Protein AF-A0A535AW27-F1 (afdb_monomer)

Secondary structure (DSSP, 8-state):
--SSSSSSSHHHHHHHHHHHHHHHHHHHHHTTS------PEEEEEEES--STT----EEEEEEE-TTSPPEEEEEEEE-STTSEEPPP-TTTTTSEEEEEEEEEEEETTS-TTSS-----EEEEEEEEEEE---TTS-SEEEEEEEE-TTTS-TT-EEEEEEEEEEETTEEEEEEEEEEEEPSTT-EEEEEEEEEEEEEEEEESSTT-SS---TTSPB-EE--SS-EEE-PEEEEEETTSS-EEEEE--EEETT-PPPPPPPP---PPPPP-PPPP------PPPPPPPPPPPPTT-SSSSSS-TTT-SSTTS--TT-PPPSS---TT-SS-SS--HHHHHHHT--TT-SSSTTT-TT-TTSSSB-SHHHHHHHHTTTT-BTTTS-GGG---TTTT-SB--HHHHHHHHTTTT-B----TT-SS-SSS-TTT-SSTTS--TTT---SSPPPTT-SS-SSS-HHHHHHHT--TT-SSSTTT-TT-TTSSSB-SHHHHHHHHHTTTEETTTS-GGG---TTTT-SEE-HHHHHHHHHSTTPBP-

Mean predicted aligned error: 18.51 Å

Radius of gyration: 30.81 Å; Cα contacts (8 Å, |Δi|>4): 1167; chains: 1; bounding box: 80×90×84 Å

Structure (mmCIF, N/CA/C/O backbone):
data_AF-A0A535AW27-F1
#
_entry.id   AF-A0A535AW27-F1
#
loop_
_atom_site.group_PDB
_atom_site.id
_atom_site.type_symbol
_atom_site.label_atom_id
_atom_site.label_alt_id
_atom_site.label_comp_id
_atom_site.label_asym_id
_atom_site.label_entity_id
_atom_site.label_seq_id
_atom_site.pdbx_PDB_ins_code
_atom_site.Cartn_x
_atom_site.Cartn_y
_atom_site.Cartn_z
_atom_site.occupancy
_atom_site.B_iso_or_equiv
_atom_site.auth_seq_id
_atom_site.auth_comp_id
_atom_site.auth_asym_id
_atom_site.auth_atom_id
_atom_site.pdbx_PDB_model_num
ATOM 1 N N . MET A 1 1 ? 4.887 60.129 -33.831 1.00 47.19 1 MET A N 1
ATOM 2 C CA . MET A 1 1 ? 4.177 58.982 -33.219 1.00 47.19 1 MET A CA 1
ATOM 3 C C . MET A 1 1 ? 4.940 57.706 -33.557 1.00 47.19 1 MET A C 1
ATOM 5 O O . MET A 1 1 ? 4.793 57.254 -34.677 1.00 47.19 1 MET A O 1
ATOM 9 N N . SER A 1 2 ? 5.816 57.207 -32.669 1.00 45.78 2 SER A N 1
ATOM 10 C CA . SER A 1 2 ? 6.411 55.840 -32.712 1.00 45.78 2 SER A CA 1
ATOM 11 C C . SER A 1 2 ? 7.399 55.545 -31.563 1.00 45.78 2 SER A C 1
ATOM 13 O O . SER A 1 2 ? 7.816 54.408 -31.416 1.00 45.78 2 SER A O 1
ATOM 15 N N . TYR A 1 3 ? 7.738 56.504 -30.688 1.00 33.03 3 TYR A N 1
ATOM 16 C CA . TYR A 1 3 ? 8.760 56.289 -29.641 1.00 33.03 3 TYR A CA 1
ATOM 17 C C . TYR A 1 3 ? 8.240 56.110 -28.199 1.00 33.03 3 TYR A C 1
ATOM 19 O O . TYR A 1 3 ? 9.029 55.966 -27.272 1.00 33.03 3 TYR A O 1
ATOM 27 N N . LEU A 1 4 ? 6.918 56.079 -27.988 1.00 37.56 4 LEU A N 1
ATOM 28 C CA . LEU A 1 4 ? 6.300 55.987 -26.649 1.00 37.56 4 LEU A CA 1
ATOM 29 C C . LEU A 1 4 ? 5.578 54.656 -26.362 1.00 37.56 4 LEU A C 1
ATOM 31 O O . LEU A 1 4 ? 4.999 54.500 -25.293 1.00 37.56 4 LEU A O 1
ATOM 35 N N . ARG A 1 5 ? 5.649 53.667 -27.269 1.00 37.12 5 ARG A N 1
ATOM 36 C CA . ARG A 1 5 ? 5.104 52.310 -27.042 1.00 37.12 5 ARG A CA 1
ATOM 37 C C . ARG A 1 5 ? 6.141 51.250 -26.646 1.00 37.12 5 ARG A C 1
ATOM 39 O O . ARG A 1 5 ? 5.741 50.178 -26.219 1.00 37.12 5 ARG A O 1
ATOM 46 N N . ALA A 1 6 ? 7.442 51.547 -26.700 1.00 39.06 6 ALA A N 1
ATOM 47 C CA . ALA A 1 6 ? 8.497 50.551 -26.459 1.00 39.06 6 ALA A CA 1
ATOM 48 C C . ALA A 1 6 ? 8.967 50.423 -24.992 1.00 39.06 6 ALA A C 1
ATOM 50 O O . ALA A 1 6 ? 9.686 49.487 -24.665 1.00 39.06 6 ALA A O 1
ATOM 51 N N . ARG A 1 7 ? 8.570 51.331 -24.084 1.00 36.03 7 ARG A N 1
ATOM 52 C CA . ARG A 1 7 ? 9.009 51.304 -22.668 1.00 36.03 7 ARG A CA 1
ATOM 53 C C . ARG A 1 7 ? 8.018 50.680 -21.681 1.00 36.03 7 ARG A C 1
ATOM 55 O O . ARG A 1 7 ? 8.360 50.538 -20.516 1.00 36.03 7 ARG A O 1
ATOM 62 N N . ARG A 1 8 ? 6.812 50.298 -22.119 1.00 35.97 8 ARG A N 1
ATOM 63 C CA . ARG A 1 8 ? 5.803 49.659 -21.248 1.00 35.97 8 ARG A CA 1
ATOM 64 C C . ARG A 1 8 ? 5.787 48.131 -21.318 1.00 35.97 8 ARG A C 1
ATOM 66 O O . ARG A 1 8 ? 5.172 47.508 -20.468 1.00 35.97 8 ARG A O 1
ATOM 73 N N . THR A 1 9 ? 6.465 47.533 -22.293 1.00 36.31 9 THR A N 1
ATOM 74 C CA . THR A 1 9 ? 6.533 46.075 -22.474 1.00 36.31 9 THR A CA 1
ATOM 75 C C . THR A 1 9 ? 7.740 45.438 -21.783 1.00 36.31 9 THR A C 1
ATOM 77 O O . THR A 1 9 ? 7.660 44.282 -21.396 1.00 36.31 9 THR A O 1
ATOM 80 N N . TRP A 1 10 ? 8.819 46.183 -21.528 1.00 35.31 10 TRP A N 1
ATOM 81 C CA . TRP A 1 10 ? 10.028 45.637 -20.891 1.00 35.31 10 TRP A CA 1
ATOM 82 C C . TRP A 1 10 ? 9.941 45.489 -19.362 1.00 35.31 10 TRP A C 1
ATOM 84 O O . TRP A 1 10 ? 10.607 44.633 -18.794 1.00 35.31 10 TRP A O 1
ATOM 94 N N . THR A 1 11 ? 9.092 46.262 -18.681 1.00 39.34 11 THR A N 1
ATOM 95 C CA . THR A 1 11 ? 8.902 46.160 -17.221 1.00 39.34 11 THR A CA 1
ATOM 96 C C . THR A 1 11 ? 7.873 45.108 -16.802 1.00 39.34 11 THR A C 1
ATOM 98 O O . THR A 1 11 ? 7.922 44.639 -15.671 1.00 39.34 11 THR A O 1
ATOM 101 N N . LEU A 1 12 ? 6.981 44.690 -17.707 1.00 35.72 12 LEU A N 1
ATOM 102 C CA . LEU A 1 12 ? 6.021 43.607 -17.453 1.00 35.72 12 LEU A CA 1
ATOM 103 C C . LEU A 1 12 ? 6.639 42.213 -17.647 1.00 35.72 12 LEU A C 1
ATOM 105 O O . LEU A 1 12 ? 6.242 41.283 -16.956 1.00 35.72 12 LEU A O 1
ATOM 109 N N . TRP A 1 13 ? 7.655 42.077 -18.505 1.00 33.56 13 TRP A N 1
ATOM 110 C CA . TRP A 1 13 ? 8.354 40.802 -18.694 1.00 33.56 13 TRP A CA 1
ATOM 111 C C . TRP A 1 13 ? 9.372 40.500 -17.590 1.00 33.56 13 TRP A C 1
ATOM 113 O O . TRP A 1 13 ? 9.474 39.350 -17.195 1.00 33.56 13 TRP A O 1
ATOM 123 N N . ALA A 1 14 ? 10.050 41.508 -17.027 1.00 36.56 14 ALA A N 1
ATOM 124 C CA . ALA A 1 14 ? 11.012 41.305 -15.935 1.00 36.56 14 ALA A CA 1
ATOM 125 C C . ALA A 1 14 ? 10.354 41.004 -14.570 1.00 36.56 14 ALA A C 1
ATOM 127 O O . ALA A 1 14 ? 10.935 40.306 -13.744 1.00 36.56 14 ALA A O 1
ATOM 128 N N . ALA A 1 15 ? 9.136 41.505 -14.329 1.00 37.69 15 ALA A N 1
ATOM 129 C CA . ALA A 1 15 ? 8.366 41.170 -13.129 1.00 37.69 15 ALA A CA 1
ATOM 130 C C . ALA A 1 15 ? 7.703 39.784 -13.236 1.00 37.69 15 ALA A C 1
ATOM 132 O O . ALA A 1 15 ? 7.608 39.077 -12.238 1.00 37.69 15 ALA A O 1
ATOM 133 N N . ALA A 1 16 ? 7.298 39.367 -14.442 1.00 35.09 16 ALA A N 1
ATOM 134 C CA . ALA A 1 16 ? 6.735 38.040 -14.678 1.00 35.09 16 ALA A CA 1
ATOM 135 C C . ALA A 1 16 ? 7.790 36.929 -14.546 1.00 35.09 16 ALA A C 1
ATOM 137 O O . ALA A 1 16 ? 7.513 35.918 -13.910 1.00 35.09 16 ALA A O 1
ATOM 138 N N . THR A 1 17 ? 9.018 37.120 -15.044 1.00 41.75 17 THR A N 1
ATOM 139 C CA . THR A 1 17 ? 10.091 36.129 -14.850 1.00 41.75 17 THR A CA 1
ATOM 140 C C . THR A 1 17 ? 10.550 36.025 -13.403 1.00 41.75 17 THR A C 1
ATOM 142 O O . THR A 1 17 ? 10.777 34.910 -12.964 1.00 41.75 17 THR A O 1
ATOM 145 N N . ALA A 1 18 ? 10.617 37.124 -12.641 1.00 37.88 18 ALA A N 1
ATOM 146 C CA . ALA A 1 18 ? 10.996 37.085 -11.222 1.00 37.88 18 ALA A CA 1
ATOM 147 C C . ALA A 1 18 ? 9.926 36.442 -10.317 1.00 37.88 18 ALA A C 1
ATOM 149 O O . ALA A 1 18 ? 10.263 35.782 -9.339 1.00 37.88 18 ALA A O 1
ATOM 150 N N . VAL A 1 19 ? 8.637 36.597 -10.643 1.00 45.00 19 VAL A N 1
ATOM 151 C CA . VAL A 1 19 ? 7.545 35.924 -9.916 1.00 45.00 19 VAL A CA 1
ATOM 152 C C . VAL A 1 19 ? 7.466 34.442 -10.291 1.00 45.00 19 VAL A C 1
ATOM 154 O O . VAL A 1 19 ? 7.213 33.626 -9.415 1.00 45.00 19 VAL A O 1
ATOM 157 N N . ILE A 1 20 ? 7.756 34.071 -11.543 1.00 40.22 20 ILE A N 1
ATOM 158 C CA . ILE A 1 20 ? 7.779 32.667 -11.986 1.00 40.22 20 ILE A CA 1
ATOM 159 C C . ILE A 1 20 ? 9.011 31.924 -11.448 1.00 40.22 20 ILE A C 1
ATOM 161 O O . ILE A 1 20 ? 8.866 30.780 -11.034 1.00 40.22 20 ILE A O 1
ATOM 165 N N . THR A 1 21 ? 10.191 32.549 -11.347 1.00 40.84 21 THR A N 1
ATOM 166 C CA . THR A 1 21 ? 11.340 31.921 -10.665 1.00 40.84 21 THR A CA 1
ATOM 167 C C . THR A 1 21 ? 11.185 31.897 -9.150 1.00 40.84 21 THR A C 1
ATOM 169 O O . THR A 1 21 ? 11.565 30.901 -8.550 1.00 40.84 21 THR A O 1
ATOM 172 N N . CYS A 1 22 ? 10.570 32.900 -8.511 1.00 34.75 22 CYS A N 1
ATOM 173 C CA . CYS A 1 22 ? 10.24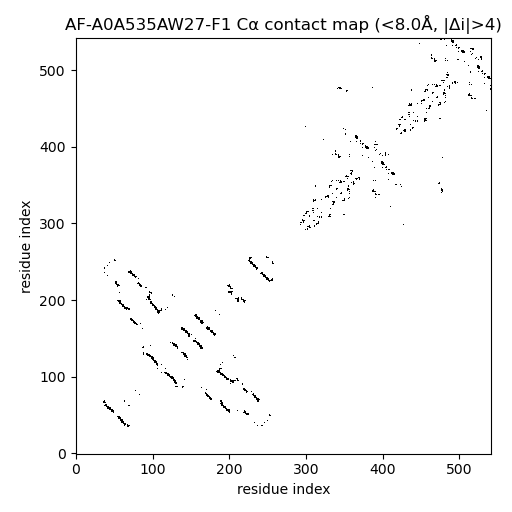0 32.797 -7.085 1.00 34.75 22 CYS A CA 1
ATOM 174 C C . CYS A 1 22 ? 9.162 31.741 -6.808 1.00 34.75 22 CYS A C 1
ATOM 176 O O . CYS A 1 22 ? 9.295 31.032 -5.820 1.00 34.75 22 CYS A O 1
ATOM 178 N N . LEU A 1 23 ? 8.141 31.576 -7.663 1.00 37.09 23 LEU A N 1
ATOM 179 C CA . LEU A 1 23 ? 7.181 30.472 -7.532 1.00 37.09 23 LEU A CA 1
ATOM 180 C C . LEU A 1 23 ? 7.821 29.116 -7.836 1.00 37.09 23 LEU A C 1
ATOM 182 O O . LEU A 1 23 ? 7.524 28.172 -7.125 1.00 37.09 23 LEU A O 1
ATOM 186 N N . ALA A 1 24 ? 8.724 29.007 -8.814 1.00 41.53 24 ALA A N 1
ATOM 187 C CA . ALA A 1 24 ? 9.447 27.765 -9.090 1.00 41.53 24 ALA A CA 1
ATOM 188 C C . ALA A 1 24 ? 10.444 27.409 -7.976 1.00 41.53 24 ALA A C 1
ATOM 190 O O . ALA A 1 24 ? 10.609 26.238 -7.678 1.00 41.53 24 ALA A O 1
ATOM 191 N N . VAL A 1 25 ? 11.056 28.395 -7.308 1.00 40.47 25 VAL A N 1
ATOM 192 C CA . VAL A 1 25 ? 11.925 28.178 -6.136 1.00 40.47 25 VAL A CA 1
ATOM 193 C C . VAL A 1 25 ? 11.106 27.912 -4.868 1.00 40.47 25 VAL A C 1
ATOM 195 O O . VAL A 1 25 ? 11.529 27.105 -4.056 1.00 40.47 25 VAL A O 1
ATOM 198 N N . LEU A 1 26 ? 9.913 28.497 -4.704 1.00 35.97 26 LEU A N 1
ATOM 199 C CA . LEU A 1 26 ? 8.979 28.157 -3.615 1.00 35.97 26 LEU A CA 1
ATOM 200 C C . LEU A 1 26 ? 8.295 26.795 -3.825 1.00 35.97 26 LEU A C 1
ATOM 202 O O . LEU A 1 26 ? 7.984 26.123 -2.847 1.00 35.97 26 LEU A O 1
ATOM 206 N N . LEU A 1 27 ? 8.088 26.372 -5.076 1.00 31.94 27 LEU A N 1
ATOM 207 C CA . LEU A 1 27 ? 7.560 25.051 -5.424 1.00 31.94 27 LEU A CA 1
ATOM 208 C C . LEU A 1 27 ? 8.665 23.981 -5.363 1.00 31.94 27 LEU A C 1
ATOM 210 O O . LEU A 1 27 ? 8.431 22.913 -4.816 1.00 31.94 27 LEU A O 1
ATOM 214 N N . ALA A 1 28 ? 9.894 24.295 -5.789 1.00 36.72 28 ALA A N 1
ATOM 215 C CA . ALA A 1 28 ? 11.064 23.432 -5.605 1.00 36.72 28 ALA A CA 1
ATOM 216 C C . ALA A 1 28 ? 11.512 23.343 -4.135 1.00 36.72 28 ALA A C 1
ATOM 218 O O . ALA A 1 28 ? 11.977 22.295 -3.713 1.00 36.72 28 ALA A O 1
ATOM 219 N N . ALA A 1 29 ? 11.320 24.392 -3.325 1.00 33.12 29 ALA A N 1
ATOM 220 C CA . ALA A 1 29 ? 11.556 24.334 -1.879 1.00 33.12 29 ALA A CA 1
ATOM 221 C C . ALA A 1 29 ? 10.475 23.536 -1.129 1.00 33.12 29 ALA A C 1
ATOM 223 O O . ALA A 1 29 ? 10.754 23.024 -0.052 1.00 33.12 29 ALA A O 1
ATOM 224 N N . ARG A 1 30 ? 9.265 23.386 -1.694 1.00 34.78 30 ARG A N 1
ATOM 225 C CA . ARG A 1 30 ? 8.262 22.430 -1.191 1.00 34.78 30 ARG A CA 1
ATOM 226 C C . ARG A 1 30 ? 8.530 20.989 -1.634 1.00 34.78 30 ARG A C 1
ATOM 228 O O . ARG A 1 30 ? 8.139 20.080 -0.922 1.00 34.78 30 ARG A O 1
ATOM 235 N N . LEU A 1 31 ? 9.214 20.791 -2.761 1.00 33.72 31 LEU A N 1
ATOM 236 C CA . LEU A 1 31 ? 9.613 19.472 -3.275 1.00 33.72 31 LEU A CA 1
ATOM 237 C C . LEU A 1 31 ? 10.984 18.996 -2.754 1.00 33.72 31 LEU A C 1
ATOM 239 O O . LEU A 1 31 ? 11.415 17.902 -3.092 1.00 33.72 31 LEU A O 1
ATOM 243 N N . ALA A 1 32 ? 11.674 19.807 -1.945 1.00 32.38 32 ALA A N 1
ATOM 244 C CA . ALA A 1 32 ? 12.969 19.483 -1.342 1.00 32.38 32 ALA A CA 1
ATOM 245 C C . ALA A 1 32 ? 12.893 19.284 0.183 1.00 32.38 32 ALA A C 1
ATOM 247 O O . ALA A 1 32 ? 13.916 19.341 0.866 1.00 32.38 32 ALA A O 1
ATOM 248 N N . GLY A 1 33 ? 11.694 19.067 0.732 1.00 38.62 33 GLY A N 1
ATOM 249 C CA . GLY A 1 33 ? 11.575 18.423 2.033 1.00 38.62 33 GLY A CA 1
ATOM 250 C C . GLY A 1 33 ? 11.819 16.941 1.811 1.00 38.62 33 GLY A C 1
ATOM 251 O O . GLY A 1 33 ? 11.056 16.318 1.082 1.00 38.62 33 GLY A O 1
ATOM 252 N N . ALA A 1 34 ? 12.887 16.385 2.379 1.00 40.16 34 ALA A N 1
ATOM 253 C CA . ALA A 1 34 ? 12.975 14.940 2.514 1.00 40.16 34 ALA A CA 1
ATOM 254 C C . ALA A 1 34 ? 11.672 14.477 3.183 1.00 40.16 34 ALA A C 1
ATOM 256 O O . ALA A 1 34 ? 11.381 14.906 4.301 1.00 40.16 34 ALA A O 1
ATOM 257 N N . THR A 1 35 ? 10.855 13.698 2.476 1.00 59.25 35 THR A N 1
ATOM 258 C CA . THR A 1 35 ? 9.672 13.062 3.055 1.00 59.25 35 THR A CA 1
ATOM 259 C C . THR A 1 35 ? 10.173 12.198 4.202 1.00 59.25 35 THR A C 1
ATOM 261 O O . THR A 1 35 ? 10.932 11.252 3.981 1.00 59.25 35 THR A O 1
ATOM 264 N N . MET A 1 36 ? 9.858 12.590 5.440 1.00 65.69 36 MET A N 1
ATOM 265 C CA . MET A 1 36 ? 10.218 11.778 6.597 1.00 65.69 36 MET A CA 1
ATOM 266 C C . MET A 1 36 ? 9.534 10.419 6.436 1.00 65.69 36 MET A C 1
ATOM 268 O O . MET A 1 36 ? 8.373 10.399 6.042 1.00 65.69 36 MET A O 1
ATOM 272 N N . PRO A 1 37 ? 10.208 9.294 6.721 1.00 82.00 37 PRO A N 1
ATOM 273 C CA . PRO A 1 37 ? 9.560 7.990 6.671 1.00 82.00 37 PRO A CA 1
ATOM 274 C C . PRO A 1 37 ? 8.316 7.965 7.573 1.00 82.00 37 PRO A C 1
ATOM 276 O O . PRO A 1 37 ? 8.238 8.692 8.564 1.00 82.00 37 PRO A O 1
ATOM 279 N N . TYR A 1 38 ? 7.353 7.105 7.255 1.00 89.00 38 TYR A N 1
ATOM 280 C CA . TYR A 1 38 ? 6.157 6.914 8.071 1.00 89.00 38 TYR A CA 1
ATOM 281 C C . TYR A 1 38 ? 5.929 5.424 8.303 1.00 89.00 38 TYR A C 1
ATOM 283 O O . TYR A 1 38 ? 5.278 4.741 7.518 1.00 89.00 38 TYR A O 1
ATOM 291 N N . ASN A 1 39 ? 6.527 4.913 9.378 1.00 89.31 39 ASN A N 1
ATOM 292 C CA . ASN A 1 39 ? 6.494 3.502 9.748 1.00 89.31 39 ASN A CA 1
ATOM 293 C C . ASN A 1 39 ? 5.965 3.322 11.185 1.00 89.31 39 ASN A C 1
ATOM 295 O O . ASN A 1 39 ? 6.748 3.098 12.118 1.00 89.31 39 ASN A O 1
ATOM 299 N N . PRO A 1 40 ? 4.649 3.499 11.404 1.00 94.38 40 PRO A N 1
ATOM 300 C CA . PRO A 1 40 ? 4.030 3.285 12.702 1.00 94.38 40 PRO A CA 1
ATOM 301 C C . PRO A 1 40 ? 3.953 1.795 13.053 1.00 94.38 40 PRO A C 1
ATOM 303 O O . PRO A 1 40 ? 3.607 0.951 12.232 1.00 94.38 40 PRO A O 1
ATOM 306 N N . LEU A 1 41 ? 4.190 1.484 14.325 1.00 94.38 41 LEU A N 1
ATOM 307 C CA . LEU A 1 41 ? 3.899 0.187 14.924 1.00 94.38 41 LEU A CA 1
ATOM 308 C C . LEU A 1 41 ? 2.528 0.228 15.607 1.00 94.38 41 LEU A C 1
ATOM 310 O O . LEU A 1 41 ? 2.311 1.051 16.503 1.00 94.38 41 LEU A O 1
ATOM 314 N N . PHE A 1 42 ? 1.640 -0.692 15.235 1.00 94.38 42 PHE A N 1
ATOM 315 C CA . PHE A 1 42 ? 0.321 -0.859 15.844 1.00 94.38 42 PHE A CA 1
ATOM 316 C C . PHE A 1 42 ? 0.328 -2.018 16.845 1.00 94.38 42 PHE A C 1
ATOM 318 O O . PHE A 1 42 ? 0.813 -3.107 16.556 1.00 94.38 42 PHE A O 1
ATOM 325 N N . GLU A 1 43 ? -0.231 -1.810 18.037 1.00 94.44 43 GLU A N 1
ATOM 326 C CA . GLU A 1 43 ? -0.288 -2.844 19.074 1.00 94.44 43 GLU A CA 1
ATOM 327 C C . GLU A 1 43 ? -1.620 -2.823 19.837 1.00 94.44 43 GLU A C 1
ATOM 329 O O . GLU A 1 43 ? -2.125 -1.768 20.228 1.00 94.44 43 GLU A O 1
ATOM 334 N N . LEU A 1 44 ? -2.156 -4.004 20.166 1.00 94.06 44 LEU A N 1
ATOM 335 C CA . LEU A 1 44 ? -3.161 -4.157 21.220 1.00 94.06 44 LEU A CA 1
ATOM 336 C C . LEU A 1 44 ? -2.431 -4.425 22.538 1.00 94.06 44 LEU A C 1
ATOM 338 O O . LEU A 1 44 ? -1.974 -5.534 22.804 1.00 94.06 44 LEU A O 1
ATOM 342 N N . THR A 1 45 ? -2.342 -3.410 23.391 1.00 95.00 45 THR A N 1
ATOM 343 C CA . THR A 1 45 ? -1.564 -3.495 24.638 1.00 95.00 45 THR A CA 1
ATOM 344 C C . THR A 1 45 ? -2.352 -4.089 25.801 1.00 95.00 45 THR A C 1
ATOM 346 O O . THR A 1 45 ? -1.758 -4.660 26.717 1.00 95.00 45 THR A O 1
ATOM 349 N N . SER A 1 46 ? -3.685 -3.965 25.805 1.00 95.75 46 SER A N 1
ATOM 350 C CA . SER A 1 46 ? -4.508 -4.574 26.851 1.00 95.75 46 SER A CA 1
ATOM 351 C C . SER A 1 46 ? -5.959 -4.820 26.435 1.00 95.75 46 SER A C 1
ATOM 353 O O . SER A 1 46 ? -6.547 -4.053 25.674 1.00 95.75 46 SER A O 1
ATOM 355 N N . ILE A 1 47 ? -6.550 -5.878 26.997 1.00 95.81 47 ILE A N 1
ATOM 356 C CA . ILE A 1 47 ? -7.990 -6.147 26.987 1.00 95.81 47 ILE A CA 1
ATOM 357 C C . ILE A 1 47 ? -8.415 -6.574 28.394 1.00 95.81 47 ILE A C 1
ATOM 359 O O . ILE A 1 47 ? -7.880 -7.526 28.963 1.00 95.81 47 ILE A O 1
ATOM 363 N N . SER A 1 48 ? -9.371 -5.863 28.995 1.00 96.88 48 SER A N 1
ATOM 364 C CA . SER A 1 48 ? -9.697 -6.067 30.415 1.00 96.88 48 SER A CA 1
ATOM 365 C C . SER A 1 48 ? -10.456 -7.367 30.698 1.00 96.88 48 SER A C 1
ATOM 367 O O . SER A 1 48 ? -10.484 -7.835 31.834 1.00 96.88 48 SER A O 1
ATOM 369 N N . ASN A 1 49 ? -11.141 -7.917 29.694 1.00 96.19 49 ASN A N 1
ATOM 370 C CA . ASN A 1 49 ? -11.872 -9.176 29.783 1.00 96.19 49 ASN A CA 1
ATOM 371 C C . ASN A 1 49 ? -12.010 -9.776 28.382 1.00 96.19 49 ASN A C 1
ATOM 373 O O . ASN A 1 49 ? -12.601 -9.152 27.510 1.00 96.19 49 ASN A O 1
ATOM 377 N N . THR A 1 50 ? -11.492 -10.981 28.165 1.00 96.06 50 THR A N 1
ATOM 378 C CA . THR A 1 50 ? -11.542 -11.661 26.863 1.00 96.06 50 THR A CA 1
ATOM 379 C C . THR A 1 50 ? -12.765 -12.557 26.699 1.00 96.06 50 THR A C 1
ATOM 381 O O . THR A 1 50 ? -12.887 -13.216 25.675 1.00 96.06 50 THR A O 1
ATOM 384 N N . ALA A 1 51 ? -13.680 -12.635 27.669 1.00 96.88 51 ALA A N 1
ATOM 385 C CA . ALA A 1 51 ? -14.863 -13.479 27.527 1.00 96.88 51 ALA A CA 1
ATOM 386 C C . ALA A 1 51 ? -15.777 -12.980 26.385 1.00 96.88 51 ALA A C 1
ATOM 388 O O . ALA A 1 51 ? -15.906 -11.762 26.191 1.00 96.88 51 ALA A O 1
ATOM 389 N N . PRO A 1 52 ? -16.438 -13.894 25.648 1.00 96.69 52 PRO A N 1
ATOM 390 C CA . PRO A 1 52 ? -17.435 -13.510 24.658 1.00 96.69 52 PRO A CA 1
ATOM 391 C C . PRO A 1 52 ? -18.555 -12.670 25.284 1.00 96.69 52 PRO A C 1
ATOM 393 O O . PRO A 1 52 ? -18.954 -12.913 26.427 1.00 96.69 52 PRO A O 1
ATOM 396 N N . SER A 1 53 ? -19.038 -11.661 24.558 1.00 96.00 53 SER A N 1
ATOM 397 C CA . SER A 1 53 ? -20.042 -10.683 25.016 1.00 96.00 53 SER A CA 1
ATOM 398 C C . SER A 1 53 ? -19.668 -9.889 26.274 1.00 96.00 53 SER A C 1
ATOM 400 O O . SER A 1 53 ? -20.523 -9.222 26.863 1.00 96.00 53 SER A O 1
ATOM 402 N N . ALA A 1 54 ? -18.410 -9.937 26.723 1.00 96.75 54 ALA A N 1
ATOM 403 C CA . ALA A 1 54 ? -17.961 -9.088 27.814 1.00 96.75 54 ALA A CA 1
ATOM 404 C C . ALA A 1 54 ? -17.858 -7.627 27.365 1.00 96.75 54 ALA A C 1
ATOM 406 O O . ALA A 1 54 ? -17.428 -7.324 26.256 1.00 96.75 54 ALA A O 1
ATOM 407 N N . ASN A 1 55 ? -18.192 -6.713 28.274 1.00 97.50 55 ASN A N 1
ATOM 408 C CA . ASN A 1 55 ? -17.950 -5.287 28.081 1.00 97.50 55 ASN A CA 1
ATOM 409 C C . ASN A 1 55 ? -16.533 -4.991 28.564 1.00 97.50 55 ASN A C 1
ATOM 411 O O . ASN A 1 55 ? -16.310 -4.828 29.768 1.00 97.50 55 ASN A O 1
ATOM 415 N N . ALA A 1 56 ? -15.579 -5.031 27.641 1.00 96.00 56 ALA A N 1
ATOM 416 C CA . ALA A 1 56 ? -14.160 -4.935 27.938 1.00 96.00 56 ALA A CA 1
ATOM 417 C C . ALA A 1 56 ? -13.610 -3.567 27.542 1.00 96.00 56 ALA A C 1
ATOM 419 O O . ALA A 1 56 ? -13.998 -3.009 26.522 1.00 96.00 56 ALA A O 1
ATOM 420 N N . ASN A 1 57 ? -12.689 -3.047 28.349 1.00 97.69 57 ASN A N 1
ATOM 421 C CA . ASN A 1 57 ? -11.834 -1.952 27.918 1.00 97.69 57 ASN A CA 1
ATOM 422 C C . ASN A 1 57 ? -10.747 -2.538 27.015 1.00 97.69 57 ASN A C 1
ATOM 424 O O . ASN A 1 57 ? -10.172 -3.575 27.365 1.00 97.69 57 ASN A O 1
ATOM 428 N N . MET A 1 58 ? -10.463 -1.878 25.897 1.00 96.00 58 MET A N 1
ATOM 429 C CA . MET A 1 58 ? -9.414 -2.276 24.956 1.00 96.00 58 MET A CA 1
ATOM 430 C C . MET A 1 58 ? -8.476 -1.103 24.726 1.00 96.00 58 MET A C 1
ATOM 432 O O . MET A 1 58 ? -8.945 -0.019 24.391 1.00 96.00 58 MET A O 1
ATOM 436 N N . THR A 1 59 ? -7.175 -1.316 24.931 1.00 96.56 59 THR A N 1
ATOM 437 C CA . THR A 1 59 ? -6.145 -0.286 24.756 1.00 96.56 59 THR A CA 1
ATOM 438 C C . THR A 1 59 ? -5.283 -0.598 23.549 1.00 96.56 59 THR A C 1
ATOM 440 O O . THR A 1 59 ? -4.507 -1.557 23.559 1.00 96.56 59 THR A O 1
ATOM 443 N N . PHE A 1 60 ? -5.371 0.265 22.553 1.00 94.50 60 PHE A N 1
ATOM 444 C CA . PHE A 1 60 ? -4.545 0.253 21.359 1.00 94.50 60 PHE A CA 1
ATOM 445 C C . PHE A 1 60 ? -3.396 1.242 21.514 1.00 94.50 60 PHE A C 1
ATOM 447 O O . PHE A 1 60 ? -3.535 2.260 22.197 1.00 94.50 60 PHE A O 1
ATOM 454 N N . ARG A 1 61 ? -2.261 0.933 20.899 1.00 95.31 61 ARG A N 1
ATOM 455 C CA . ARG A 1 61 ? -1.083 1.790 20.851 1.00 95.31 61 ARG A CA 1
ATOM 456 C C . ARG A 1 61 ? -0.626 1.935 19.410 1.00 95.31 61 ARG A C 1
ATOM 458 O O . ARG A 1 61 ? -0.521 0.939 18.704 1.00 95.31 61 ARG A O 1
ATOM 465 N N . VAL A 1 62 ? -0.308 3.164 19.029 1.00 95.06 62 VAL A N 1
ATOM 466 C CA . VAL A 1 62 ? 0.435 3.489 17.812 1.00 95.06 62 VAL A CA 1
ATOM 467 C C . VAL A 1 62 ? 1.762 4.101 18.233 1.00 95.06 62 VAL A C 1
ATOM 469 O O . VAL A 1 62 ? 1.770 5.006 19.069 1.00 95.06 62 VAL A O 1
ATOM 472 N N . THR A 1 63 ? 2.873 3.588 17.710 1.00 95.50 63 THR A N 1
ATOM 473 C CA . THR A 1 63 ? 4.225 4.084 18.005 1.00 95.50 63 THR A CA 1
ATOM 474 C C . THR A 1 63 ? 4.938 4.468 16.720 1.00 95.50 63 THR A C 1
ATOM 476 O O . THR A 1 63 ? 5.180 3.612 15.878 1.00 95.50 63 THR A O 1
ATOM 479 N N . LEU A 1 64 ? 5.338 5.728 16.603 1.00 93.31 64 LEU A N 1
ATOM 480 C CA . LEU A 1 64 ? 6.214 6.229 15.551 1.00 93.31 64 LEU A CA 1
ATOM 481 C C . LEU A 1 64 ? 7.614 6.471 16.128 1.00 93.31 64 LEU A C 1
ATOM 483 O O . LEU A 1 64 ? 7.757 7.242 17.086 1.00 93.31 64 LEU A O 1
ATOM 487 N N . PRO A 1 65 ? 8.658 5.831 15.577 1.00 90.94 65 PRO A N 1
ATOM 488 C CA . PRO A 1 65 ? 10.039 6.093 15.968 1.00 90.94 65 PRO A CA 1
ATOM 489 C C . PRO A 1 65 ? 10.474 7.529 15.648 1.00 90.94 65 PRO A C 1
ATOM 491 O O . PRO A 1 65 ? 9.931 8.168 14.751 1.00 90.94 65 PRO A O 1
ATOM 494 N N . ALA A 1 66 ? 11.504 8.019 16.345 1.00 87.38 66 ALA A N 1
ATOM 495 C CA . ALA A 1 66 ? 12.118 9.314 16.049 1.00 87.38 66 ALA A CA 1
ATOM 496 C C . ALA A 1 66 ? 12.531 9.427 14.568 1.00 87.38 66 ALA A C 1
ATOM 498 O O . ALA A 1 66 ? 13.037 8.462 13.990 1.00 87.38 66 ALA A O 1
ATOM 499 N N . GLY A 1 67 ? 12.324 10.603 13.974 1.00 84.12 67 GLY A N 1
ATOM 500 C CA . GLY A 1 67 ? 12.604 10.874 12.562 1.00 84.12 67 GLY A CA 1
ATOM 501 C C . GLY A 1 67 ? 11.490 10.463 11.595 1.00 84.12 67 GLY A C 1
ATOM 502 O O . GLY A 1 67 ? 11.692 10.563 10.390 1.00 84.12 67 GLY A O 1
ATOM 503 N N . ASN A 1 68 ? 10.338 10.003 12.097 1.00 87.62 68 ASN A N 1
ATOM 504 C CA . ASN A 1 68 ? 9.149 9.765 11.275 1.00 87.62 68 ASN A CA 1
ATOM 505 C C . ASN A 1 68 ? 8.231 10.997 11.234 1.00 87.62 68 ASN A C 1
ATOM 507 O O . ASN A 1 68 ? 8.286 11.836 12.143 1.00 87.62 68 ASN A O 1
ATOM 511 N N . GLY A 1 69 ? 7.359 11.055 10.221 1.00 87.50 69 GLY A N 1
ATOM 512 C CA . GLY A 1 69 ? 6.171 11.919 10.228 1.00 87.50 69 GLY A CA 1
ATOM 513 C C . GLY A 1 69 ? 5.259 11.623 11.423 1.00 87.50 69 GLY A C 1
ATOM 514 O O . GLY A 1 69 ? 5.286 10.513 11.955 1.00 87.50 69 GLY A O 1
ATOM 515 N N . ILE A 1 70 ? 4.488 12.616 11.870 1.00 90.62 70 ILE A N 1
ATOM 516 C CA . ILE A 1 70 ? 3.553 12.479 13.002 1.00 90.62 70 ILE A CA 1
ATOM 517 C C . ILE A 1 70 ? 2.189 11.967 12.518 1.00 90.62 70 ILE A C 1
ATOM 519 O O . ILE A 1 70 ? 1.892 12.000 11.325 1.00 90.62 70 ILE A O 1
ATOM 523 N N . ILE A 1 71 ? 1.339 11.485 13.423 1.00 90.88 71 ILE A N 1
ATOM 524 C CA . ILE A 1 71 ? -0.015 11.032 13.074 1.00 90.88 71 ILE A CA 1
ATOM 525 C C . ILE A 1 71 ? -0.892 12.239 12.719 1.00 90.88 71 ILE A C 1
ATOM 527 O O . ILE A 1 71 ? -1.157 13.097 13.560 1.00 90.88 71 ILE A O 1
ATOM 531 N N . GLY A 1 72 ? -1.413 12.269 11.492 1.00 86.88 72 GLY A N 1
ATOM 532 C CA . GLY A 1 72 ? -2.459 13.206 11.082 1.00 86.88 72 GLY A CA 1
ATOM 533 C C . GLY A 1 72 ? -3.851 12.631 11.312 1.00 86.88 72 GLY A C 1
ATOM 534 O O . GLY A 1 72 ? -4.695 13.229 11.988 1.00 86.88 72 GLY A O 1
ATOM 535 N N . THR A 1 73 ? -4.079 11.434 10.770 1.00 89.31 73 THR A N 1
ATOM 536 C CA . THR A 1 73 ? -5.338 10.702 10.936 1.00 89.31 73 THR A CA 1
ATOM 537 C C . THR A 1 73 ? -5.102 9.298 11.467 1.00 89.31 73 THR A C 1
ATOM 539 O O . THR A 1 73 ? -4.077 8.663 11.215 1.00 89.31 73 THR A O 1
ATOM 542 N N . TYR A 1 74 ? -6.072 8.827 12.237 1.00 90.06 74 TYR A N 1
ATOM 543 C CA . TYR A 1 74 ? -6.093 7.519 12.869 1.00 90.06 74 TYR A CA 1
ATOM 544 C C . TYR A 1 74 ? -7.377 6.800 12.461 1.00 90.06 74 TYR A C 1
ATOM 546 O O . TYR A 1 74 ? -8.425 7.424 12.409 1.00 90.06 74 TYR A O 1
ATOM 554 N N . GLY A 1 75 ? -7.320 5.502 12.214 1.00 92.44 75 GLY A N 1
ATOM 555 C CA . GLY A 1 75 ? -8.460 4.692 11.806 1.00 92.44 75 GLY A CA 1
ATOM 556 C C . GLY A 1 75 ? -8.402 3.316 12.453 1.00 92.44 75 GLY A C 1
ATOM 557 O O . GLY A 1 75 ? -7.351 2.672 12.500 1.00 92.44 75 GLY A O 1
ATOM 558 N N . LEU A 1 76 ? -9.543 2.863 12.960 1.00 93.56 76 LEU A N 1
ATOM 559 C CA . LEU A 1 76 ? -9.759 1.493 13.411 1.00 93.56 76 LEU A CA 1
ATOM 560 C C . LEU A 1 76 ? -10.976 0.924 12.688 1.00 93.56 76 LEU A C 1
ATOM 562 O O . LEU A 1 76 ? -12.113 1.281 12.995 1.00 93.56 76 LEU A O 1
ATOM 566 N N . GLU A 1 77 ? -10.728 0.016 11.755 1.00 93.19 77 GLU A N 1
ATOM 567 C CA . GLU A 1 77 ? -11.740 -0.693 10.985 1.00 93.19 77 GLU A CA 1
ATOM 568 C C . GLU A 1 77 ? -12.081 -2.027 11.659 1.00 93.19 77 GLU A C 1
ATOM 570 O O . GLU A 1 77 ? -11.216 -2.855 11.964 1.00 93.19 77 GLU A O 1
ATOM 575 N N . ILE A 1 78 ? -13.374 -2.253 11.870 1.00 90.94 78 ILE A N 1
ATOM 576 C CA . ILE A 1 78 ? -13.936 -3.471 12.447 1.00 90.94 78 ILE A CA 1
ATOM 577 C C . ILE A 1 78 ? -14.829 -4.092 11.364 1.00 90.94 78 ILE A C 1
ATOM 579 O O . ILE A 1 78 ? -15.995 -3.705 11.252 1.00 90.94 78 ILE A O 1
ATOM 583 N N . PRO A 1 79 ? -14.295 -4.997 10.521 1.00 72.12 79 PRO A N 1
ATOM 584 C CA . PRO A 1 79 ? -14.923 -5.383 9.250 1.00 72.12 79 PRO A CA 1
ATOM 585 C C . PRO A 1 79 ? -16.189 -6.261 9.366 1.00 72.12 79 PRO A C 1
ATOM 587 O O . PRO A 1 79 ? -16.766 -6.663 8.357 1.00 72.12 79 PRO A O 1
ATOM 590 N N . ASP A 1 80 ? -16.675 -6.553 10.570 1.00 75.75 80 ASP A N 1
ATOM 591 C CA . ASP A 1 80 ? -17.802 -7.448 10.835 1.00 75.75 80 ASP A CA 1
ATOM 592 C C . ASP A 1 80 ? -18.563 -7.073 12.125 1.00 75.75 80 ASP A C 1
ATOM 594 O O . ASP A 1 80 ? -18.131 -6.231 12.909 1.00 75.75 80 ASP A O 1
ATOM 598 N N . ASN A 1 81 ? -19.697 -7.743 12.391 1.00 70.19 81 ASN A N 1
ATOM 599 C CA . ASN A 1 81 ? -20.473 -7.608 13.644 1.00 70.19 81 ASN A CA 1
ATOM 600 C C . ASN A 1 81 ? -19.728 -8.211 14.866 1.00 70.19 81 ASN A C 1
ATOM 602 O O . ASN A 1 81 ? -20.359 -8.686 15.817 1.00 70.19 81 ASN A O 1
ATOM 606 N N . SER A 1 82 ? -18.397 -8.292 14.822 1.00 83.69 82 SER A N 1
ATOM 607 C CA . SER A 1 82 ? -17.571 -8.883 15.869 1.00 83.69 82 SER A CA 1
ATOM 608 C C . SER A 1 82 ? -17.637 -8.037 17.131 1.00 83.69 82 SER A C 1
ATOM 610 O O . SER A 1 82 ? -18.014 -8.553 18.174 1.00 83.69 82 SER A O 1
ATOM 612 N N . TRP A 1 83 ? -17.387 -6.733 17.064 1.00 92.00 83 TRP A N 1
ATOM 613 C CA . TRP A 1 83 ? -17.621 -5.840 18.197 1.00 92.00 83 TRP A CA 1
ATOM 614 C C . TRP A 1 83 ? -18.878 -5.016 18.003 1.00 92.00 83 TRP A C 1
ATOM 616 O O . TRP A 1 83 ? -19.203 -4.565 16.910 1.00 92.00 83 TRP A O 1
ATOM 626 N N . THR A 1 84 ? -19.597 -4.803 19.100 1.00 92.81 84 THR A N 1
ATOM 627 C CA . THR A 1 84 ? -20.705 -3.850 19.122 1.00 92.81 84 THR A CA 1
ATOM 628 C C . THR A 1 84 ? -20.234 -2.563 19.772 1.00 92.81 84 THR A C 1
ATOM 630 O O . THR A 1 84 ? -19.783 -2.579 20.922 1.00 92.81 84 THR A O 1
ATOM 633 N N . VAL A 1 85 ? -20.398 -1.458 19.050 1.00 93.25 85 VAL A N 1
ATOM 634 C CA . VAL A 1 85 ? -20.176 -0.105 19.560 1.00 93.25 85 VAL A CA 1
ATOM 635 C C . VAL A 1 85 ? -21.530 0.544 19.829 1.00 93.25 85 VAL A C 1
ATOM 637 O O . VAL A 1 85 ? -22.461 0.465 19.021 1.00 93.25 85 VAL A O 1
ATOM 640 N N . ALA A 1 86 ? -21.677 1.163 20.995 1.00 92.81 86 ALA A N 1
ATOM 641 C CA . ALA A 1 86 ? -22.870 1.927 21.314 1.00 92.81 86 ALA A CA 1
ATOM 642 C C . ALA A 1 86 ? -22.901 3.205 20.472 1.00 92.81 86 ALA A C 1
ATOM 644 O O . ALA A 1 86 ? -21.937 3.968 20.464 1.00 92.81 86 ALA A O 1
ATOM 645 N N . GLY A 1 87 ? -24.018 3.434 19.787 1.00 90.25 87 GLY A N 1
ATOM 646 C CA . GLY A 1 87 ? -24.254 4.687 19.081 1.00 90.25 87 GLY A CA 1
ATOM 647 C C . GLY A 1 87 ? -24.505 5.831 20.046 1.00 90.25 87 GLY A C 1
ATOM 648 O O . GLY A 1 87 ? -24.776 5.620 21.239 1.00 90.25 87 GLY A O 1
ATOM 649 N N . HIS A 1 88 ? -24.472 7.045 19.508 1.00 88.38 88 HIS A N 1
ATOM 650 C CA . HIS A 1 88 ? -24.819 8.232 20.258 1.00 88.38 88 HIS A CA 1
ATOM 651 C C . HIS A 1 88 ? -26.196 8.067 20.911 1.00 88.38 88 HIS A C 1
ATOM 653 O O . HIS A 1 88 ? -27.169 7.582 20.321 1.00 88.38 88 HIS A O 1
ATOM 659 N N . SER A 1 89 ? -26.292 8.496 22.165 1.00 85.88 89 SER A N 1
ATOM 660 C CA . SER A 1 89 ? -27.571 8.596 22.847 1.00 85.88 89 SER A CA 1
ATOM 661 C C . SER A 1 89 ? -27.530 9.669 23.922 1.00 85.88 89 SER A C 1
ATOM 663 O O . SER A 1 89 ? -26.495 9.933 24.535 1.00 85.88 89 SER A O 1
ATOM 665 N N . ASN A 1 90 ? -28.709 10.172 24.292 1.00 77.00 90 ASN A N 1
ATOM 666 C CA . ASN A 1 90 ? -28.871 11.021 25.477 1.00 77.00 90 ASN A CA 1
ATOM 667 C C . ASN A 1 90 ? -28.328 10.376 26.770 1.00 77.00 90 ASN A C 1
ATOM 669 O O . ASN A 1 90 ? -28.123 11.067 27.763 1.00 77.00 90 ASN A O 1
ATOM 673 N N . GLN A 1 91 ? -28.139 9.051 26.796 1.00 80.81 91 GLN A N 1
ATOM 674 C CA . GLN A 1 91 ? -27.564 8.351 27.942 1.00 80.81 91 GLN A CA 1
ATOM 675 C C . GLN A 1 91 ? -26.035 8.358 27.957 1.00 80.81 91 GLN A C 1
ATOM 677 O O . GLN A 1 91 ? -25.474 8.094 29.022 1.00 80.81 91 GLN A O 1
ATOM 682 N N . LEU A 1 92 ? -25.372 8.609 26.830 1.00 91.06 92 LEU A N 1
ATOM 683 C CA . LEU A 1 92 ? -23.915 8.684 26.722 1.00 91.06 92 LEU A CA 1
ATOM 684 C C . LEU A 1 92 ? -23.408 10.124 26.659 1.00 91.06 92 LEU A C 1
ATOM 686 O O . LEU A 1 92 ? -22.320 10.366 27.165 1.00 91.06 92 LEU A O 1
ATOM 690 N N . ASN A 1 93 ? -24.222 11.068 26.182 1.00 92.75 93 ASN A N 1
ATOM 691 C CA . ASN A 1 93 ? -23.822 12.465 26.032 1.00 92.75 93 ASN A CA 1
ATOM 692 C C . ASN A 1 93 ? -23.144 13.040 27.296 1.00 92.75 93 ASN A C 1
ATOM 694 O O . ASN A 1 93 ? -23.707 13.014 28.398 1.00 92.75 93 ASN A O 1
ATOM 698 N N . GLY A 1 94 ? -21.928 13.556 27.126 1.00 93.88 94 GLY A N 1
ATOM 699 C CA . GLY A 1 94 ? -21.077 14.120 28.173 1.00 93.88 94 GLY A CA 1
ATOM 700 C C . GLY A 1 94 ? -20.377 13.099 29.077 1.00 93.88 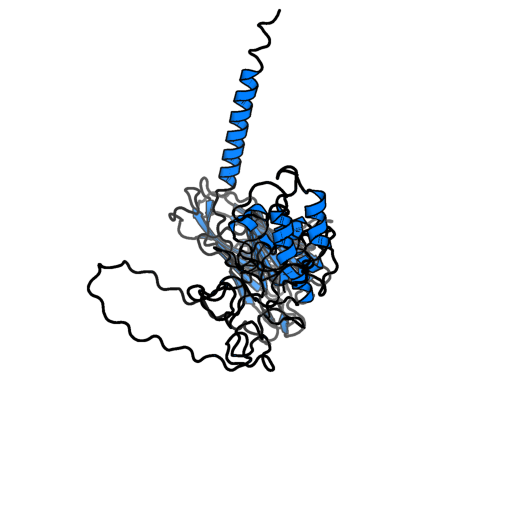94 GLY A C 1
ATOM 701 O O . GLY A 1 94 ? -19.713 13.501 30.032 1.00 93.88 94 GLY A O 1
ATOM 702 N N . LYS A 1 95 ? -20.513 11.793 28.826 1.00 97.31 95 LYS A N 1
ATOM 703 C CA . LYS A 1 95 ? -19.814 10.736 29.573 1.00 97.31 95 LYS A CA 1
ATOM 704 C C . LYS A 1 95 ? -18.515 10.349 28.884 1.00 97.31 95 LYS A C 1
ATOM 706 O O . LYS A 1 95 ? -18.420 10.388 27.663 1.00 97.31 95 LYS A O 1
ATOM 711 N N . VAL A 1 96 ? -17.541 9.902 29.672 1.00 98.00 96 VAL A N 1
ATOM 712 C CA . VAL A 1 96 ? -16.262 9.401 29.153 1.00 98.00 96 VAL A CA 1
ATOM 713 C C . VAL A 1 96 ? -16.481 8.031 28.533 1.00 98.00 96 VAL A C 1
ATOM 715 O O . VAL A 1 96 ? -16.865 7.092 29.233 1.00 98.00 96 VAL A O 1
ATOM 718 N N . VAL A 1 97 ? -16.232 7.920 27.238 1.00 97.81 97 VAL A N 1
ATOM 719 C CA . VAL A 1 97 ? -16.412 6.698 26.435 1.00 97.81 97 VAL A CA 1
ATOM 720 C C . VAL A 1 97 ? -15.087 6.127 25.943 1.00 97.81 97 VAL A C 1
ATOM 722 O O . VAL A 1 97 ? -15.003 4.934 25.654 1.00 97.81 97 VAL A O 1
ATOM 725 N N . ALA A 1 98 ? -14.035 6.941 25.954 1.00 97.38 98 ALA A N 1
ATOM 726 C CA . ALA A 1 98 ? -12.670 6.497 25.753 1.00 97.38 98 ALA A CA 1
ATOM 727 C C . ALA A 1 98 ? -11.681 7.353 26.558 1.00 97.38 98 ALA A C 1
ATOM 729 O O . ALA A 1 98 ? -12.024 8.425 27.062 1.00 97.38 98 ALA A O 1
ATOM 730 N N . VAL A 1 99 ? -10.452 6.864 26.707 1.00 97.44 99 VAL A N 1
ATOM 731 C CA . VAL A 1 99 ? -9.356 7.561 27.396 1.00 97.44 99 VAL A CA 1
ATOM 732 C C . VAL A 1 99 ? -8.108 7.498 26.526 1.00 97.44 99 VAL A C 1
ATOM 734 O O . VAL A 1 99 ? -7.717 6.412 26.098 1.00 97.44 99 VAL A O 1
ATOM 737 N N . GLY A 1 100 ? -7.480 8.646 26.283 1.00 95.06 100 GLY A N 1
ATOM 738 C CA . GLY A 1 100 ? -6.252 8.758 25.498 1.00 95.06 100 GLY A CA 1
ATOM 739 C C . GLY A 1 100 ? -5.037 9.127 26.348 1.00 95.06 100 GLY A C 1
ATOM 740 O O . GLY A 1 100 ? -5.170 9.691 27.433 1.00 95.06 100 GLY A O 1
ATOM 741 N N . SER A 1 101 ? -3.843 8.832 25.847 1.00 95.00 101 SER A N 1
ATOM 742 C CA . SER A 1 101 ? -2.580 9.435 26.292 1.00 95.00 101 SER A CA 1
ATOM 743 C C . SER A 1 101 ? -1.666 9.600 25.087 1.00 95.00 101 SER A C 1
ATOM 745 O O . SER A 1 101 ? -1.638 8.709 24.237 1.00 95.00 101 SER A O 1
ATOM 747 N N . LEU A 1 102 ? -0.895 10.677 25.047 1.00 94.00 102 LEU A N 1
ATOM 748 C CA . LEU A 1 102 ? -0.002 10.996 23.942 1.00 94.00 102 LEU A CA 1
ATOM 749 C C . LEU A 1 102 ? 1.404 11.229 24.482 1.00 94.00 102 LEU A C 1
ATOM 751 O O . LEU A 1 102 ? 1.592 12.043 25.376 1.00 94.00 102 LEU A O 1
ATOM 755 N N . THR A 1 103 ? 2.385 10.519 23.948 1.00 94.31 103 THR A N 1
ATOM 756 C CA . THR A 1 103 ? 3.802 10.822 24.159 1.00 94.31 103 THR A CA 1
ATOM 757 C C . THR A 1 103 ? 4.317 11.459 22.892 1.00 94.31 103 THR A C 1
ATOM 759 O O . THR A 1 103 ? 4.191 10.839 21.847 1.00 94.31 103 THR A O 1
ATOM 762 N N . ILE A 1 104 ? 4.876 12.656 22.968 1.00 91.56 104 ILE A N 1
ATOM 763 C CA . ILE A 1 104 ? 5.480 13.335 21.815 1.00 91.56 104 ILE A CA 1
ATOM 764 C C . ILE A 1 104 ? 6.714 14.089 22.269 1.00 91.56 104 ILE A C 1
ATOM 766 O O . ILE A 1 104 ? 6.904 14.349 23.462 1.00 91.56 104 ILE A O 1
ATOM 770 N N . ASN A 1 105 ? 7.526 14.490 21.307 1.00 89.12 105 ASN A N 1
ATOM 771 C CA . ASN A 1 105 ? 8.547 15.485 21.525 1.00 89.12 105 ASN A CA 1
ATOM 772 C C . ASN A 1 105 ? 8.043 16.865 21.096 1.00 89.12 105 ASN A C 1
ATOM 774 O O . ASN A 1 105 ? 7.450 16.991 20.030 1.00 89.12 105 ASN A O 1
ATOM 778 N N . LEU A 1 106 ? 8.268 17.887 21.917 1.00 88.38 106 LEU A N 1
ATOM 779 C CA . LEU A 1 106 ? 8.035 19.275 21.524 1.00 88.38 106 LEU A CA 1
ATOM 780 C C . LEU A 1 106 ? 9.389 19.928 21.293 1.00 88.38 106 LEU A C 1
ATOM 782 O O . LEU A 1 106 ? 10.176 20.048 22.235 1.00 88.38 106 LEU A O 1
ATOM 786 N N . ASP A 1 107 ? 9.645 20.326 20.051 1.00 85.25 107 ASP A N 1
ATOM 787 C CA . ASP A 1 107 ? 10.895 20.962 19.659 1.00 85.25 107 ASP A CA 1
ATOM 788 C C . ASP A 1 107 ? 10.754 22.491 19.596 1.00 85.25 107 ASP A C 1
ATOM 790 O O . ASP A 1 107 ? 10.004 22.982 18.746 1.00 85.25 107 ASP A O 1
ATOM 794 N N . PRO A 1 108 ? 11.431 23.261 20.470 1.00 81.31 108 PRO A N 1
ATOM 795 C CA . PRO A 1 108 ? 11.310 24.717 20.532 1.00 81.31 108 PRO A CA 1
ATOM 796 C C . PRO A 1 108 ? 11.913 25.497 19.356 1.00 81.31 108 PRO A C 1
ATOM 798 O O . PRO A 1 108 ? 11.677 26.708 19.283 1.00 81.31 108 PRO A O 1
ATOM 801 N N . ASP A 1 109 ? 12.745 24.884 18.510 1.00 73.69 109 ASP A N 1
ATOM 802 C CA . ASP A 1 109 ? 13.406 25.581 17.395 1.00 73.69 109 ASP A CA 1
ATOM 803 C C . ASP A 1 109 ? 12.673 25.448 16.048 1.00 73.69 109 ASP A C 1
ATOM 805 O O . ASP A 1 109 ? 12.964 26.186 15.099 1.00 73.69 109 ASP A O 1
ATOM 809 N N . GLY A 1 110 ? 11.657 24.583 16.006 1.00 71.75 110 GLY A N 1
ATOM 810 C CA . GLY A 1 110 ? 10.784 24.367 14.864 1.00 71.75 110 GLY A CA 1
ATOM 811 C C . GLY A 1 110 ? 11.302 23.374 13.824 1.00 71.75 110 GLY A C 1
ATOM 812 O O . GLY A 1 110 ? 10.779 23.373 12.705 1.00 71.75 110 GLY A O 1
ATOM 813 N N . SER A 1 111 ? 12.296 22.545 14.152 1.00 76.38 111 SER A N 1
ATOM 814 C CA . SER A 1 111 ? 12.888 21.573 13.231 1.00 76.38 111 SER A CA 1
ATOM 815 C C . SER A 1 111 ? 12.984 20.177 13.850 1.00 76.38 111 SER A C 1
ATOM 817 O O . SER A 1 111 ? 13.804 19.901 14.706 1.00 76.38 111 SER A O 1
ATOM 819 N N . CYS A 1 112 ? 12.224 19.217 13.316 1.00 76.44 112 CYS A N 1
ATOM 820 C CA . CYS A 1 112 ? 12.331 17.812 13.737 1.00 76.44 112 CYS A CA 1
ATOM 821 C C . CYS A 1 112 ? 13.569 17.079 13.173 1.00 76.44 112 CYS A C 1
ATOM 823 O O . CYS A 1 112 ? 13.621 15.849 13.220 1.00 76.44 112 CYS A O 1
ATOM 825 N N . THR A 1 113 ? 14.534 17.794 12.576 1.00 69.69 113 THR A N 1
ATOM 826 C CA . THR A 1 113 ? 15.554 17.202 11.683 1.00 69.69 113 THR A CA 1
ATOM 827 C C . THR A 1 113 ? 17.010 17.469 12.061 1.00 69.69 113 THR A C 1
ATOM 829 O O . THR A 1 113 ? 17.898 16.814 11.517 1.00 69.69 113 THR A O 1
ATOM 832 N N . ASP A 1 114 ? 17.294 18.389 12.979 1.00 64.31 114 ASP A N 1
ATOM 833 C CA . ASP A 1 114 ? 18.674 18.751 13.361 1.00 64.31 114 ASP A CA 1
ATOM 834 C C . ASP A 1 114 ? 19.238 17.919 14.522 1.00 64.31 114 ASP A C 1
ATOM 836 O O . ASP A 1 114 ? 20.437 17.986 14.797 1.00 64.31 114 ASP A O 1
ATOM 840 N N . GLY A 1 115 ? 18.413 17.072 15.142 1.00 60.38 115 GLY A N 1
ATOM 841 C CA . GLY A 1 115 ? 18.836 16.169 16.209 1.00 60.38 115 GLY A CA 1
ATOM 842 C C . GLY A 1 115 ? 18.927 16.818 17.591 1.00 60.38 115 GLY A C 1
ATOM 843 O O . GLY A 1 115 ? 19.342 16.130 18.527 1.00 60.38 115 GLY A O 1
ATOM 844 N N . ASP A 1 116 ? 18.496 18.074 17.745 1.00 62.19 116 ASP A N 1
ATOM 845 C CA . ASP A 1 116 ? 18.403 18.764 19.042 1.00 62.19 116 ASP A CA 1
ATOM 846 C C . ASP A 1 116 ? 17.061 18.509 19.758 1.00 62.19 116 ASP A C 1
ATOM 848 O O . ASP A 1 116 ? 16.794 19.058 20.833 1.00 62.19 116 ASP A O 1
ATOM 852 N N . THR A 1 117 ? 16.262 17.586 19.210 1.00 60.56 117 THR A N 1
ATOM 853 C CA . THR A 1 117 ? 14.919 17.253 19.676 1.00 60.56 117 THR A CA 1
ATOM 854 C C . THR A 1 117 ? 14.898 16.994 21.185 1.00 60.56 117 THR A C 1
ATOM 856 O O . THR A 1 117 ? 15.701 16.216 21.712 1.00 60.56 117 THR A O 1
ATOM 859 N N . GLY A 1 118 ? 13.967 17.641 21.889 1.00 64.06 118 GLY A N 1
ATOM 860 C CA . GLY A 1 118 ? 13.815 17.549 23.341 1.00 64.06 118 GLY A CA 1
ATOM 861 C C . GLY A 1 118 ? 13.592 16.124 23.878 1.00 64.06 118 GLY A C 1
ATOM 862 O O . GLY A 1 118 ? 13.564 15.124 23.165 1.00 64.06 118 GLY A O 1
ATOM 863 N N . THR A 1 119 ? 13.435 15.978 25.192 1.00 81.12 119 THR A N 1
ATOM 864 C CA . THR A 1 119 ? 13.020 14.684 25.755 1.00 81.12 119 THR A CA 1
ATOM 865 C C . THR A 1 119 ? 11.525 14.488 25.537 1.00 81.12 119 THR A C 1
ATOM 867 O O . THR A 1 119 ? 10.755 15.340 25.981 1.00 81.12 119 THR A O 1
ATOM 870 N N . ALA A 1 120 ? 11.118 13.356 24.952 1.00 87.56 120 ALA A N 1
ATOM 871 C CA . ALA A 1 120 ? 9.706 13.012 24.792 1.00 87.56 120 ALA A CA 1
ATOM 872 C C . ALA A 1 120 ? 8.936 13.123 26.123 1.00 87.56 120 ALA A C 1
ATOM 874 O O . ALA A 1 120 ? 9.386 12.640 27.168 1.00 87.56 120 ALA A O 1
ATOM 875 N N . GLN A 1 121 ? 7.781 13.780 26.078 1.00 90.25 121 GLN A N 1
ATOM 876 C CA . GLN A 1 121 ? 6.928 14.065 27.226 1.00 90.25 121 GLN A CA 1
ATOM 877 C C . GLN A 1 121 ? 5.597 13.336 27.090 1.00 90.25 121 GLN A C 1
ATOM 879 O O . GLN A 1 121 ? 5.058 13.204 25.994 1.00 90.25 121 GLN A O 1
ATOM 884 N N . ASN A 1 122 ? 5.053 12.896 28.224 1.00 92.25 122 ASN A N 1
ATOM 885 C CA . ASN A 1 122 ? 3.769 12.210 28.278 1.00 92.25 122 ASN A CA 1
ATOM 886 C C . ASN A 1 122 ? 2.662 13.196 28.648 1.00 92.25 122 ASN A C 1
ATOM 888 O O . ASN A 1 122 ? 2.704 13.814 29.714 1.00 92.25 122 ASN A O 1
ATOM 892 N N . TYR A 1 123 ? 1.633 13.254 27.817 1.00 91.81 123 TYR A N 1
ATOM 893 C CA . TYR A 1 123 ? 0.420 14.027 28.018 1.00 91.81 123 TYR A CA 1
ATOM 894 C C . TYR A 1 123 ? -0.777 13.103 28.231 1.00 91.81 123 TYR A C 1
ATOM 896 O O . TYR A 1 123 ? -0.980 12.107 27.530 1.00 91.81 123 TYR A O 1
ATOM 904 N N . GLY A 1 124 ? -1.591 13.448 29.224 1.00 89.69 124 GLY A N 1
ATOM 905 C CA . GLY A 1 124 ? -2.715 12.640 29.677 1.00 89.69 124 GLY A CA 1
ATOM 906 C C . GLY A 1 124 ? -2.399 11.784 30.913 1.00 89.69 124 GLY A C 1
ATOM 907 O O . GLY A 1 124 ? -1.413 12.028 31.610 1.00 89.69 124 GLY A O 1
ATOM 908 N N . PRO A 1 125 ? -3.245 10.788 31.226 1.00 94.69 125 PRO A N 1
ATOM 909 C CA . PRO A 1 125 ? -4.441 10.401 30.477 1.00 94.69 125 PRO A CA 1
ATOM 910 C C . PRO A 1 125 ? -5.478 11.530 30.378 1.00 94.69 125 PRO A C 1
ATOM 912 O O . PRO A 1 125 ? -5.668 12.276 31.337 1.00 94.69 125 PRO A O 1
ATOM 915 N N . PHE A 1 126 ? -6.157 11.648 29.238 1.00 95.00 126 PHE A N 1
ATOM 916 C CA . PHE A 1 126 ? -7.227 12.621 29.001 1.00 95.00 126 PHE A CA 1
ATOM 917 C C . PHE A 1 126 ? -8.532 11.917 28.587 1.00 95.00 126 PHE A C 1
ATOM 919 O O . PHE A 1 126 ? -8.492 10.890 27.901 1.00 95.00 126 PHE A O 1
ATOM 926 N N . PRO A 1 127 ? -9.700 12.419 29.029 1.00 97.25 127 PRO A N 1
ATOM 927 C CA . PRO A 1 127 ? -10.989 11.832 28.682 1.00 97.25 127 PRO A CA 1
ATOM 928 C C . PRO A 1 127 ? -11.411 12.186 27.253 1.00 97.25 127 PRO A C 1
ATOM 930 O O . PRO A 1 127 ? -11.211 13.313 26.802 1.00 97.25 127 PRO A O 1
ATOM 933 N N . LEU A 1 128 ? -12.080 11.245 26.587 1.00 96.81 128 LEU A N 1
ATOM 934 C CA . LEU A 1 128 ? -12.893 11.506 25.405 1.00 96.81 128 LEU A CA 1
ATOM 935 C C . LEU A 1 128 ? -14.367 11.330 25.767 1.00 96.81 128 LEU A C 1
ATOM 937 O O . LEU A 1 128 ? -14.780 10.276 26.265 1.00 96.81 128 LEU A O 1
ATOM 941 N N . LEU A 1 129 ? -15.146 12.380 25.533 1.00 97.75 129 LEU A N 1
ATOM 942 C CA . LEU A 1 129 ? -16.566 12.461 25.848 1.00 97.75 129 LEU A CA 1
ATOM 943 C C . LEU A 1 129 ? -17.412 12.126 24.631 1.00 97.75 129 LEU A C 1
ATOM 945 O O . LEU A 1 129 ? -17.137 12.641 23.553 1.00 97.75 129 LEU A O 1
ATOM 949 N N . ASP A 1 130 ? -18.470 11.339 24.821 1.00 97.38 130 ASP A N 1
ATOM 950 C CA . ASP A 1 130 ? -19.522 11.229 23.809 1.00 97.38 130 ASP A CA 1
ATOM 951 C C . ASP A 1 130 ? -20.246 12.568 23.687 1.00 97.38 130 ASP A C 1
ATOM 953 O O . ASP A 1 130 ? -20.649 13.163 24.692 1.00 97.38 130 ASP A O 1
ATOM 957 N N . VAL A 1 131 ? -20.401 13.040 22.461 1.00 95.56 131 VAL A N 1
ATOM 958 C CA . VAL A 1 131 ? -21.081 14.290 22.131 1.00 95.56 131 VAL A CA 1
ATOM 959 C C . VAL A 1 131 ? -22.146 14.021 21.080 1.00 95.56 131 VAL A C 1
ATOM 961 O O . VAL A 1 131 ? -22.004 13.116 20.263 1.00 95.56 131 VAL A O 1
ATOM 964 N N . ASP A 1 132 ? -23.228 14.799 21.113 1.00 94.06 132 ASP A N 1
ATOM 965 C CA . ASP A 1 132 ? -24.296 14.710 20.114 1.00 94.06 132 ASP A CA 1
ATOM 966 C C . ASP A 1 132 ? -23.768 15.128 18.729 1.00 94.06 132 ASP A C 1
ATOM 968 O O . ASP A 1 132 ? -23.425 16.302 18.542 1.00 94.06 132 ASP A O 1
ATOM 972 N N . PRO A 1 133 ? -23.693 14.197 17.757 1.00 92.44 133 PRO A N 1
ATOM 973 C CA . PRO A 1 133 ? -23.218 14.490 16.411 1.00 92.44 133 PRO A CA 1
ATOM 974 C C . PRO A 1 133 ? -24.277 15.220 15.564 1.00 92.44 133 PRO A C 1
ATOM 976 O O . PRO A 1 133 ? -24.002 15.663 14.448 1.00 92.44 133 PRO A O 1
ATOM 979 N N . GLY A 1 134 ? -25.498 15.377 16.082 1.00 91.81 134 GLY A N 1
ATOM 980 C CA . GLY A 1 134 ? -26.636 15.945 15.381 1.00 91.81 134 GLY A CA 1
ATOM 981 C C . GLY A 1 134 ? -27.337 14.948 14.447 1.00 91.81 134 GLY A C 1
ATOM 982 O O . GLY A 1 134 ? -26.887 13.822 14.250 1.00 91.81 134 GLY A O 1
ATOM 983 N N . PRO A 1 135 ? -28.463 15.347 13.822 1.00 87.75 135 PRO A N 1
ATOM 984 C CA . PRO A 1 135 ? -29.337 14.430 13.076 1.00 87.75 135 PRO A CA 1
ATOM 985 C C . PRO A 1 135 ? -28.734 13.799 11.813 1.00 87.75 135 PRO A C 1
ATOM 987 O O . PRO A 1 135 ? -29.321 12.868 11.268 1.00 87.75 135 PRO A O 1
ATOM 990 N N . GLN A 1 136 ? -27.635 14.355 11.302 1.00 89.75 136 GLN A N 1
ATOM 991 C CA . GLN A 1 136 ? -26.937 13.899 10.093 1.00 89.75 136 GLN A CA 1
ATOM 992 C C . GLN A 1 136 ? -25.464 13.572 10.363 1.00 89.75 136 GLN A C 1
ATOM 994 O O . GLN A 1 136 ? -24.699 13.424 9.415 1.00 89.75 136 GLN A O 1
ATOM 999 N N . GLY A 1 137 ? -25.056 13.546 11.632 1.00 87.94 137 GLY A N 1
ATOM 1000 C CA . GLY A 1 137 ? -23.682 13.239 11.993 1.00 87.94 137 GLY A CA 1
ATOM 1001 C C . GLY A 1 137 ? -23.414 11.731 12.080 1.00 87.94 137 GLY A C 1
ATOM 1002 O O . GLY A 1 137 ? -24.319 10.934 11.807 1.00 87.94 137 GLY A O 1
ATOM 1003 N N . PRO A 1 138 ? -22.180 11.351 12.454 1.00 92.25 138 PRO A N 1
ATOM 1004 C CA . PRO A 1 138 ? -21.759 9.957 12.585 1.00 92.25 138 PRO A CA 1
ATOM 1005 C C . PRO A 1 138 ? -22.614 9.167 13.582 1.00 92.25 138 PRO A C 1
ATOM 1007 O O . PRO A 1 138 ? -23.335 9.729 14.413 1.00 92.25 138 PRO A O 1
ATOM 1010 N N . TYR A 1 139 ? -22.486 7.840 13.548 1.00 94.12 139 TYR A N 1
ATOM 1011 C CA . TYR A 1 139 ? -23.174 6.943 14.481 1.00 94.12 139 TYR A CA 1
ATOM 1012 C C . TYR A 1 139 ? -22.844 7.253 15.953 1.00 94.12 139 TYR A C 1
ATOM 1014 O O . TYR A 1 139 ? -23.738 7.201 16.801 1.00 94.12 139 TYR A O 1
ATOM 1022 N N . ALA A 1 140 ? -21.601 7.630 16.265 1.00 95.12 140 ALA A N 1
ATOM 1023 C CA . ALA A 1 140 ? -21.228 8.310 17.509 1.00 95.12 140 ALA A CA 1
ATOM 1024 C C . ALA A 1 140 ? -20.057 9.275 17.270 1.00 95.12 140 ALA A C 1
ATOM 1026 O O . ALA A 1 140 ? -19.320 9.127 16.299 1.00 95.12 140 ALA A O 1
ATOM 1027 N N . MET A 1 141 ? -19.863 10.252 18.157 1.00 95.06 141 MET A N 1
ATOM 1028 C CA . MET A 1 141 ? -18.740 11.191 18.077 1.00 95.06 141 MET A CA 1
ATOM 1029 C C . MET A 1 141 ? -18.123 11.371 19.458 1.00 95.06 141 MET A C 1
ATOM 1031 O O . MET A 1 141 ? -18.826 11.688 20.419 1.00 95.06 141 MET A O 1
ATOM 1035 N N . TRP A 1 142 ? -16.815 11.143 19.569 1.00 95.69 142 TRP A N 1
ATOM 1036 C CA . TRP A 1 142 ? -16.079 11.185 20.830 1.00 95.69 142 TRP A CA 1
ATOM 1037 C C . TRP A 1 142 ? -14.997 12.255 20.772 1.00 95.69 142 TRP A C 1
ATOM 1039 O O . TRP A 1 142 ? -14.079 12.174 19.962 1.00 95.69 142 TRP A O 1
ATOM 1049 N N . THR A 1 143 ? -15.076 13.249 21.650 1.00 95.25 143 THR A N 1
ATOM 1050 C CA . THR A 1 143 ? -14.167 14.403 21.623 1.00 95.25 143 THR A CA 1
ATOM 1051 C C . THR A 1 143 ? -13.380 14.525 22.914 1.00 95.25 143 THR A C 1
ATOM 1053 O O . THR A 1 143 ? -13.950 14.421 24.003 1.00 95.25 143 THR A O 1
ATOM 1056 N N . GLY A 1 144 ? -12.087 14.800 22.806 1.00 93.56 144 GLY A N 1
ATOM 1057 C CA . GLY A 1 144 ? -11.200 15.081 23.928 1.00 93.56 144 GLY A CA 1
ATOM 1058 C C . GLY A 1 144 ? -10.253 16.234 23.619 1.00 93.56 144 GLY A C 1
ATOM 1059 O O . GLY A 1 144 ? -10.147 16.702 22.486 1.00 93.56 144 GLY A O 1
ATOM 1060 N N . THR A 1 145 ? -9.558 16.703 24.648 1.00 91.94 145 THR A N 1
ATOM 1061 C CA . THR A 1 145 ? -8.546 17.749 24.502 1.00 91.94 145 THR A CA 1
ATOM 1062 C C . THR A 1 145 ? -7.324 17.385 25.324 1.00 91.94 145 THR A C 1
ATOM 1064 O O . THR A 1 145 ? -7.428 17.102 26.519 1.00 91.94 145 THR A O 1
ATOM 1067 N N . ILE A 1 146 ? -6.166 17.407 24.678 1.00 90.12 146 ILE A N 1
ATOM 1068 C CA . ILE A 1 146 ? -4.857 17.327 25.320 1.00 90.12 146 ILE A CA 1
ATOM 1069 C C . ILE A 1 146 ? -4.513 18.746 25.757 1.00 90.12 146 ILE A C 1
ATOM 1071 O O . ILE A 1 146 ? -4.548 19.651 24.931 1.00 90.12 146 ILE A O 1
ATOM 1075 N N . THR A 1 147 ? -4.245 18.975 27.039 1.00 84.31 147 THR A N 1
ATOM 1076 C CA . THR A 1 147 ? -4.024 20.327 27.583 1.00 84.31 147 THR A CA 1
ATOM 1077 C C . THR A 1 147 ? -2.691 20.442 28.308 1.00 84.31 147 THR A C 1
ATOM 1079 O O . THR A 1 147 ? -2.127 19.434 28.733 1.00 84.31 147 THR A O 1
ATOM 1082 N N . ASP A 1 148 ? -2.281 21.690 28.544 1.00 71.06 148 ASP A N 1
ATOM 1083 C CA . ASP A 1 148 ? -1.215 22.133 29.456 1.00 71.06 148 ASP A CA 1
ATOM 1084 C C . ASP A 1 148 ? 0.207 21.976 28.911 1.00 71.06 148 ASP A C 1
ATOM 1086 O O . ASP A 1 148 ? 1.045 22.755 29.325 1.00 71.06 148 ASP A O 1
ATOM 1090 N N . PHE A 1 149 ? 0.504 21.035 27.999 1.00 81.88 149 PHE A N 1
ATOM 1091 C CA . PHE A 1 149 ? 1.823 20.817 27.353 1.00 81.88 149 PHE A CA 1
ATOM 1092 C C . PHE A 1 149 ? 3.087 21.048 28.237 1.00 81.88 149 PHE A C 1
ATOM 1094 O O . PHE A 1 149 ? 4.189 21.242 27.732 1.00 81.88 149 PHE A O 1
ATOM 1101 N N . GLY A 1 150 ? 2.949 21.010 29.568 1.00 74.81 150 GLY A N 1
ATOM 1102 C CA . GLY A 1 150 ? 3.955 21.441 30.538 1.00 74.81 150 GLY A CA 1
ATOM 1103 C C . GLY A 1 150 ? 4.284 22.946 30.587 1.00 74.81 150 GLY A C 1
ATOM 1104 O O . GLY A 1 150 ? 5.216 23.306 31.308 1.00 74.81 150 GLY A O 1
ATOM 1105 N N . ASP A 1 151 ? 3.582 23.828 29.866 1.00 78.19 151 ASP A N 1
ATOM 1106 C CA . ASP A 1 151 ? 3.927 25.256 29.739 1.00 78.19 151 ASP A CA 1
ATOM 1107 C C . ASP A 1 151 ? 3.141 26.188 30.684 1.00 78.19 151 ASP A C 1
ATOM 1109 O O . ASP A 1 151 ? 3.467 27.374 30.810 1.00 78.19 151 ASP A O 1
ATOM 1113 N N . GLY A 1 152 ? 2.133 25.663 31.391 1.00 79.94 152 GLY A N 1
ATOM 1114 C CA . GLY A 1 152 ? 1.305 26.422 32.329 1.00 79.94 152 GLY A CA 1
ATOM 1115 C C . GLY A 1 152 ? 0.359 27.423 31.657 1.00 79.94 152 GLY A C 1
ATOM 1116 O O . GLY A 1 152 ? -0.251 28.247 32.351 1.00 79.94 152 GLY A O 1
ATOM 1117 N N . ASN A 1 153 ? 0.224 27.380 30.328 1.00 83.81 153 ASN A N 1
ATOM 1118 C CA . ASN A 1 153 ? -0.730 28.177 29.574 1.00 83.81 153 ASN A CA 1
ATOM 1119 C C . ASN A 1 153 ? -1.980 27.334 29.277 1.00 83.81 153 ASN A C 1
ATOM 1121 O O . ASN A 1 153 ? -1.941 26.433 28.449 1.00 83.81 153 ASN A O 1
ATOM 1125 N N . PRO A 1 154 ? -3.150 27.660 29.849 1.00 81.50 154 PRO A N 1
ATOM 1126 C CA . PRO A 1 154 ? -4.366 26.874 29.628 1.00 81.50 154 PRO A CA 1
ATOM 1127 C C . PRO A 1 154 ? -4.907 26.953 28.189 1.00 81.50 154 PRO A C 1
ATOM 1129 O O . PRO A 1 154 ? -5.883 26.278 27.871 1.00 81.50 154 PRO A O 1
ATOM 1132 N N . ASN A 1 155 ? -4.328 27.807 27.339 1.00 86.19 155 ASN A N 1
ATOM 1133 C CA . ASN A 1 155 ? -4.728 27.947 25.942 1.00 86.19 155 ASN A CA 1
ATOM 1134 C C . ASN A 1 155 ? -3.918 27.061 24.989 1.00 86.19 155 ASN A C 1
ATOM 1136 O O . ASN A 1 155 ? -4.283 27.000 23.819 1.00 86.19 155 ASN A O 1
ATOM 1140 N N . THR A 1 156 ? -2.841 26.412 25.446 1.00 89.88 156 THR A N 1
ATOM 1141 C CA . THR A 1 156 ? -2.145 25.411 24.633 1.00 89.88 156 THR A CA 1
ATOM 1142 C C . THR A 1 156 ? -2.889 24.087 24.743 1.00 89.88 156 THR A C 1
ATOM 1144 O O . THR A 1 156 ? -3.165 23.573 25.834 1.00 89.88 156 THR A O 1
ATOM 1147 N N . ASN A 1 157 ? -3.328 23.581 23.596 1.00 90.94 157 ASN A N 1
ATOM 1148 C CA . ASN A 1 157 ? -4.160 22.397 23.535 1.00 90.94 157 ASN A CA 1
ATOM 1149 C C . ASN A 1 157 ? -4.066 21.681 22.190 1.00 90.94 157 ASN A C 1
ATOM 1151 O O . ASN A 1 157 ? -3.573 22.229 21.212 1.00 90.94 157 ASN A O 1
ATOM 1155 N N . TRP A 1 158 ? -4.543 20.445 22.154 1.00 90.81 158 TRP A N 1
ATOM 1156 C CA . TRP A 1 158 ? -4.724 19.693 20.920 1.00 90.81 158 TRP A CA 1
ATOM 1157 C C . TRP A 1 158 ? -6.052 18.954 20.988 1.00 90.81 158 TRP A C 1
ATOM 1159 O O . TRP A 1 158 ? -6.302 18.192 21.929 1.00 90.81 158 TRP A O 1
ATOM 1169 N N . GLY A 1 159 ? -6.935 19.241 20.034 1.00 90.50 159 GLY A N 1
ATOM 1170 C CA . GLY A 1 159 ? -8.221 18.575 19.911 1.00 90.50 159 GLY A CA 1
ATOM 1171 C C . GLY A 1 159 ? -8.068 17.177 19.324 1.00 90.50 159 GLY A C 1
ATOM 1172 O O . GLY A 1 159 ? -7.333 16.973 18.361 1.00 90.50 159 GLY A O 1
ATOM 1173 N N . LEU A 1 160 ? -8.799 16.221 19.889 1.00 91.88 160 LEU A N 1
ATOM 1174 C CA . LEU A 1 160 ? -8.987 14.904 19.296 1.00 91.88 160 LEU A CA 1
ATOM 1175 C C . LEU A 1 160 ? -10.479 14.669 19.105 1.00 91.88 160 LEU A C 1
ATOM 1177 O O . LEU A 1 160 ? -11.236 14.695 20.079 1.00 91.88 160 LEU A O 1
ATOM 1181 N N . THR A 1 161 ? -10.880 14.401 17.869 1.00 93.44 161 THR A N 1
ATOM 1182 C CA . THR A 1 161 ? -12.243 13.972 17.540 1.00 93.44 161 THR A CA 1
ATOM 1183 C C . THR A 1 161 ? -12.183 12.600 16.904 1.00 93.44 161 THR A C 1
ATOM 1185 O O . THR A 1 161 ? -11.466 12.421 15.925 1.00 93.44 161 THR A O 1
ATOM 1188 N N . LEU A 1 162 ? -12.931 11.649 17.458 1.00 93.88 162 LEU A N 1
ATOM 1189 C CA . LEU A 1 162 ? -13.129 10.322 16.892 1.00 93.88 162 LEU A CA 1
ATOM 1190 C C . LEU A 1 162 ? -14.575 10.193 16.424 1.00 93.88 162 LEU A C 1
ATOM 1192 O O . LEU A 1 162 ? -15.501 10.284 17.234 1.00 93.88 162 LEU A O 1
ATOM 1196 N N . ASN A 1 163 ? -14.764 9.961 15.136 1.00 94.81 163 ASN A N 1
ATOM 1197 C CA . ASN A 1 163 ? -16.058 9.664 14.549 1.00 94.81 163 ASN A CA 1
ATOM 1198 C C . ASN A 1 163 ? -16.212 8.153 14.465 1.00 94.81 163 ASN A C 1
ATOM 1200 O O . ASN A 1 163 ? -15.346 7.464 13.938 1.00 94.81 163 ASN A O 1
ATOM 1204 N N . VAL A 1 164 ? -17.311 7.642 15.003 1.00 94.81 164 VAL A N 1
ATOM 1205 C CA . VAL A 1 164 ? -17.680 6.240 14.859 1.00 94.81 164 VAL A CA 1
ATOM 1206 C C . VAL A 1 164 ? -18.707 6.150 13.750 1.00 94.81 164 VAL A C 1
ATOM 1208 O O . VAL A 1 164 ? -19.805 6.687 13.903 1.00 94.81 164 VAL A O 1
ATOM 1211 N N . GLU A 1 165 ? -18.382 5.450 12.673 1.00 93.44 165 GLU A N 1
ATOM 1212 C CA . GLU A 1 165 ? -19.315 5.175 11.583 1.00 93.44 165 GLU A CA 1
ATOM 1213 C C . GLU A 1 165 ? -19.756 3.718 11.611 1.00 93.44 165 GLU A C 1
ATOM 1215 O O . GLU A 1 165 ? -19.011 2.821 12.005 1.00 93.44 165 GLU A O 1
ATOM 1220 N N . GLN A 1 166 ? -20.997 3.473 11.195 1.00 90.56 166 GLN A N 1
ATOM 1221 C CA . GLN A 1 166 ? -21.521 2.121 11.035 1.00 90.56 166 GLN A CA 1
ATOM 1222 C C . GLN A 1 166 ? -21.551 1.766 9.546 1.00 90.56 166 GLN A C 1
ATOM 1224 O O . GLN A 1 166 ? -22.366 2.294 8.789 1.00 90.56 166 GLN A O 1
ATOM 1229 N N . LEU A 1 167 ? -20.684 0.842 9.128 1.00 84.62 167 LEU A N 1
ATOM 1230 C CA . LEU A 1 167 ? -20.554 0.407 7.736 1.00 84.62 167 LEU A CA 1
ATOM 1231 C C . LEU A 1 167 ? -21.147 -0.993 7.567 1.00 84.62 167 LEU A C 1
ATOM 1233 O O . LEU A 1 167 ? -20.492 -2.014 7.775 1.00 84.62 167 LEU A O 1
ATOM 1237 N N . GLY A 1 168 ? -22.429 -1.052 7.202 1.00 86.38 168 GLY A N 1
ATOM 1238 C CA . GLY A 1 168 ? -23.152 -2.318 7.074 1.00 86.38 168 GLY A CA 1
ATOM 1239 C C . GLY A 1 168 ? -23.250 -3.043 8.419 1.00 86.38 168 GLY A C 1
ATOM 1240 O O . GLY A 1 168 ? -24.025 -2.643 9.285 1.00 86.38 168 GLY A O 1
ATOM 1241 N N . THR A 1 169 ? -22.490 -4.129 8.574 1.00 84.19 169 THR A N 1
ATOM 1242 C CA . THR A 1 169 ? -22.376 -4.894 9.829 1.00 84.19 169 THR A CA 1
ATOM 1243 C C . THR A 1 169 ? -21.143 -4.535 10.657 1.00 84.19 169 THR A C 1
ATOM 1245 O O . THR A 1 169 ? -20.995 -5.045 11.757 1.00 84.19 169 THR A O 1
ATOM 1248 N N . GLY A 1 170 ? -20.234 -3.721 10.129 1.00 89.50 170 GLY A N 1
ATOM 1249 C CA . GLY A 1 170 ? -19.013 -3.311 10.812 1.00 89.50 170 GLY A CA 1
ATOM 1250 C C . GLY A 1 170 ? -19.091 -1.893 11.367 1.00 89.50 170 GLY A C 1
ATOM 1251 O O . GLY A 1 170 ? -20.099 -1.192 11.217 1.00 89.50 170 GLY A O 1
ATOM 1252 N N . TYR A 1 171 ? -17.986 -1.465 11.967 1.00 92.75 171 TYR A N 1
ATOM 1253 C CA . TYR A 1 171 ? -17.788 -0.094 12.427 1.00 92.75 171 TYR A CA 1
ATOM 1254 C C . TYR A 1 171 ? -16.411 0.414 12.008 1.00 92.75 171 TYR A C 1
ATOM 1256 O O . TYR A 1 171 ? -15.461 -0.365 11.952 1.00 92.75 171 TYR A O 1
ATOM 1264 N N . THR A 1 172 ? -16.290 1.717 11.779 1.00 93.25 172 THR A N 1
ATOM 1265 C CA . THR A 1 172 ? -14.992 2.404 11.757 1.00 93.25 172 THR A CA 1
ATOM 1266 C C . THR A 1 172 ? -14.941 3.406 12.895 1.00 93.25 172 THR A C 1
ATOM 1268 O O . THR A 1 172 ? -15.970 3.943 13.307 1.00 93.25 172 THR A O 1
ATOM 1271 N N . ILE A 1 173 ? -13.753 3.608 13.458 1.00 93.81 173 ILE A N 1
ATOM 1272 C CA . ILE A 1 173 ? -13.474 4.687 14.403 1.00 93.81 173 ILE A CA 1
ATOM 1273 C C . ILE A 1 173 ? -12.348 5.516 13.807 1.00 93.81 173 ILE A C 1
ATOM 1275 O O . ILE A 1 173 ? -11.189 5.105 13.847 1.00 93.81 173 ILE A O 1
ATOM 1279 N N . ASP A 1 174 ? -12.707 6.683 13.291 1.00 92.62 174 ASP A N 1
ATOM 1280 C CA . ASP A 1 174 ? -11.820 7.561 12.541 1.00 92.62 174 ASP A CA 1
ATOM 1281 C C . ASP A 1 174 ? -11.497 8.801 13.370 1.00 92.62 174 ASP A C 1
ATOM 1283 O O . ASP A 1 174 ? -12.372 9.576 13.758 1.00 92.62 174 ASP A O 1
ATOM 1287 N N . GLY A 1 175 ? -10.223 8.955 13.695 1.00 86.44 175 GLY A N 1
ATOM 1288 C CA . GLY A 1 175 ? -9.670 10.007 14.516 1.00 86.44 175 GLY A CA 1
ATOM 1289 C C . GLY A 1 175 ? -8.951 11.081 13.726 1.00 86.44 175 GLY A C 1
ATOM 1290 O O . GLY A 1 175 ? -8.104 10.796 12.883 1.00 86.44 175 GLY A O 1
ATOM 1291 N N . PHE A 1 176 ? -9.237 12.327 14.087 1.00 79.94 176 PHE A N 1
ATOM 1292 C CA . PHE A 1 176 ? -8.550 13.504 13.582 1.00 79.94 176 PHE A CA 1
ATOM 1293 C C . PHE A 1 176 ? -7.911 14.247 14.751 1.00 79.94 176 PHE A C 1
ATOM 1295 O O . PHE A 1 176 ? -8.595 14.658 15.697 1.00 79.94 176 PHE A O 1
ATOM 1302 N N . LEU A 1 177 ? -6.594 14.415 14.675 1.00 79.25 177 LEU A N 1
ATOM 1303 C CA . LEU A 1 177 ? -5.825 15.282 15.558 1.00 79.25 177 LEU A CA 1
ATOM 1304 C C . LEU A 1 177 ? -5.878 16.697 14.972 1.00 79.25 177 LEU A C 1
ATOM 1306 O O . LEU A 1 177 ? -5.102 17.036 14.085 1.00 79.25 177 LEU A O 1
ATOM 1310 N N . THR A 1 178 ? -6.815 17.530 15.429 1.00 71.94 178 THR A N 1
ATOM 1311 C CA . THR A 1 178 ? -7.070 18.846 14.816 1.00 71.94 178 THR A CA 1
ATOM 1312 C C . THR A 1 178 ? -6.663 20.008 15.708 1.00 71.94 178 THR A C 1
ATOM 1314 O O . THR A 1 178 ? -6.629 19.909 16.936 1.00 71.94 178 THR A O 1
ATOM 1317 N N . ASP A 1 179 ? -6.394 21.143 15.059 1.00 73.56 179 ASP A N 1
ATOM 1318 C CA . ASP A 1 179 ? -6.323 22.456 15.702 1.00 73.56 179 ASP A CA 1
ATOM 1319 C C . ASP A 1 179 ? -5.311 22.532 16.857 1.00 73.56 179 ASP A C 1
ATOM 1321 O O . ASP A 1 179 ? -5.580 23.147 17.889 1.00 73.56 179 ASP A O 1
ATOM 1325 N N . ALA A 1 180 ? -4.142 21.902 16.693 1.00 86.06 180 ALA A N 1
ATOM 1326 C CA . ALA A 1 180 ? -3.075 21.960 17.685 1.00 86.06 180 ALA A CA 1
ATOM 1327 C C . ALA A 1 180 ? -2.636 23.414 17.933 1.00 86.06 180 ALA A C 1
ATOM 1329 O O . ALA A 1 180 ? -2.085 24.089 17.060 1.00 86.06 180 ALA A O 1
ATOM 1330 N N . VAL A 1 181 ? -2.848 23.890 19.155 1.00 90.75 181 VAL A N 1
ATOM 1331 C CA . VAL A 1 181 ? -2.309 25.141 19.683 1.00 90.75 181 VAL A CA 1
ATOM 1332 C C . VAL A 1 181 ? -1.121 24.793 20.571 1.00 90.75 181 VAL A C 1
ATOM 1334 O O . VAL A 1 181 ? -1.264 24.526 21.764 1.00 90.75 181 VAL A O 1
ATOM 1337 N N . LEU A 1 182 ? 0.066 24.780 19.974 1.00 89.69 182 LEU A N 1
ATOM 1338 C CA . LEU A 1 182 ? 1.313 24.464 20.667 1.00 89.69 182 LEU A CA 1
ATOM 1339 C C . LEU A 1 182 ? 1.872 25.689 21.411 1.00 89.69 182 LEU A C 1
ATOM 1341 O O . LEU A 1 182 ? 1.538 26.832 21.067 1.00 89.69 182 LEU A O 1
ATOM 1345 N N . PRO A 1 183 ? 2.760 25.491 22.403 1.00 88.00 183 PRO A N 1
ATOM 1346 C CA . PRO A 1 183 ? 3.544 26.586 22.958 1.00 88.00 183 PRO A CA 1
ATOM 1347 C C . PRO A 1 183 ? 4.297 27.339 21.839 1.00 88.00 183 PRO A C 1
ATOM 1349 O O . PRO A 1 183 ? 4.799 26.706 20.907 1.00 88.00 183 PRO A O 1
ATOM 1352 N N . PRO A 1 184 ? 4.398 28.682 21.879 1.00 86.06 184 PRO A N 1
ATOM 1353 C CA . PRO A 1 184 ? 4.988 29.451 20.783 1.00 86.06 184 PRO A CA 1
ATOM 1354 C C . PRO A 1 184 ? 6.390 28.967 20.394 1.00 86.06 184 PRO A C 1
ATOM 1356 O O . PRO A 1 184 ? 7.250 28.804 21.257 1.00 86.06 184 PRO A O 1
ATOM 1359 N N . GLY A 1 185 ? 6.610 28.768 19.093 1.00 84.50 185 GLY A N 1
ATOM 1360 C CA . GLY A 1 185 ? 7.878 28.282 18.541 1.00 84.50 185 GLY A CA 1
ATOM 1361 C C . GLY A 1 185 ? 8.060 26.764 18.592 1.00 84.50 185 GLY A C 1
ATOM 1362 O O . GLY A 1 185 ? 9.005 26.280 17.991 1.00 84.50 185 GLY A O 1
ATOM 1363 N N . ASN A 1 186 ? 7.162 26.021 19.248 1.00 87.44 186 ASN A N 1
ATOM 1364 C CA . ASN A 1 186 ? 7.280 24.569 19.322 1.00 87.44 186 ASN A CA 1
ATOM 1365 C C . ASN A 1 186 ? 6.672 23.888 18.093 1.00 87.44 186 ASN A C 1
ATOM 1367 O O . ASN A 1 186 ? 5.624 24.311 17.598 1.00 87.44 186 ASN A O 1
ATOM 1371 N N . VAL A 1 187 ? 7.302 22.800 17.660 1.00 89.00 187 VAL A N 1
ATOM 1372 C CA . VAL A 1 187 ? 6.779 21.841 16.679 1.00 89.00 187 VAL A CA 1
ATOM 1373 C C . VAL A 1 187 ? 6.685 20.464 17.336 1.00 89.00 187 VAL A C 1
ATOM 1375 O O . VAL A 1 187 ? 7.475 20.134 18.217 1.00 89.00 187 VAL A O 1
ATOM 1378 N N . VAL A 1 188 ? 5.682 19.673 16.951 1.00 89.19 188 VAL A N 1
ATOM 1379 C CA . VAL A 1 188 ? 5.548 18.286 17.413 1.00 89.19 188 VAL A CA 1
ATOM 1380 C C . VAL A 1 188 ? 6.458 17.401 16.576 1.00 89.19 188 VAL A C 1
ATOM 1382 O O . VAL A 1 188 ? 6.352 17.391 15.354 1.00 89.19 188 VAL A O 1
ATOM 1385 N N . CYS A 1 189 ? 7.311 16.634 17.241 1.00 88.81 189 CYS A N 1
ATOM 1386 C CA . CYS A 1 189 ? 8.228 15.701 16.613 1.00 88.81 189 CYS A CA 1
ATOM 1387 C C . CYS A 1 189 ? 8.073 14.300 17.203 1.00 88.81 189 CYS A C 1
ATOM 1389 O O . CYS A 1 189 ? 7.624 14.104 18.340 1.00 88.81 189 CYS A O 1
ATOM 1391 N N . THR A 1 190 ? 8.506 13.314 16.426 1.00 89.44 190 THR A N 1
ATOM 1392 C CA . THR A 1 190 ? 8.642 11.934 16.883 1.00 89.44 190 THR A CA 1
ATOM 1393 C C . THR A 1 190 ? 9.857 11.789 17.828 1.00 89.44 190 THR A C 1
ATOM 1395 O O . THR A 1 190 ? 10.791 12.593 17.765 1.00 89.44 190 THR A O 1
ATOM 1398 N N . PRO A 1 191 ? 9.886 10.802 18.746 1.00 91.44 191 PRO A N 1
ATOM 1399 C CA . PRO A 1 191 ? 8.980 9.664 18.836 1.00 91.44 191 PRO A CA 1
ATOM 1400 C C . PRO A 1 191 ? 7.579 10.066 19.295 1.00 91.44 191 PRO A C 1
ATOM 1402 O O . PRO A 1 191 ? 7.424 10.832 20.246 1.00 91.44 191 PRO A O 1
ATOM 1405 N N . GLU A 1 192 ? 6.571 9.522 18.619 1.00 93.56 192 GLU A N 1
ATOM 1406 C CA . GLU A 1 192 ? 5.166 9.696 18.977 1.00 93.56 192 GLU A CA 1
ATOM 1407 C C . GLU A 1 192 ? 4.595 8.357 19.452 1.00 93.56 192 GLU A C 1
ATOM 1409 O O . GLU A 1 192 ? 4.743 7.337 18.786 1.00 93.56 192 GLU A O 1
ATOM 1414 N N . ILE A 1 193 ? 3.959 8.336 20.623 1.00 95.12 193 ILE A N 1
ATOM 1415 C CA . ILE A 1 193 ? 3.259 7.161 21.153 1.00 95.12 193 ILE A CA 1
ATOM 1416 C C . ILE A 1 193 ? 1.852 7.578 21.545 1.00 95.12 193 ILE A C 1
ATOM 1418 O O . ILE A 1 193 ? 1.645 8.214 22.583 1.00 95.12 193 ILE A O 1
ATOM 1422 N N . PHE A 1 194 ? 0.872 7.167 20.754 1.00 94.56 194 PHE A N 1
ATOM 1423 C CA . PHE A 1 194 ? -0.533 7.397 21.044 1.00 94.56 194 PHE A CA 1
ATOM 1424 C C . PHE A 1 194 ? -1.154 6.125 21.621 1.00 94.56 194 PHE A C 1
ATOM 1426 O O . PHE A 1 194 ? -1.232 5.104 20.942 1.00 94.56 194 PHE A O 1
ATOM 1433 N N . ASN A 1 195 ? -1.591 6.169 22.885 1.00 95.19 195 ASN A N 1
ATOM 1434 C CA . ASN A 1 195 ? -2.416 5.105 23.459 1.00 95.19 195 ASN A CA 1
ATOM 1435 C C . ASN A 1 195 ? -3.872 5.553 23.498 1.00 95.19 195 ASN A C 1
ATOM 1437 O O . ASN A 1 195 ? -4.194 6.606 24.052 1.00 95.19 195 ASN A O 1
ATOM 1441 N N . PHE A 1 196 ? -4.750 4.694 23.005 1.00 93.62 196 PHE A N 1
ATOM 1442 C CA . PHE A 1 196 ? -6.179 4.925 22.935 1.00 93.62 196 PHE A CA 1
ATOM 1443 C C . PHE A 1 196 ? -6.925 3.756 23.572 1.00 93.62 196 PHE A C 1
ATOM 1445 O O . PHE A 1 196 ? -6.807 2.615 23.133 1.00 93.62 196 PHE A O 1
ATOM 1452 N N . THR A 1 197 ? -7.681 4.027 24.637 1.00 97.06 197 THR A N 1
ATOM 1453 C CA . THR A 1 197 ? -8.498 3.023 25.324 1.00 97.06 197 THR A CA 1
ATOM 1454 C C . THR A 1 197 ? -9.974 3.249 25.053 1.00 97.06 197 THR A C 1
ATOM 1456 O O . THR A 1 197 ? -10.554 4.180 25.613 1.00 97.06 197 THR A O 1
ATOM 1459 N N . VAL A 1 198 ? -10.603 2.360 24.285 1.00 96.44 198 VAL A N 1
ATOM 1460 C CA . VAL A 1 198 ? -12.067 2.313 24.178 1.00 96.44 198 VAL A CA 1
ATOM 1461 C C . VAL A 1 198 ? -12.625 1.668 25.441 1.00 96.44 198 VAL A C 1
ATOM 1463 O O . VAL A 1 198 ? -12.169 0.601 25.865 1.00 96.44 198 VAL A O 1
ATOM 1466 N N . CYS A 1 199 ? -13.604 2.310 26.073 1.00 98.25 199 CYS A N 1
ATOM 1467 C CA . CYS A 1 199 ? -14.185 1.792 27.300 1.00 98.25 199 CYS A CA 1
ATOM 1468 C C . CYS A 1 199 ? -15.261 0.743 27.020 1.00 98.25 199 CYS A C 1
ATOM 1470 O O . CYS A 1 199 ? -16.159 0.961 26.218 1.00 98.25 199 CYS A O 1
ATOM 1472 N N . GLY A 1 200 ? -15.274 -0.348 27.788 1.00 97.56 200 GLY A N 1
ATOM 1473 C CA . GLY A 1 200 ? -16.405 -1.282 27.798 1.00 97.56 200 GLY A CA 1
ATOM 1474 C C . GLY A 1 200 ? -17.673 -0.625 28.348 1.00 97.56 200 GLY A C 1
ATOM 1475 O O . GLY A 1 200 ? -18.795 -0.911 27.923 1.00 97.56 200 GLY A O 1
ATOM 1476 N N . ARG A 1 201 ? -17.502 0.293 29.307 1.00 97.69 201 ARG A N 1
ATOM 1477 C CA . ARG A 1 201 ? -18.584 1.071 29.916 1.00 97.69 201 ARG A CA 1
ATOM 1478 C C . ARG A 1 201 ? -18.183 2.525 30.126 1.00 97.69 201 ARG A C 1
ATOM 1480 O O . ARG A 1 201 ? -17.065 2.808 30.551 1.00 97.69 201 ARG A O 1
ATOM 1487 N N . ALA A 1 202 ? -19.131 3.433 29.924 1.00 97.69 202 ALA A N 1
ATOM 1488 C CA . ALA A 1 202 ? -18.907 4.865 30.055 1.00 97.69 202 ALA A CA 1
ATOM 1489 C C . ALA A 1 202 ? -18.712 5.308 31.517 1.00 97.69 202 ALA A C 1
ATOM 1491 O O . ALA A 1 202 ? -19.396 4.819 32.426 1.00 97.69 202 ALA A O 1
ATOM 1492 N N . ASN A 1 203 ? -17.838 6.284 31.760 1.00 98.12 203 ASN A N 1
ATOM 1493 C CA . ASN A 1 203 ? -17.731 6.952 33.056 1.00 98.12 203 ASN A CA 1
ATOM 1494 C C . ASN A 1 203 ? -18.640 8.186 33.096 1.00 98.12 203 ASN A C 1
ATOM 1496 O O . ASN A 1 203 ? -18.564 9.053 32.232 1.00 98.12 203 ASN A O 1
ATOM 1500 N N . ALA A 1 204 ? -19.500 8.277 34.109 1.00 96.44 204 ALA A N 1
ATOM 1501 C CA . ALA A 1 204 ? -20.440 9.389 34.235 1.00 96.44 204 ALA A CA 1
ATOM 1502 C C . ALA A 1 204 ? -19.773 10.721 34.620 1.00 96.44 204 ALA A C 1
ATOM 1504 O O . ALA A 1 204 ? -20.396 11.767 34.467 1.00 96.44 204 ALA A O 1
ATOM 1505 N N . THR A 1 205 ? -18.543 10.687 35.138 1.00 97.31 205 THR A N 1
ATOM 1506 C CA . THR A 1 205 ? -17.783 11.888 35.496 1.00 97.31 205 THR A CA 1
ATOM 1507 C C . THR A 1 205 ? -17.000 12.369 34.270 1.00 97.31 205 THR A C 1
ATOM 1509 O O . THR A 1 205 ? -16.059 11.678 33.886 1.00 97.31 205 THR A O 1
ATOM 1512 N N . PRO A 1 206 ? -17.308 13.542 33.678 1.00 95.31 206 PRO A N 1
ATOM 1513 C CA . PRO A 1 206 ? -16.703 13.983 32.411 1.00 95.31 206 PRO A CA 1
ATOM 1514 C C . PRO A 1 206 ? -15.182 14.208 32.471 1.00 95.31 206 PRO A C 1
ATOM 1516 O O . PRO A 1 206 ? -14.498 14.226 31.460 1.00 95.31 206 PRO A O 1
ATOM 1519 N N . THR A 1 207 ? -14.626 14.384 33.666 1.00 95.88 207 THR A N 1
ATOM 1520 C CA . THR A 1 207 ? -13.184 14.575 33.877 1.00 95.88 207 THR A CA 1
ATOM 1521 C C . THR A 1 207 ? -12.455 13.286 34.254 1.00 95.88 207 THR A C 1
ATOM 1523 O O . THR A 1 207 ? -11.271 13.322 34.586 1.00 95.88 207 THR A O 1
ATOM 1526 N N . ALA A 1 208 ? -13.143 12.141 34.274 1.00 96.94 208 ALA A N 1
ATOM 1527 C CA . ALA A 1 208 ? -12.527 10.889 34.681 1.00 96.94 208 ALA A CA 1
ATOM 1528 C C . ALA A 1 208 ? -11.527 10.390 33.637 1.00 96.94 208 ALA A C 1
ATOM 1530 O O . ALA A 1 208 ? -11.852 10.201 32.474 1.00 96.94 208 ALA A O 1
ATOM 1531 N N . THR A 1 209 ? -10.328 10.054 34.093 1.00 95.75 209 THR A N 1
ATOM 1532 C CA . THR A 1 209 ? -9.258 9.483 33.265 1.00 95.75 209 THR A CA 1
ATOM 1533 C C . THR A 1 209 ? -9.271 7.952 33.250 1.00 95.75 209 THR A C 1
ATOM 1535 O O . THR A 1 209 ? -8.266 7.302 32.984 1.00 95.75 209 THR A O 1
ATOM 1538 N N . THR A 1 210 ? -10.412 7.350 33.592 1.00 96.62 210 THR A N 1
ATOM 1539 C CA . THR A 1 210 ? -10.601 5.898 33.665 1.00 96.62 210 THR A CA 1
ATOM 1540 C C . THR A 1 210 ? -11.998 5.523 33.189 1.00 96.62 210 THR A C 1
ATOM 1542 O O . THR A 1 210 ? -12.966 6.258 33.408 1.00 96.62 210 THR A O 1
ATOM 1545 N N . CYS A 1 211 ? -12.111 4.349 32.572 1.00 97.81 211 CYS A N 1
ATOM 1546 C CA . CYS A 1 211 ? -13.385 3.810 32.111 1.00 97.81 211 CYS A CA 1
ATOM 1547 C C . CYS A 1 211 ? -14.358 3.510 33.262 1.00 97.81 211 CYS A C 1
ATOM 1549 O O . CYS A 1 211 ? -13.963 3.280 34.408 1.00 97.81 211 CYS A O 1
ATOM 1551 N N . GLY A 1 212 ? -15.654 3.504 32.949 1.00 96.25 212 GLY A N 1
ATOM 1552 C CA . GLY A 1 212 ? -16.712 3.183 33.903 1.00 96.25 212 GLY A CA 1
ATOM 1553 C C . GLY A 1 212 ? -16.728 1.709 34.313 1.00 96.25 212 GLY A C 1
ATOM 1554 O O . GLY A 1 212 ? -16.116 0.846 33.687 1.00 96.25 212 GLY A O 1
ATOM 1555 N N . THR A 1 213 ? -17.472 1.398 35.375 1.00 94.31 213 THR A N 1
ATOM 1556 C CA . THR 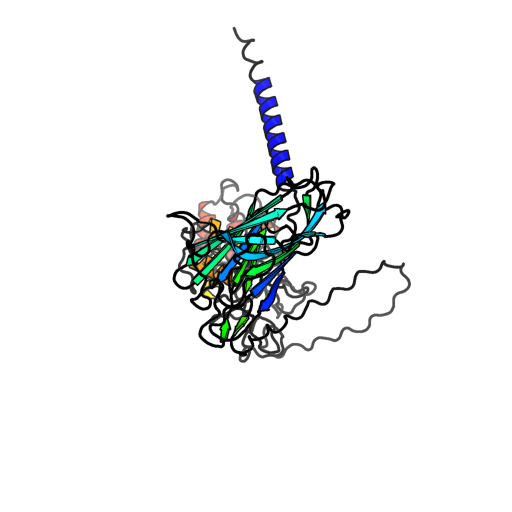A 1 213 ? -17.588 0.035 35.919 1.00 94.31 213 THR A CA 1
ATOM 1557 C C . THR A 1 213 ? -19.034 -0.289 36.309 1.00 94.31 213 THR A C 1
ATOM 1559 O O . THR A 1 213 ? -19.916 0.570 36.273 1.00 94.31 213 THR A O 1
ATOM 1562 N N . GLY A 1 214 ? -19.306 -1.549 36.664 1.00 92.19 214 GLY A N 1
ATOM 1563 C CA . GLY A 1 214 ? -20.594 -1.959 37.228 1.00 92.19 214 GLY A CA 1
ATOM 1564 C C . GLY A 1 214 ? -21.783 -1.691 36.300 1.00 92.19 214 GLY A C 1
ATOM 1565 O O . GLY A 1 214 ? -21.854 -2.237 35.200 1.00 92.19 214 GLY A O 1
ATOM 1566 N N . SER A 1 215 ? -22.732 -0.874 36.763 1.00 91.00 215 SER A N 1
ATOM 1567 C CA . SER A 1 215 ? -23.982 -0.551 36.062 1.00 91.00 215 SER A CA 1
ATOM 1568 C C . SER A 1 215 ? -23.883 0.626 35.084 1.00 91.00 215 SER A C 1
ATOM 1570 O O . SER A 1 215 ? -24.909 1.045 34.549 1.00 91.00 215 SER A O 1
ATOM 1572 N N . SER A 1 216 ? -22.684 1.165 34.833 1.00 95.00 216 SER A N 1
ATOM 1573 C CA . SER A 1 216 ? -22.463 2.191 33.807 1.00 95.00 216 SER A CA 1
ATOM 1574 C C . SER A 1 216 ? -22.976 1.766 32.427 1.00 95.00 216 SER A C 1
ATOM 1576 O O . SER A 1 216 ? -22.931 0.583 32.078 1.00 95.00 216 SER A O 1
ATOM 1578 N N . THR A 1 217 ? -23.415 2.740 31.626 1.00 96.12 217 THR A N 1
ATOM 1579 C CA . THR A 1 217 ? -23.866 2.537 30.240 1.00 96.12 217 THR A CA 1
ATOM 1580 C C . THR A 1 217 ? -22.794 1.804 29.429 1.00 96.12 217 THR A C 1
ATOM 1582 O O . THR A 1 217 ? -21.612 2.116 29.555 1.00 96.12 217 THR A O 1
ATOM 1585 N N . ILE A 1 218 ? -23.201 0.801 28.650 1.00 96.88 218 ILE A N 1
ATOM 1586 C CA . ILE A 1 218 ? -22.300 0.006 27.805 1.00 96.88 218 ILE A CA 1
ATOM 1587 C C . ILE A 1 218 ? -21.879 0.855 26.609 1.00 96.88 218 ILE A C 1
ATOM 1589 O O . ILE A 1 218 ? -22.711 1.569 26.056 1.00 96.88 218 ILE A O 1
ATOM 1593 N N . VAL A 1 219 ? -20.602 0.777 26.250 1.00 96.62 219 VAL A N 1
ATOM 1594 C CA . VAL A 1 219 ? -20.024 1.481 25.096 1.00 96.62 219 VAL A CA 1
ATOM 1595 C C . VAL A 1 219 ? -19.456 0.482 24.099 1.00 96.62 219 VAL A C 1
ATOM 1597 O O . VAL A 1 219 ? -19.701 0.610 22.908 1.00 96.62 219 VAL A O 1
ATOM 1600 N N . TRP A 1 220 ? -18.755 -0.537 24.590 1.00 95.62 220 TRP A N 1
ATOM 1601 C CA . TRP A 1 220 ? -18.058 -1.507 23.759 1.00 95.62 220 TRP A CA 1
ATOM 1602 C C . TRP A 1 220 ? -18.275 -2.923 24.282 1.00 95.62 220 TRP A C 1
ATOM 1604 O O . TRP A 1 220 ? -18.103 -3.191 25.479 1.00 95.62 220 TRP A O 1
ATOM 1614 N N . THR A 1 221 ? -18.649 -3.835 23.388 1.00 96.50 221 THR A N 1
ATOM 1615 C CA . THR A 1 221 ? -18.936 -5.235 23.719 1.00 96.50 221 THR A CA 1
ATOM 1616 C C . THR A 1 221 ? -18.170 -6.173 22.797 1.00 96.50 221 THR A C 1
ATOM 1618 O O . THR A 1 221 ? -18.230 -6.036 21.577 1.00 96.50 221 THR A O 1
ATOM 1621 N N . ASN A 1 222 ? -17.482 -7.146 23.398 1.00 95.81 222 ASN A N 1
ATOM 1622 C CA . ASN A 1 222 ? -16.768 -8.205 22.694 1.00 95.81 222 ASN A CA 1
ATOM 1623 C C . ASN A 1 222 ? -17.697 -9.075 21.832 1.00 95.81 222 ASN A C 1
ATOM 1625 O O . ASN A 1 222 ? -18.876 -9.239 22.171 1.00 95.81 222 ASN A O 1
ATOM 1629 N N . PRO A 1 223 ? -17.129 -9.772 20.834 1.00 95.31 223 PRO A N 1
ATOM 1630 C CA . PRO A 1 223 ? -17.832 -10.772 20.048 1.00 95.31 223 PRO A CA 1
ATOM 1631 C C . PRO A 1 223 ? -18.575 -11.798 20.877 1.00 95.31 223 PRO A C 1
ATOM 1633 O O . PRO A 1 223 ? -18.125 -12.228 21.938 1.00 95.31 223 PRO A O 1
ATOM 1636 N N . THR A 1 224 ? -19.734 -12.211 20.372 1.00 94.56 224 THR A N 1
ATOM 1637 C CA . THR A 1 224 ? -20.594 -13.213 21.019 1.00 94.56 224 THR A CA 1
ATOM 1638 C C . THR A 1 224 ? -20.004 -14.617 20.971 1.00 94.56 224 THR A C 1
ATOM 1640 O O . THR A 1 224 ? -20.354 -15.460 21.797 1.00 94.56 224 THR A O 1
ATOM 1643 N N . THR A 1 225 ? -19.087 -14.864 20.036 1.00 93.31 225 THR A N 1
ATOM 1644 C CA . THR A 1 225 ? -18.453 -16.165 19.820 1.00 93.31 225 THR A CA 1
ATOM 1645 C C . THR A 1 225 ? -16.967 -16.087 20.161 1.00 93.31 225 THR A C 1
ATOM 1647 O O . THR A 1 225 ? -16.300 -15.093 19.877 1.00 93.31 225 THR A O 1
ATOM 1650 N N . ALA A 1 226 ? -16.434 -17.133 20.792 1.00 94.38 226 ALA A N 1
ATOM 1651 C CA . ALA A 1 226 ? -14.994 -17.260 20.992 1.00 94.38 226 ALA A CA 1
ATOM 1652 C C . ALA A 1 226 ? -14.291 -17.440 19.638 1.00 94.38 226 ALA A C 1
ATOM 1654 O O . ALA A 1 226 ? -14.784 -18.170 18.782 1.00 94.38 226 ALA A O 1
ATOM 1655 N N . GLY A 1 227 ? -13.147 -16.797 19.447 1.00 93.19 227 GLY A N 1
ATOM 1656 C CA . GLY A 1 227 ? -12.425 -16.832 18.184 1.00 93.19 227 GLY A CA 1
ATOM 1657 C C . GLY A 1 227 ? -11.261 -15.854 18.150 1.00 93.19 227 GLY A C 1
ATOM 1658 O O . GLY A 1 227 ? -11.008 -15.134 19.119 1.00 93.19 227 GLY A O 1
ATOM 1659 N N . CYS A 1 228 ? -10.567 -15.853 17.019 1.00 91.88 228 CYS A N 1
ATOM 1660 C CA . CYS A 1 228 ? -9.599 -14.827 16.675 1.00 91.88 228 CYS A CA 1
ATOM 1661 C C . CYS A 1 228 ? -10.234 -13.867 15.669 1.00 91.88 228 CYS A C 1
ATOM 1663 O O . CYS A 1 228 ? -10.876 -14.308 14.717 1.00 91.88 228 CYS A O 1
ATOM 1665 N N . TYR A 1 229 ? -10.049 -12.577 15.905 1.00 92.81 229 TYR A N 1
ATOM 1666 C CA . TYR A 1 229 ? -10.640 -11.495 15.132 1.00 92.81 229 TYR A CA 1
ATOM 1667 C C . TYR A 1 229 ? -9.541 -10.524 14.711 1.00 92.81 229 TYR A C 1
ATOM 1669 O O . TYR A 1 229 ? -8.577 -10.353 15.453 1.00 92.81 229 TYR A O 1
ATOM 1677 N N . PHE A 1 230 ? -9.688 -9.887 13.553 1.00 92.19 230 PHE A N 1
ATOM 1678 C CA . PHE A 1 230 ? -8.633 -9.078 12.941 1.00 92.19 230 PHE A CA 1
ATOM 1679 C C . PHE A 1 230 ? -9.151 -7.673 12.606 1.00 92.19 230 PHE A C 1
ATOM 1681 O O . PHE A 1 230 ? -9.473 -7.406 11.449 1.00 92.19 230 PHE A O 1
ATOM 1688 N N . PRO A 1 231 ? -9.305 -6.778 13.601 1.00 92.12 231 PRO A N 1
ATOM 1689 C CA . PRO A 1 231 ? -9.464 -5.359 13.319 1.00 92.12 231 PRO A CA 1
ATOM 1690 C C . PRO A 1 231 ? -8.250 -4.826 12.552 1.00 92.12 231 PRO A C 1
ATOM 1692 O O . PRO A 1 231 ? -7.107 -5.192 12.852 1.00 92.12 231 PRO A O 1
ATOM 1695 N N . ARG A 1 232 ? -8.509 -3.935 11.597 1.00 92.06 232 ARG A N 1
ATOM 1696 C CA . ARG A 1 232 ? -7.479 -3.281 10.793 1.00 92.06 232 ARG A CA 1
ATOM 1697 C C . ARG A 1 232 ? -7.260 -1.861 11.296 1.00 92.06 232 ARG A C 1
ATOM 1699 O O . ARG A 1 232 ? -8.200 -1.086 11.433 1.00 92.06 232 ARG A O 1
ATOM 1706 N N . PHE A 1 233 ? -6.014 -1.532 11.590 1.00 92.81 233 PHE A N 1
ATOM 1707 C CA . PHE A 1 233 ? -5.573 -0.180 11.894 1.00 92.81 233 PHE A CA 1
ATOM 1708 C C . PHE A 1 233 ? -5.147 0.490 10.610 1.00 92.81 233 PHE A C 1
ATOM 1710 O O . PHE A 1 233 ? -4.513 -0.142 9.770 1.00 92.81 233 PHE A O 1
ATOM 1717 N N . VAL A 1 234 ? -5.471 1.765 10.490 1.00 90.88 234 VAL A N 1
ATOM 1718 C CA . VAL A 1 234 ? -5.011 2.627 9.411 1.00 90.88 234 VAL A CA 1
ATOM 1719 C C . VAL A 1 234 ? -4.535 3.918 10.055 1.00 90.88 234 VAL A C 1
ATOM 1721 O O . VAL A 1 234 ? -5.163 4.427 10.981 1.00 90.88 234 VAL A O 1
ATOM 1724 N N . SER A 1 235 ? -3.421 4.464 9.603 1.00 92.38 235 SER A N 1
ATOM 1725 C CA . SER A 1 235 ? -3.044 5.826 9.950 1.00 92.38 235 SER A CA 1
ATOM 1726 C C . SER A 1 235 ? -2.457 6.525 8.742 1.00 92.38 235 SER A C 1
ATOM 1728 O O . SER A 1 235 ? -1.849 5.890 7.880 1.00 92.38 235 SER A O 1
ATOM 1730 N N . VAL A 1 236 ? -2.663 7.833 8.685 1.00 89.38 236 VAL A N 1
ATOM 1731 C CA . VAL A 1 236 ? -2.064 8.709 7.678 1.00 89.38 236 VAL A CA 1
ATOM 1732 C C . VAL A 1 236 ? -1.270 9.770 8.415 1.00 89.38 236 VAL A C 1
ATOM 1734 O O . VAL A 1 236 ? -1.689 10.239 9.481 1.00 89.38 236 VAL A O 1
ATOM 1737 N N . ASP A 1 237 ? -0.121 10.128 7.866 1.00 90.25 237 ASP A N 1
ATOM 1738 C CA . ASP A 1 237 ? 0.703 11.202 8.392 1.00 90.25 237 ASP A CA 1
ATOM 1739 C C . ASP A 1 237 ? -0.012 12.567 8.330 1.00 90.25 237 ASP A C 1
ATOM 1741 O O . ASP A 1 237 ? -1.077 12.728 7.725 1.00 90.25 237 ASP A O 1
ATOM 1745 N N . ASP A 1 238 ? 0.548 13.572 8.998 1.00 85.69 238 ASP A N 1
ATOM 1746 C CA . ASP A 1 238 ? -0.006 14.931 9.040 1.00 85.69 238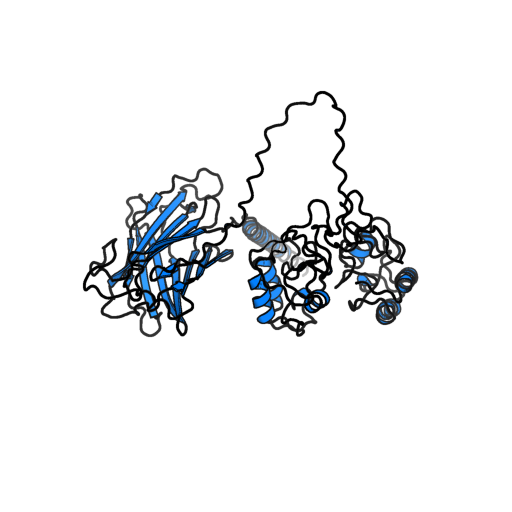 ASP A CA 1
ATOM 1747 C C . ASP A 1 238 ? 0.039 15.659 7.695 1.00 85.69 238 ASP A C 1
ATOM 1749 O O . ASP A 1 238 ? -0.754 16.576 7.462 1.00 85.69 238 ASP A O 1
ATOM 1753 N N . SER A 1 239 ? 0.926 15.238 6.793 1.00 83.81 239 SER A N 1
ATOM 1754 C CA . SER A 1 239 ? 0.957 15.751 5.425 1.00 83.81 239 SER A CA 1
ATOM 1755 C C . SER A 1 239 ? -0.167 15.185 4.549 1.00 83.81 239 SER A C 1
ATOM 1757 O O . SER A 1 239 ? -0.525 15.802 3.540 1.00 83.81 239 SER A O 1
ATOM 1759 N N . GLY A 1 240 ? -0.747 14.045 4.936 1.00 82.94 240 GLY A N 1
ATOM 1760 C CA . GLY A 1 240 ? -1.742 13.320 4.154 1.00 82.94 240 GLY A CA 1
ATOM 1761 C C . GLY A 1 240 ? -1.150 12.541 2.977 1.00 82.94 240 GLY A C 1
ATOM 1762 O O . GLY A 1 240 ? -1.907 12.129 2.099 1.00 82.94 240 GLY A O 1
ATOM 1763 N N . THR A 1 241 ? 0.175 12.391 2.909 1.00 82.00 241 THR A N 1
ATOM 1764 C CA . THR A 1 241 ? 0.871 11.772 1.767 1.00 82.00 241 THR A CA 1
ATOM 1765 C C . THR A 1 241 ? 1.328 10.349 2.043 1.00 82.00 241 THR A C 1
ATOM 1767 O O . THR A 1 241 ? 1.488 9.580 1.099 1.00 82.00 241 THR A O 1
ATOM 1770 N N . MET A 1 242 ? 1.502 9.978 3.312 1.00 83.38 242 MET A N 1
ATOM 1771 C CA . MET A 1 242 ? 1.960 8.649 3.700 1.00 83.38 242 MET A CA 1
ATOM 1772 C C . MET A 1 242 ? 0.920 7.969 4.575 1.00 83.38 242 MET A C 1
ATOM 1774 O O . MET A 1 242 ? 0.392 8.571 5.506 1.00 83.38 242 MET A O 1
ATOM 1778 N N . SER A 1 243 ? 0.652 6.694 4.311 1.00 90.56 243 SER A N 1
ATOM 1779 C CA . SER A 1 243 ? -0.271 5.892 5.110 1.00 90.56 243 SER A CA 1
ATOM 1780 C C . SER A 1 243 ? 0.322 4.539 5.451 1.00 90.56 243 SER A C 1
ATOM 1782 O O . SER A 1 243 ? 1.065 3.969 4.658 1.00 90.56 243 SER A O 1
ATOM 1784 N N . ALA A 1 244 ? -0.066 3.996 6.596 1.00 89.19 244 ALA A N 1
ATOM 1785 C CA . ALA A 1 244 ? 0.273 2.644 7.006 1.00 89.19 244 ALA A CA 1
ATOM 1786 C C . ALA A 1 244 ? -0.975 1.939 7.533 1.00 89.19 244 ALA A C 1
ATOM 1788 O O . ALA A 1 244 ? -1.861 2.572 8.113 1.00 89.19 244 ALA A O 1
ATOM 1789 N N . SER A 1 245 ? -1.049 0.623 7.343 1.00 92.25 245 SER A N 1
ATOM 1790 C CA . SER A 1 245 ? -2.129 -0.183 7.905 1.00 92.25 245 SER A CA 1
ATOM 1791 C C . SER A 1 245 ? -1.627 -1.540 8.369 1.00 92.25 245 SER A C 1
ATOM 1793 O O . SER A 1 245 ? -0.720 -2.093 7.756 1.00 92.25 245 SER A O 1
ATOM 1795 N N . ASP A 1 246 ? -2.229 -2.077 9.426 1.00 91.06 246 ASP A N 1
ATOM 1796 C CA . ASP A 1 246 ? -1.903 -3.404 9.955 1.00 91.06 246 ASP A CA 1
ATOM 1797 C C . ASP A 1 246 ? -3.154 -4.085 10.526 1.00 91.06 246 ASP A C 1
ATOM 1799 O O . ASP A 1 246 ? -4.072 -3.421 11.009 1.00 91.06 246 ASP A O 1
ATOM 1803 N N . SER A 1 247 ? -3.210 -5.414 10.473 1.00 91.25 247 SER A N 1
ATOM 1804 C CA . SER A 1 247 ? -4.322 -6.214 11.001 1.00 91.25 247 SER A CA 1
ATOM 1805 C C . SER A 1 247 ? -3.897 -6.960 12.259 1.00 91.25 247 SER A C 1
ATOM 1807 O O . SER A 1 247 ? -3.120 -7.913 12.209 1.00 91.25 247 SER A O 1
ATOM 1809 N N . LEU A 1 248 ? -4.453 -6.575 13.410 1.00 89.94 248 LEU A N 1
ATOM 1810 C CA . LEU A 1 248 ? -4.044 -7.140 14.697 1.00 89.94 248 LEU A CA 1
ATOM 1811 C C . LEU A 1 248 ? -4.950 -8.292 15.123 1.00 89.94 248 LEU A C 1
ATOM 1813 O O . LEU A 1 248 ? -6.143 -8.110 15.340 1.00 89.94 248 LEU A O 1
ATOM 1817 N N . GLY A 1 249 ? -4.371 -9.473 15.338 1.00 90.69 249 GLY A N 1
ATOM 1818 C CA . GLY A 1 249 ? -5.099 -10.620 15.877 1.00 90.69 249 GLY A CA 1
ATOM 1819 C C . GLY A 1 249 ? -5.522 -10.416 17.338 1.00 90.69 249 GLY A C 1
ATOM 1820 O O . GLY A 1 249 ? -4.692 -10.415 18.247 1.00 90.69 249 GLY A O 1
ATOM 1821 N N . VAL A 1 250 ? -6.829 -10.332 17.591 1.00 92.31 250 VAL A N 1
ATOM 1822 C CA . VAL A 1 250 ? -7.430 -10.225 18.927 1.00 92.31 250 VAL A CA 1
ATOM 1823 C C . VAL A 1 250 ? -8.134 -11.522 19.315 1.00 92.31 250 VAL A C 1
ATOM 1825 O O . VAL A 1 250 ? -9.086 -11.970 18.677 1.00 92.31 250 VAL A O 1
ATOM 1828 N N . SER A 1 251 ? -7.678 -12.123 20.414 1.00 93.38 251 SER A N 1
ATOM 1829 C CA . SER A 1 251 ? -8.197 -13.394 20.930 1.00 93.38 251 SER A CA 1
ATOM 1830 C C . SER A 1 251 ? -9.359 -13.192 21.906 1.00 93.38 251 SER A C 1
ATOM 1832 O O . SER A 1 251 ? -9.189 -12.608 22.979 1.00 93.38 251 SER A O 1
ATOM 1834 N N . ILE A 1 252 ? -10.527 -13.750 21.584 1.00 95.06 252 ILE A N 1
ATOM 1835 C CA . ILE A 1 252 ? -11.736 -13.732 22.420 1.00 95.06 252 ILE A CA 1
ATOM 1836 C C . ILE A 1 252 ? -12.107 -15.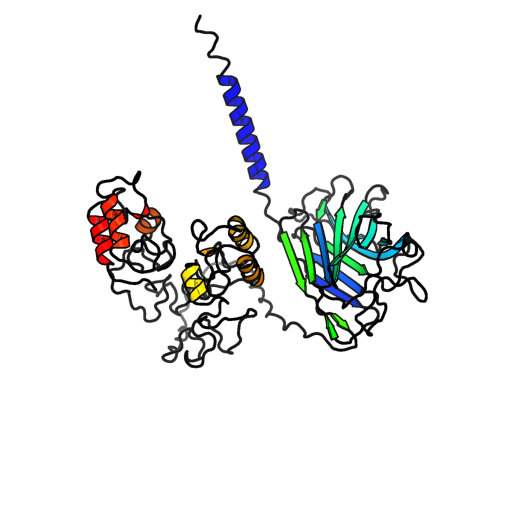167 22.811 1.00 95.06 252 ILE A C 1
ATOM 1838 O O . ILE A 1 252 ? -12.100 -16.090 22.002 1.00 95.06 252 ILE A O 1
ATOM 1842 N N . GLY A 1 253 ? -12.423 -15.387 24.085 1.00 92.31 253 GLY A N 1
ATOM 1843 C CA . GLY A 1 253 ? -12.803 -16.688 24.638 1.00 92.31 253 GLY A CA 1
ATOM 1844 C C . GLY A 1 253 ? -11.654 -17.690 24.770 1.00 92.31 253 GLY A C 1
ATOM 1845 O O . GLY A 1 253 ? -11.907 -18.889 24.831 1.00 92.31 253 GLY A O 1
ATOM 1846 N N . GLY A 1 254 ? -10.404 -17.218 24.824 1.00 81.19 254 GLY A N 1
ATOM 1847 C CA . GLY A 1 254 ? -9.227 -18.057 25.086 1.00 81.19 254 GLY A CA 1
ATOM 1848 C C . GLY A 1 254 ? -8.723 -18.870 23.892 1.00 81.19 254 GLY A C 1
ATOM 1849 O O . GLY A 1 254 ? -7.810 -19.670 24.068 1.00 81.19 254 GLY A O 1
ATOM 1850 N N . THR A 1 255 ? -9.279 -18.662 22.695 1.00 80.00 255 THR A N 1
ATOM 1851 C CA . THR A 1 255 ? -8.701 -19.193 21.451 1.00 80.00 255 THR A CA 1
ATOM 1852 C C . THR A 1 255 ? -7.576 -18.250 21.023 1.00 80.00 255 THR A C 1
ATOM 1854 O O . THR A 1 255 ? -7.889 -17.115 20.665 1.00 80.00 255 THR A O 1
ATOM 1857 N N . PRO A 1 256 ? -6.293 -18.647 21.113 1.00 84.44 256 PRO A N 1
ATOM 1858 C CA . PRO A 1 256 ? -5.198 -17.775 20.720 1.00 84.44 256 PRO A CA 1
ATOM 1859 C C . PRO A 1 256 ? -5.244 -17.537 19.211 1.00 84.44 256 PRO A C 1
ATOM 1861 O O . PRO A 1 256 ? -5.480 -18.458 18.428 1.00 84.44 256 PRO A O 1
ATOM 1864 N N . CYS A 1 257 ? -5.006 -16.295 18.816 1.00 86.88 257 CYS A N 1
ATOM 1865 C CA . CYS A 1 257 ? -4.756 -15.956 17.429 1.00 86.88 257 CYS A CA 1
ATOM 1866 C C . CYS A 1 257 ? -3.487 -16.656 16.937 1.00 86.88 257 CYS A C 1
ATOM 1868 O O . CYS A 1 257 ? -2.561 -16.850 17.737 1.00 86.88 257 CYS A O 1
ATOM 1870 N N . PRO A 1 258 ? -3.421 -17.036 15.648 1.00 83.19 258 PRO A N 1
ATOM 1871 C CA . PRO A 1 258 ? -2.164 -17.481 15.071 1.00 83.19 258 PRO A CA 1
ATOM 1872 C C . PRO A 1 258 ? -1.134 -16.380 15.321 1.00 83.19 258 PRO A C 1
ATOM 1874 O O . PRO A 1 258 ? -1.357 -15.221 14.976 1.00 83.19 258 PRO A O 1
ATOM 1877 N N . THR A 1 259 ? -0.044 -16.718 16.009 1.00 67.94 259 THR A N 1
ATOM 1878 C CA . THR A 1 259 ? 1.071 -15.784 16.139 1.00 67.94 259 THR A CA 1
ATOM 1879 C C . THR A 1 259 ? 1.619 -15.594 14.731 1.00 67.94 259 THR A C 1
ATOM 1881 O O . THR A 1 259 ? 1.922 -16.614 14.102 1.00 67.94 259 THR A O 1
ATOM 1884 N N . PRO A 1 260 ? 1.713 -14.358 14.205 1.00 57.38 260 PRO A N 1
ATOM 1885 C CA . PRO A 1 260 ? 2.424 -14.148 12.956 1.00 57.38 260 PRO A CA 1
ATOM 1886 C C . PRO A 1 260 ? 3.804 -14.774 13.136 1.00 57.38 260 PRO A C 1
ATOM 1888 O O . PRO A 1 260 ? 4.497 -14.493 14.118 1.00 57.38 260 PRO A O 1
ATOM 1891 N N . THR A 1 261 ? 4.151 -15.723 12.267 1.00 48.53 261 THR A N 1
ATOM 1892 C CA . THR A 1 261 ? 5.486 -16.322 12.302 1.00 48.53 261 THR A CA 1
ATOM 1893 C C . THR A 1 261 ? 6.435 -15.157 12.058 1.00 48.53 261 THR A C 1
ATOM 1895 O O . THR A 1 261 ? 6.275 -14.509 11.024 1.00 48.53 261 THR A O 1
ATOM 1898 N N . PRO A 1 262 ? 7.322 -14.797 13.010 1.00 33.97 262 PRO A N 1
ATOM 1899 C CA . PRO A 1 262 ? 8.151 -13.617 12.854 1.00 33.97 262 PRO A CA 1
ATOM 1900 C C . PRO A 1 262 ? 8.916 -13.768 11.548 1.00 33.97 262 PRO A C 1
ATOM 1902 O O . PRO A 1 262 ? 9.693 -14.713 11.392 1.00 33.97 262 PRO A O 1
ATOM 1905 N N . SER A 1 263 ? 8.650 -12.858 10.610 1.00 41.91 263 SER A N 1
ATOM 1906 C CA . SER A 1 263 ? 9.492 -12.703 9.434 1.00 41.91 263 SER A CA 1
ATOM 1907 C C . SER A 1 263 ? 10.925 -12.520 9.948 1.00 41.91 263 SER A C 1
ATOM 1909 O O . SER A 1 263 ? 11.113 -11.766 10.915 1.00 41.91 263 SER A O 1
ATOM 1911 N N . PRO A 1 264 ? 11.918 -13.273 9.438 1.00 30.73 264 PRO A N 1
ATOM 1912 C CA . PRO A 1 264 ? 13.278 -13.227 9.954 1.00 30.73 264 PRO A CA 1
ATOM 1913 C C . PRO A 1 264 ? 13.753 -11.775 9.971 1.00 30.73 264 PRO A C 1
ATOM 1915 O O . PRO A 1 264 ? 13.913 -11.144 8.932 1.00 30.73 264 PRO A O 1
ATOM 1918 N N . THR A 1 265 ? 13.942 -11.227 11.174 1.00 34.19 265 THR A N 1
ATOM 1919 C CA . THR A 1 265 ? 14.429 -9.862 11.355 1.00 34.19 265 THR A CA 1
ATOM 1920 C C . THR A 1 265 ? 15.764 -9.747 10.634 1.00 34.19 265 THR A C 1
ATOM 1922 O O . THR A 1 265 ? 16.718 -10.440 11.005 1.00 34.19 265 THR A O 1
ATOM 1925 N N . ALA A 1 266 ? 15.827 -8.899 9.603 1.00 37.09 266 ALA A N 1
ATOM 1926 C CA . ALA A 1 266 ? 17.063 -8.599 8.898 1.00 37.09 266 ALA A CA 1
ATOM 1927 C C . ALA A 1 266 ? 18.125 -8.232 9.942 1.00 37.09 266 ALA A C 1
ATOM 1929 O O . ALA A 1 266 ? 17.996 -7.262 10.693 1.00 37.09 266 ALA A O 1
ATOM 1930 N N . THR A 1 267 ? 19.143 -9.082 10.063 1.00 35.41 267 THR A N 1
ATOM 1931 C CA . THR A 1 267 ? 20.233 -8.864 11.009 1.00 35.41 267 THR A CA 1
ATOM 1932 C C . THR A 1 267 ? 20.938 -7.585 10.584 1.00 35.41 267 THR A C 1
ATOM 1934 O O . THR A 1 267 ? 21.443 -7.516 9.466 1.00 35.41 267 THR A O 1
ATOM 1937 N N . ALA A 1 268 ? 20.943 -6.570 11.455 1.00 30.83 268 ALA A N 1
ATOM 1938 C CA . ALA A 1 268 ? 21.587 -5.293 11.180 1.00 30.83 268 ALA A CA 1
ATOM 1939 C C . ALA A 1 268 ? 23.015 -5.526 10.667 1.00 30.83 268 ALA A C 1
ATOM 1941 O O . ALA A 1 268 ? 23.854 -6.114 11.358 1.00 30.83 268 ALA A O 1
ATOM 1942 N N . SER A 1 269 ? 23.264 -5.076 9.438 1.00 36.69 269 SER A N 1
ATOM 1943 C CA . SER A 1 269 ? 24.585 -5.110 8.821 1.00 36.69 269 SER A CA 1
ATOM 1944 C C . SER A 1 269 ? 25.560 -4.324 9.711 1.00 36.69 269 SER A C 1
ATOM 1946 O O . SER A 1 269 ? 25.261 -3.180 10.075 1.00 36.69 269 SER A O 1
ATOM 1948 N N . PRO A 1 270 ? 26.688 -4.914 10.152 1.00 32.56 270 PRO A N 1
ATOM 1949 C CA . PRO A 1 270 ? 27.568 -4.275 11.117 1.00 32.56 270 PRO A CA 1
ATOM 1950 C C . PRO A 1 270 ? 28.148 -2.975 10.554 1.00 32.56 270 PRO A C 1
ATOM 1952 O O . PRO A 1 270 ? 28.716 -2.938 9.463 1.00 32.56 270 PRO A O 1
ATOM 1955 N N . THR A 1 271 ? 28.040 -1.911 11.350 1.00 39.00 271 THR A N 1
ATOM 1956 C CA . THR A 1 271 ? 28.606 -0.587 11.085 1.00 39.00 271 THR A CA 1
ATOM 1957 C C . THR A 1 271 ? 30.085 -0.688 10.707 1.00 39.00 271 THR A C 1
ATOM 1959 O O . THR A 1 271 ? 30.910 -1.180 11.485 1.00 39.00 271 THR A O 1
ATOM 1962 N N . ALA A 1 272 ? 30.425 -0.197 9.511 1.00 34.34 272 ALA A N 1
ATOM 1963 C CA . ALA A 1 272 ? 31.787 -0.154 8.996 1.00 34.34 272 ALA A CA 1
ATOM 1964 C C . ALA A 1 272 ? 32.700 0.629 9.956 1.00 34.34 272 ALA A C 1
ATOM 1966 O O . ALA A 1 272 ? 32.638 1.852 10.066 1.00 34.34 272 ALA A O 1
ATOM 1967 N N . THR A 1 273 ? 33.556 -0.096 10.675 1.00 36.69 273 THR A N 1
ATOM 1968 C CA . THR A 1 273 ? 34.608 0.493 11.505 1.00 36.69 273 THR A CA 1
ATOM 1969 C C . THR A 1 273 ? 35.737 0.989 10.602 1.00 36.69 273 THR A C 1
ATOM 1971 O O . THR A 1 273 ? 36.144 0.294 9.671 1.00 36.69 273 THR A O 1
ATOM 1974 N N . ALA A 1 274 ? 36.230 2.200 10.878 1.00 39.94 274 ALA A N 1
ATOM 1975 C CA . ALA A 1 274 ? 37.211 2.913 10.068 1.00 39.94 274 ALA A CA 1
ATOM 1976 C C . ALA A 1 274 ? 38.437 2.060 9.690 1.00 39.94 274 ALA A C 1
ATOM 1978 O O . ALA A 1 274 ? 39.088 1.451 10.538 1.00 39.94 274 ALA A O 1
ATOM 1979 N N . SER A 1 275 ? 38.748 2.086 8.394 1.00 39.25 275 SER A N 1
ATOM 1980 C CA . SER A 1 275 ? 39.879 1.428 7.737 1.00 39.25 275 SER A CA 1
ATOM 1981 C C . SER A 1 275 ? 41.239 1.875 8.300 1.00 39.25 275 SER A C 1
ATOM 1983 O O . SER A 1 275 ? 41.572 3.061 8.190 1.00 39.25 275 SER A O 1
ATOM 1985 N N . PRO A 1 276 ? 42.077 0.965 8.841 1.00 37.97 276 PRO A N 1
ATOM 1986 C CA . PRO A 1 276 ? 43.495 1.219 8.999 1.00 37.97 276 PRO A CA 1
ATOM 1987 C C . PRO A 1 276 ? 44.295 0.723 7.783 1.00 37.97 276 PRO A C 1
ATOM 1989 O O . PRO A 1 276 ? 44.116 -0.374 7.259 1.00 37.97 276 PRO A O 1
ATOM 1992 N N . THR A 1 277 ? 45.217 1.595 7.390 1.00 41.12 277 THR A N 1
ATOM 1993 C CA . THR A 1 277 ? 46.277 1.520 6.382 1.00 41.12 277 THR A CA 1
ATOM 1994 C C . THR A 1 277 ? 46.828 0.127 6.046 1.00 41.12 277 THR A C 1
ATOM 1996 O O . THR A 1 277 ? 47.235 -0.648 6.911 1.00 41.12 277 THR A O 1
ATOM 1999 N N . ALA A 1 278 ? 46.930 -0.110 4.734 1.00 48.53 278 ALA A N 1
ATOM 2000 C CA . ALA A 1 278 ? 47.416 -1.307 4.060 1.00 48.53 278 ALA A CA 1
ATOM 2001 C C . ALA A 1 278 ? 48.769 -1.844 4.563 1.00 48.53 278 ALA A C 1
ATOM 2003 O O . ALA A 1 278 ? 49.743 -1.099 4.680 1.00 48.53 278 ALA A O 1
ATOM 2004 N N . THR A 1 279 ? 48.869 -3.169 4.732 1.00 33.47 279 THR A N 1
ATOM 2005 C CA . THR A 1 279 ? 50.135 -3.918 4.633 1.00 33.47 279 THR A CA 1
ATOM 2006 C C . THR A 1 279 ? 49.900 -5.379 4.213 1.00 33.47 279 THR A C 1
ATOM 2008 O O . THR A 1 279 ? 49.185 -6.123 4.875 1.00 33.47 279 THR A O 1
ATOM 2011 N N . ALA A 1 280 ? 50.594 -5.742 3.127 1.00 37.22 280 ALA A N 1
ATOM 2012 C CA . ALA A 1 280 ? 50.998 -7.057 2.613 1.00 37.22 280 ALA A CA 1
ATOM 2013 C C . ALA A 1 280 ? 49.932 -8.133 2.296 1.00 37.22 280 ALA A C 1
ATOM 2015 O O . ALA A 1 280 ? 49.431 -8.857 3.154 1.00 37.22 280 ALA A O 1
ATOM 2016 N N . THR A 1 281 ? 49.743 -8.299 0.983 1.00 46.53 281 THR A N 1
ATOM 2017 C CA . THR A 1 281 ? 49.213 -9.439 0.226 1.00 46.53 281 THR A CA 1
ATOM 2018 C C . THR A 1 281 ? 49.397 -10.794 0.917 1.00 46.53 281 THR A C 1
ATOM 2020 O O . THR A 1 281 ? 50.515 -11.300 1.030 1.00 46.53 281 THR A O 1
ATOM 2023 N N . ARG A 1 282 ? 48.281 -11.426 1.303 1.00 35.62 282 ARG A N 1
ATOM 2024 C CA . ARG A 1 282 ? 48.214 -12.873 1.532 1.00 35.62 282 ARG A CA 1
ATOM 2025 C C . ARG A 1 282 ? 47.415 -13.528 0.411 1.00 35.62 282 ARG A C 1
ATOM 2027 O O . ARG A 1 282 ? 46.341 -13.068 0.046 1.00 35.62 282 ARG A O 1
ATOM 2034 N N . THR A 1 283 ? 48.020 -14.578 -0.126 1.00 36.31 283 THR A N 1
ATOM 2035 C CA . THR A 1 283 ? 47.560 -15.474 -1.185 1.00 36.31 283 THR A CA 1
ATOM 2036 C C . THR A 1 283 ? 46.123 -15.947 -0.968 1.00 36.31 283 THR A C 1
ATOM 2038 O O . THR A 1 283 ? 45.772 -16.362 0.136 1.00 36.31 283 THR A O 1
ATOM 2041 N N . ALA A 1 284 ? 45.324 -15.891 -2.037 1.00 35.84 284 ALA A N 1
ATOM 2042 C CA . ALA A 1 284 ? 43.928 -16.306 -2.070 1.00 35.84 284 ALA A CA 1
ATOM 2043 C C . ALA A 1 284 ? 43.750 -17.770 -1.633 1.00 35.84 284 ALA A C 1
ATOM 2045 O O . ALA A 1 284 ? 44.428 -18.674 -2.126 1.00 35.84 284 ALA A O 1
ATOM 2046 N N . SER A 1 285 ? 42.816 -17.974 -0.706 1.00 35.56 285 SER A N 1
ATOM 2047 C CA . SER A 1 285 ? 42.205 -19.272 -0.425 1.00 35.56 285 SER A CA 1
ATOM 2048 C C . SER A 1 285 ? 41.201 -19.571 -1.545 1.00 35.56 285 SER A C 1
ATOM 2050 O O . SER A 1 285 ? 40.475 -18.653 -1.923 1.00 35.56 285 SER A O 1
ATOM 2052 N N . PRO A 1 286 ? 41.144 -20.795 -2.098 1.00 40.88 286 PRO A N 1
ATOM 2053 C CA . PRO A 1 286 ? 40.218 -21.113 -3.177 1.00 40.88 286 PRO A CA 1
ATOM 2054 C C . PRO A 1 286 ? 38.769 -21.007 -2.688 1.00 40.88 286 PRO A C 1
ATOM 2056 O O . PRO A 1 286 ? 38.400 -21.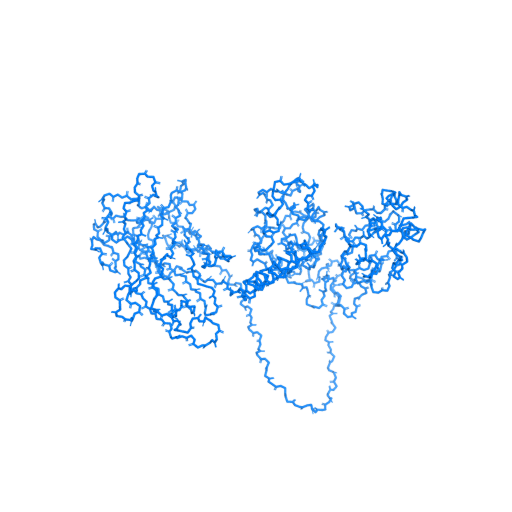609 -1.678 1.00 40.88 286 PRO A O 1
ATOM 2059 N N . THR A 1 287 ? 37.974 -20.225 -3.415 1.00 41.47 287 THR A N 1
ATOM 2060 C CA . THR A 1 287 ? 36.512 -20.185 -3.338 1.00 41.47 287 THR A CA 1
ATOM 2061 C C . THR A 1 287 ? 35.966 -21.599 -3.572 1.00 41.47 287 THR A C 1
ATOM 2063 O O . THR A 1 287 ? 36.413 -22.249 -4.522 1.00 41.47 287 THR A O 1
ATOM 2066 N N . PRO A 1 288 ? 35.048 -22.118 -2.735 1.00 36.53 288 PRO A N 1
ATOM 2067 C CA . PRO A 1 288 ? 34.399 -23.388 -3.021 1.00 36.53 288 PRO A CA 1
ATOM 2068 C C . PRO A 1 288 ? 33.628 -23.256 -4.335 1.00 36.53 288 PRO A C 1
ATOM 2070 O O . PRO A 1 288 ? 32.763 -22.399 -4.479 1.00 36.53 288 PRO A O 1
ATOM 2073 N N . THR A 1 289 ? 33.993 -24.087 -5.305 1.00 40.19 289 THR A N 1
ATOM 2074 C CA . THR A 1 289 ? 33.268 -24.260 -6.560 1.00 40.19 289 THR A CA 1
ATOM 2075 C C . THR A 1 289 ? 31.851 -24.719 -6.227 1.00 40.19 289 THR A C 1
ATOM 2077 O O . THR A 1 289 ? 31.684 -25.786 -5.628 1.00 40.19 289 THR A O 1
ATOM 2080 N N . SER A 1 290 ? 30.848 -23.909 -6.575 1.00 41.09 290 SER A N 1
ATOM 2081 C CA . SER A 1 290 ? 29.450 -24.334 -6.598 1.00 41.09 290 SER A CA 1
ATOM 2082 C C . SER A 1 290 ? 29.360 -25.597 -7.449 1.00 41.09 290 SER A C 1
ATOM 2084 O O . SER A 1 290 ? 29.901 -25.681 -8.553 1.00 41.09 290 SER A O 1
ATOM 2086 N N . THR A 1 291 ? 28.766 -26.642 -6.883 1.00 50.62 291 THR A N 1
ATOM 2087 C CA . THR A 1 291 ? 28.452 -27.836 -7.667 1.00 50.62 291 THR A CA 1
ATOM 2088 C C . THR A 1 291 ? 27.410 -27.404 -8.698 1.00 50.62 291 THR A C 1
ATOM 2090 O O . THR A 1 291 ? 26.449 -26.757 -8.285 1.00 50.62 291 THR A O 1
ATOM 2093 N N . PRO A 1 292 ? 27.590 -27.691 -10.002 1.00 55.56 292 PRO A N 1
ATOM 2094 C CA . PRO A 1 292 ? 26.574 -27.384 -10.999 1.00 55.56 292 PRO A CA 1
ATOM 2095 C C . PRO A 1 292 ? 25.248 -27.993 -10.536 1.00 55.56 292 PRO A C 1
ATOM 2097 O O . PRO A 1 292 ? 25.262 -29.167 -10.137 1.00 55.56 292 PRO A O 1
ATOM 2100 N N . PRO A 1 293 ? 24.141 -27.237 -10.552 1.00 57.66 293 PRO A N 1
ATOM 2101 C CA . PRO A 1 293 ? 22.842 -27.772 -10.181 1.00 57.66 293 PRO A CA 1
ATOM 2102 C C . PRO A 1 293 ? 22.513 -29.004 -11.035 1.00 57.66 293 PRO A C 1
ATOM 2104 O O . PRO A 1 293 ? 23.010 -29.138 -12.165 1.00 57.66 293 PRO A O 1
ATOM 2107 N N . PRO A 1 294 ? 21.756 -29.968 -10.494 1.00 60.94 294 PRO A N 1
ATOM 2108 C CA . PRO A 1 294 ? 21.315 -31.117 -11.267 1.00 60.94 294 PRO A CA 1
ATOM 2109 C C . PRO A 1 294 ? 20.592 -30.659 -12.553 1.00 60.94 294 PRO A C 1
ATOM 2111 O O . PRO A 1 294 ? 19.933 -29.625 -12.557 1.00 60.94 294 PRO A O 1
ATOM 2114 N N . PRO A 1 295 ? 20.700 -31.396 -13.675 1.00 73.44 295 PRO A N 1
ATOM 2115 C CA . PRO A 1 295 ? 19.983 -31.040 -14.898 1.00 73.44 295 PRO A CA 1
ATOM 2116 C C . PRO A 1 295 ? 18.468 -30.952 -14.647 1.00 73.44 295 PRO A C 1
ATOM 2118 O O . PRO A 1 295 ? 17.887 -31.936 -14.185 1.00 73.44 295 PRO A O 1
ATOM 2121 N N . GLY A 1 296 ? 17.852 -29.815 -14.992 1.00 82.44 296 GLY A N 1
ATOM 2122 C CA . GLY A 1 296 ? 16.411 -29.568 -14.814 1.00 82.44 296 GLY A CA 1
ATOM 2123 C C . GLY A 1 296 ? 16.012 -29.027 -13.437 1.00 82.44 296 GLY A C 1
ATOM 2124 O O . GLY A 1 296 ? 14.990 -29.454 -12.916 1.00 82.44 296 GLY A O 1
ATOM 2125 N N . ASP A 1 297 ? 16.856 -28.187 -12.843 1.00 83.94 297 ASP A N 1
ATOM 2126 C CA . ASP A 1 297 ? 16.624 -27.394 -11.624 1.00 83.94 297 ASP A CA 1
ATOM 2127 C C . ASP A 1 297 ? 16.930 -25.942 -12.009 1.00 83.94 297 ASP A C 1
ATOM 2129 O O . ASP A 1 297 ? 18.105 -25.566 -12.086 1.00 83.94 297 ASP A O 1
ATOM 2133 N N . GLY A 1 298 ? 15.900 -25.229 -12.465 1.00 80.69 298 GLY A N 1
ATOM 2134 C CA . GLY A 1 298 ? 15.910 -23.996 -13.245 1.00 80.69 298 GLY A CA 1
ATOM 2135 C C . GLY A 1 298 ? 16.487 -22.804 -12.503 1.00 80.69 298 GLY A C 1
ATOM 2136 O O . GLY A 1 298 ? 17.274 -22.070 -13.103 1.00 80.69 298 GLY A O 1
ATOM 2137 N N . ASP A 1 299 ? 16.172 -22.692 -11.220 1.00 81.88 299 ASP A N 1
ATOM 2138 C CA . ASP A 1 299 ? 16.543 -21.600 -10.321 1.00 81.88 299 ASP A CA 1
ATOM 2139 C C . ASP A 1 299 ? 17.720 -21.952 -9.381 1.00 81.88 299 ASP A C 1
ATOM 2141 O O . ASP A 1 299 ? 18.302 -21.082 -8.731 1.00 81.88 299 ASP A O 1
ATOM 2145 N N . GLY A 1 300 ? 18.151 -23.218 -9.362 1.00 83.88 300 GLY A N 1
ATOM 2146 C CA . GLY A 1 300 ? 19.321 -23.673 -8.617 1.00 83.88 300 GLY A CA 1
ATOM 2147 C C . GLY A 1 300 ? 19.080 -23.840 -7.119 1.00 83.88 300 GLY A C 1
ATOM 2148 O O . GLY A 1 300 ? 20.051 -23.834 -6.348 1.00 83.88 300 GLY A O 1
ATOM 2149 N N . ASP A 1 301 ? 17.830 -23.983 -6.692 1.00 83.56 301 ASP A N 1
ATOM 2150 C CA . ASP A 1 301 ? 17.448 -24.105 -5.288 1.00 83.56 301 ASP A CA 1
ATOM 2151 C C . ASP A 1 301 ? 17.653 -25.533 -4.722 1.00 83.56 301 ASP A C 1
ATOM 2153 O O . ASP A 1 301 ? 17.664 -25.751 -3.502 1.00 83.56 301 ASP A O 1
ATOM 2157 N N . GLY A 1 302 ? 17.924 -26.503 -5.604 1.00 88.25 302 GLY A N 1
ATOM 2158 C CA . GLY A 1 302 ? 18.138 -27.913 -5.284 1.00 88.25 302 GLY A CA 1
ATOM 2159 C C . GLY A 1 302 ? 16.909 -28.810 -5.472 1.00 88.25 302 GLY A C 1
ATOM 2160 O O . GLY A 1 302 ? 16.990 -30.007 -5.152 1.00 88.25 302 GLY A O 1
ATOM 2161 N N . VAL A 1 303 ? 15.801 -28.276 -5.983 1.00 89.12 303 VAL A N 1
ATOM 2162 C CA . VAL A 1 303 ? 14.566 -28.967 -6.363 1.00 89.12 303 VAL A CA 1
ATOM 2163 C C . VAL A 1 303 ? 14.481 -29.030 -7.895 1.00 89.12 303 VAL A C 1
ATOM 2165 O O . VAL A 1 303 ? 14.911 -28.146 -8.612 1.00 89.12 303 VAL A O 1
ATOM 2168 N N . GLN A 1 304 ? 14.013 -30.152 -8.450 1.00 91.88 304 GLN A N 1
ATOM 2169 C CA . GLN A 1 304 ? 13.879 -30.277 -9.910 1.00 91.88 304 GLN A CA 1
ATOM 2170 C C . GLN A 1 304 ? 12.584 -29.618 -10.383 1.00 91.88 304 GLN A C 1
ATOM 2172 O O . GLN A 1 304 ? 11.550 -29.905 -9.780 1.00 91.88 304 GLN A O 1
ATOM 2177 N N . ASP A 1 305 ? 12.600 -28.924 -11.527 1.00 88.69 305 ASP A N 1
ATOM 2178 C CA . ASP A 1 305 ? 11.469 -28.184 -12.125 1.00 88.69 305 ASP A CA 1
ATOM 2179 C C . ASP A 1 305 ? 10.161 -28.990 -12.143 1.00 88.69 305 ASP A C 1
ATOM 2181 O O . ASP A 1 305 ? 9.073 -28.475 -11.924 1.00 88.69 305 ASP A O 1
ATOM 2185 N N . GLY A 1 306 ? 10.243 -30.302 -12.403 1.00 90.44 306 GLY A N 1
ATOM 2186 C CA . GLY A 1 306 ? 9.067 -31.180 -12.461 1.00 90.44 306 GLY A CA 1
ATOM 2187 C C . GLY A 1 306 ? 8.414 -31.486 -11.104 1.00 90.44 306 GLY A C 1
ATOM 2188 O O . GLY A 1 306 ? 7.337 -32.083 -11.064 1.00 90.44 306 GLY A O 1
ATOM 2189 N N . SER A 1 307 ? 9.080 -31.142 -10.006 1.00 93.44 307 SER A N 1
ATOM 2190 C CA . SER A 1 307 ? 8.625 -31.278 -8.616 1.00 93.44 307 SER A CA 1
ATOM 2191 C C . SER A 1 307 ? 8.615 -29.958 -7.850 1.00 93.44 307 SER A C 1
ATOM 2193 O O . SER A 1 307 ? 8.164 -29.952 -6.707 1.00 93.44 307 SER A O 1
ATOM 2195 N N . ASP A 1 308 ? 9.122 -28.901 -8.472 1.00 92.56 308 ASP A N 1
ATOM 2196 C CA . ASP A 1 308 ? 9.271 -27.577 -7.907 1.00 92.56 308 ASP A CA 1
ATOM 2197 C C . ASP A 1 308 ? 7.958 -26.796 -8.026 1.00 92.56 308 ASP A C 1
ATOM 2199 O O . ASP A 1 308 ? 7.317 -26.789 -9.081 1.00 92.56 308 ASP A O 1
ATOM 2203 N N . ASN A 1 309 ? 7.511 -26.195 -6.925 1.00 92.69 309 ASN A N 1
ATOM 2204 C CA . ASN A 1 309 ? 6.329 -25.345 -6.916 1.00 92.69 309 ASN A CA 1
ATOM 2205 C C . ASN A 1 309 ? 6.605 -23.905 -7.359 1.00 92.69 309 ASN A C 1
ATOM 2207 O O . ASN A 1 309 ? 5.624 -23.201 -7.589 1.00 92.69 309 ASN A O 1
ATOM 2211 N N . CYS A 1 310 ? 7.875 -23.519 -7.512 1.00 92.94 310 CYS A N 1
ATOM 2212 C CA . CYS A 1 310 ? 8.325 -22.238 -8.048 1.00 92.94 310 CYS A CA 1
ATOM 2213 C C . CYS A 1 310 ? 9.587 -22.410 -8.919 1.00 92.94 310 CYS A C 1
ATOM 2215 O O . CYS A 1 310 ? 10.641 -21.921 -8.544 1.00 92.94 310 CYS A O 1
ATOM 2217 N N . PRO A 1 311 ? 9.500 -23.050 -10.105 1.00 91.69 311 PRO A N 1
ATOM 2218 C CA . PRO A 1 311 ? 10.670 -23.455 -10.905 1.00 91.69 311 PRO A CA 1
ATOM 2219 C C . PRO A 1 311 ? 11.647 -22.344 -11.340 1.00 91.69 311 PRO A C 1
ATOM 2221 O O . PRO A 1 311 ? 12.676 -22.633 -11.961 1.00 91.69 311 PRO A O 1
ATOM 2224 N N . ARG A 1 312 ? 11.283 -21.073 -11.142 1.00 88.19 312 ARG A N 1
ATOM 2225 C CA . ARG A 1 312 ? 12.073 -19.879 -11.470 1.00 88.19 312 ARG A CA 1
ATOM 2226 C C . ARG A 1 312 ? 12.313 -18.965 -10.265 1.00 88.19 312 ARG A C 1
ATOM 2228 O O . ARG A 1 312 ? 12.841 -17.873 -10.450 1.00 88.19 312 ARG A O 1
ATOM 2235 N N . TRP A 1 313 ? 11.962 -19.380 -9.047 1.00 88.25 313 TRP A N 1
ATOM 2236 C CA . TRP A 1 313 ? 12.202 -18.593 -7.839 1.00 88.25 313 TRP A CA 1
ATOM 2237 C C . TRP A 1 313 ? 12.772 -19.444 -6.704 1.00 88.25 313 TRP A C 1
ATOM 2239 O O . TRP A 1 313 ? 12.026 -20.221 -6.102 1.00 88.25 313 TRP A O 1
ATOM 2249 N N . PRO A 1 314 ? 14.048 -19.208 -6.318 1.00 87.81 314 PRO A N 1
ATOM 2250 C CA . PRO A 1 314 ? 14.747 -20.089 -5.398 1.00 87.81 314 PRO A CA 1
ATOM 2251 C C . PRO A 1 314 ? 14.043 -20.273 -4.056 1.00 87.81 314 PRO A C 1
ATOM 2253 O O . PRO A 1 314 ? 14.130 -19.420 -3.161 1.00 87.81 314 PRO A O 1
ATOM 2256 N N . ASN A 1 315 ? 13.427 -21.437 -3.848 1.00 89.12 315 ASN A N 1
ATOM 2257 C CA . ASN A 1 315 ? 12.736 -21.757 -2.610 1.00 89.12 315 ASN A CA 1
ATOM 2258 C C . ASN A 1 315 ? 13.031 -23.194 -2.132 1.00 89.12 315 ASN A C 1
ATOM 2260 O O . ASN A 1 315 ? 12.110 -23.994 -1.997 1.00 89.12 315 ASN A O 1
ATOM 2264 N N . PRO A 1 316 ? 14.255 -23.517 -1.646 1.00 91.38 316 PRO A N 1
ATOM 2265 C CA . PRO A 1 316 ? 14.692 -24.907 -1.377 1.00 91.38 316 PRO A CA 1
ATOM 2266 C C . PRO A 1 316 ? 13.819 -25.714 -0.397 1.00 91.38 316 PRO A C 1
ATOM 2268 O O . PRO A 1 316 ? 13.948 -26.928 -0.234 1.00 91.38 316 PRO A O 1
ATOM 2271 N N . SER A 1 317 ? 12.975 -25.011 0.359 1.00 93.31 317 SER A N 1
ATOM 2272 C CA . SER A 1 317 ? 12.022 -25.559 1.329 1.00 93.31 317 SER A CA 1
ATOM 2273 C C . SER A 1 317 ? 10.597 -25.713 0.784 1.00 93.31 317 SER A C 1
ATOM 2275 O O . SER A 1 317 ? 9.726 -26.190 1.511 1.00 93.31 317 SER A O 1
ATOM 2277 N N . GLN A 1 318 ? 10.377 -25.324 -0.470 1.00 93.94 318 GLN A N 1
ATOM 2278 C CA . GLN A 1 318 ? 9.120 -25.294 -1.212 1.00 93.94 318 GLN A CA 1
ATOM 2279 C C . GLN A 1 318 ? 8.044 -24.457 -0.509 1.00 93.94 318 GLN A C 1
ATOM 2281 O O . GLN A 1 318 ? 6.844 -24.730 -0.590 1.00 93.94 318 GLN A O 1
ATOM 2286 N N . ASN A 1 319 ? 8.484 -23.437 0.233 1.00 92.69 319 ASN A N 1
ATOM 2287 C CA . ASN A 1 319 ? 7.597 -22.460 0.841 1.00 92.69 319 ASN A CA 1
ATOM 2288 C C . ASN A 1 319 ? 7.169 -21.469 -0.236 1.00 92.69 319 ASN A C 1
ATOM 2290 O O . ASN A 1 319 ? 8.016 -20.852 -0.876 1.00 92.69 319 ASN A O 1
ATOM 2294 N N . LEU A 1 320 ? 5.860 -21.316 -0.405 1.00 90.75 320 LEU A N 1
ATOM 2295 C CA . LEU A 1 320 ? 5.300 -20.290 -1.273 1.00 90.75 320 LEU A CA 1
ATOM 2296 C C . LEU A 1 320 ? 5.444 -18.900 -0.627 1.00 90.75 320 LEU A C 1
ATOM 2298 O O . LEU A 1 320 ? 5.517 -18.805 0.608 1.00 90.75 320 LEU A O 1
ATOM 2302 N N . PRO A 1 321 ? 5.463 -17.832 -1.438 1.00 88.81 321 PRO A N 1
ATOM 2303 C CA . PRO A 1 321 ? 5.435 -16.467 -0.935 1.00 88.81 321 PRO A CA 1
ATOM 2304 C C . PRO A 1 321 ? 4.131 -16.160 -0.166 1.00 88.81 321 PRO A C 1
ATOM 2306 O O . PRO A 1 321 ? 3.181 -16.949 -0.188 1.00 88.81 321 PRO A O 1
ATOM 2309 N N . PRO A 1 322 ? 4.060 -15.030 0.568 1.00 88.50 322 PRO A N 1
ATOM 2310 C CA . PRO A 1 322 ? 2.882 -14.680 1.366 1.00 88.50 322 PRO A CA 1
ATOM 2311 C C . PRO A 1 322 ? 1.654 -14.286 0.524 1.00 88.50 322 PRO A C 1
ATOM 2313 O O . PRO A 1 322 ? 0.570 -14.111 1.087 1.00 88.50 322 PRO A O 1
ATOM 2316 N N . TRP A 1 323 ? 1.800 -14.166 -0.797 1.00 90.12 323 TRP A N 1
ATOM 2317 C CA . TRP A 1 323 ? 0.722 -13.894 -1.746 1.00 90.12 323 TRP A CA 1
ATOM 2318 C C . TRP A 1 323 ? 0.246 -15.159 -2.483 1.00 90.12 323 TRP A C 1
ATOM 2320 O O . TRP A 1 323 ? 0.958 -16.163 -2.551 1.00 90.12 323 TRP A O 1
ATOM 2330 N N . PRO A 1 324 ? -0.981 -15.148 -3.039 1.00 90.75 324 PRO A N 1
ATOM 2331 C CA . PRO A 1 324 ? -1.456 -16.235 -3.887 1.00 90.75 324 PRO A CA 1
ATOM 2332 C C . PRO A 1 324 ? -0.645 -16.331 -5.187 1.00 90.75 324 PRO A C 1
ATOM 2334 O O . PRO A 1 324 ? -0.589 -15.361 -5.937 1.00 90.75 324 PRO A O 1
ATOM 2337 N N . VAL A 1 325 ? -0.112 -17.520 -5.474 1.00 94.06 325 VAL A N 1
ATOM 2338 C CA . VAL A 1 325 ? 0.539 -17.878 -6.747 1.00 94.06 325 VAL A CA 1
ATOM 2339 C C . VAL A 1 325 ? -0.521 -18.469 -7.694 1.00 94.06 325 VAL A C 1
ATOM 2341 O O . VAL A 1 325 ? -1.093 -19.523 -7.369 1.00 94.06 325 VAL A O 1
ATOM 2344 N N . PRO A 1 326 ? -0.893 -17.792 -8.799 1.00 94.19 326 PRO A N 1
ATOM 2345 C CA . PRO A 1 326 ? -1.834 -18.325 -9.781 1.00 94.19 326 PRO A CA 1
ATOM 2346 C C . PRO A 1 326 ? -1.282 -19.550 -10.532 1.00 94.19 326 PRO A C 1
ATOM 2348 O O . PRO A 1 326 ? -0.149 -19.987 -10.364 1.00 94.19 326 PRO A O 1
ATOM 2351 N N . ALA A 1 327 ? -2.129 -20.182 -11.349 1.00 92.62 327 ALA A N 1
ATOM 2352 C CA . ALA A 1 327 ? -1.670 -21.265 -12.215 1.00 92.62 327 ALA A CA 1
ATOM 2353 C C . ALA A 1 327 ? -0.873 -20.693 -13.398 1.00 92.62 327 ALA A C 1
ATOM 2355 O O . ALA A 1 327 ? -1.321 -19.729 -14.012 1.00 92.62 327 ALA A O 1
ATOM 2356 N N . ASN A 1 328 ? 0.216 -21.364 -13.789 1.00 91.50 328 ASN A N 1
ATOM 2357 C CA . ASN A 1 328 ? 1.168 -20.872 -14.797 1.00 91.50 328 ASN A CA 1
ATOM 2358 C C . ASN A 1 328 ? 1.827 -19.547 -14.381 1.00 91.50 328 ASN A C 1
ATOM 2360 O O . ASN A 1 328 ? 1.841 -18.604 -15.162 1.00 91.50 328 ASN A O 1
ATOM 2364 N N . ASP A 1 329 ? 2.318 -19.516 -13.148 1.00 94.38 329 ASP A N 1
ATOM 2365 C CA . ASP A 1 329 ? 3.205 -18.500 -12.585 1.00 94.38 329 ASP A CA 1
ATOM 2366 C C . ASP A 1 329 ? 4.493 -19.249 -12.184 1.00 94.38 329 ASP A C 1
ATOM 2368 O O . ASP A 1 329 ? 4.510 -19.931 -11.153 1.00 94.38 329 ASP A O 1
ATOM 2372 N N . PRO A 1 330 ? 5.494 -19.337 -13.077 1.00 90.69 330 PRO A N 1
ATOM 2373 C CA . PRO A 1 330 ? 6.676 -20.158 -12.853 1.00 90.69 330 PRO A CA 1
ATOM 2374 C C . PRO A 1 330 ? 7.721 -19.473 -11.962 1.00 90.69 330 PRO A C 1
ATOM 2376 O O . PRO A 1 330 ? 8.568 -20.188 -11.425 1.00 90.69 330 PRO A O 1
ATOM 2379 N N . ASP A 1 331 ? 7.677 -18.150 -11.792 1.00 91.44 331 ASP A N 1
ATOM 2380 C CA . ASP A 1 331 ? 8.559 -17.380 -10.902 1.00 91.44 331 ASP A CA 1
ATOM 2381 C C . ASP A 1 331 ? 7.895 -16.974 -9.578 1.00 91.44 331 ASP A C 1
ATOM 2383 O O . ASP A 1 331 ? 8.533 -16.380 -8.711 1.00 91.44 331 ASP A O 1
ATOM 2387 N N . CYS A 1 332 ? 6.650 -17.389 -9.356 1.00 93.75 332 CYS A N 1
ATOM 2388 C CA . CYS A 1 332 ? 5.912 -17.201 -8.115 1.00 93.75 332 CYS A CA 1
ATOM 2389 C C . CYS A 1 332 ? 5.816 -15.737 -7.664 1.00 93.75 332 CYS A C 1
ATOM 2391 O O . CYS A 1 332 ? 5.677 -15.461 -6.465 1.00 93.75 332 CYS A O 1
ATOM 2393 N N . ASP A 1 333 ? 5.882 -14.778 -8.582 1.00 93.50 333 ASP A N 1
ATOM 2394 C CA . ASP A 1 333 ? 5.767 -13.352 -8.267 1.00 93.50 333 ASP A CA 1
ATOM 2395 C C . ASP A 1 333 ? 4.311 -12.919 -7.977 1.00 93.50 333 ASP A C 1
ATOM 2397 O O . ASP A 1 333 ? 4.050 -11.817 -7.482 1.00 93.50 333 ASP A O 1
ATOM 2401 N N . GLY A 1 334 ? 3.362 -13.843 -8.181 1.00 95.31 334 GLY A N 1
ATOM 2402 C CA . GLY A 1 334 ? 1.939 -13.675 -7.936 1.00 95.31 334 GLY A CA 1
ATOM 2403 C C . GLY A 1 334 ? 1.134 -13.289 -9.178 1.00 95.31 334 GLY A C 1
ATOM 2404 O O . GLY A 1 334 ? -0.076 -13.027 -9.049 1.00 95.31 334 GLY A O 1
ATOM 2405 N N . PHE A 1 335 ? 1.747 -13.284 -10.358 1.00 96.19 335 PHE A N 1
ATOM 2406 C CA . PHE A 1 335 ? 1.133 -12.997 -11.646 1.00 96.19 335 PHE A CA 1
ATOM 2407 C C . PHE A 1 335 ? 1.333 -14.177 -12.600 1.00 96.19 335 PHE A C 1
ATOM 2409 O O . PHE A 1 335 ? 2.316 -14.892 -12.553 1.00 96.19 335 PHE A O 1
ATOM 2416 N N . SER A 1 336 ? 0.327 -14.477 -13.423 1.00 95.75 336 SER A N 1
ATOM 2417 C CA . SER A 1 336 ? 0.478 -15.563 -14.396 1.00 95.75 336 SER A CA 1
ATOM 2418 C C . SER A 1 336 ? 1.142 -15.048 -15.663 1.00 95.75 336 SER A C 1
ATOM 2420 O O . SER A 1 336 ? 0.963 -13.880 -16.022 1.00 95.75 336 SER A O 1
ATOM 2422 N N . ASN A 1 337 ? 1.700 -15.961 -16.464 1.00 92.56 337 ASN A N 1
ATOM 2423 C CA . ASN A 1 337 ? 2.200 -15.632 -17.800 1.00 92.56 337 ASN A CA 1
ATOM 2424 C C . ASN A 1 337 ? 1.174 -14.843 -18.635 1.00 92.56 337 ASN A C 1
ATOM 2426 O O . ASN A 1 337 ? 1.545 -14.063 -19.505 1.00 92.56 337 ASN A O 1
ATOM 2430 N N . ALA A 1 338 ? -0.134 -15.068 -18.454 1.00 92.69 338 ALA A N 1
ATOM 2431 C CA . ALA A 1 338 ? -1.154 -14.358 -19.225 1.00 92.69 338 ALA A CA 1
ATOM 2432 C C . ALA A 1 338 ? -1.279 -12.882 -18.822 1.00 92.69 338 ALA A C 1
ATOM 2434 O O . ALA A 1 338 ? -1.577 -12.048 -19.683 1.00 92.69 338 ALA A O 1
ATOM 2435 N N . VAL A 1 339 ? -1.078 -12.581 -17.538 1.00 96.00 339 VAL A N 1
ATOM 2436 C CA . VAL A 1 339 ? -1.005 -11.211 -17.035 1.00 96.00 339 VAL A CA 1
ATOM 2437 C C . VAL A 1 339 ? 0.289 -10.567 -17.493 1.00 96.00 339 VAL A C 1
ATOM 2439 O O . VAL A 1 339 ? 0.247 -9.527 -18.137 1.00 96.00 339 VAL A O 1
ATOM 2442 N N . GLU A 1 340 ? 1.416 -11.215 -17.249 1.00 94.31 340 GLU A N 1
ATOM 2443 C CA . GLU A 1 340 ? 2.739 -10.643 -17.481 1.00 94.31 340 GLU A CA 1
ATOM 2444 C C . GLU A 1 340 ? 3.018 -10.357 -18.954 1.00 94.31 340 GLU A C 1
ATOM 2446 O O . GLU A 1 340 ? 3.385 -9.239 -19.310 1.00 94.31 340 GLU A O 1
ATOM 2451 N N . ASN A 1 341 ? 2.674 -11.289 -19.851 1.00 87.81 341 ASN A N 1
ATOM 2452 C CA . ASN A 1 341 ? 2.774 -11.053 -21.296 1.00 87.81 341 ASN A CA 1
ATOM 2453 C C . ASN A 1 341 ? 1.942 -9.844 -21.755 1.00 87.81 341 ASN A C 1
ATOM 2455 O O . ASN A 1 341 ? 2.268 -9.210 -22.756 1.00 87.81 341 ASN A O 1
ATOM 2459 N N . ARG A 1 342 ? 0.837 -9.531 -21.063 1.00 89.25 342 ARG A N 1
ATOM 2460 C CA . ARG A 1 342 ? 0.030 -8.339 -21.360 1.00 89.25 342 ARG A CA 1
ATOM 2461 C C . ARG A 1 342 ? 0.569 -7.093 -20.678 1.00 89.25 342 ARG A C 1
ATOM 2463 O O . ARG A 1 342 ? 0.536 -6.042 -21.304 1.00 89.25 342 ARG A O 1
ATOM 2470 N N . ALA A 1 343 ? 1.041 -7.206 -19.443 1.00 90.94 343 ALA A N 1
ATOM 2471 C CA . ALA A 1 343 ? 1.665 -6.118 -18.703 1.00 90.94 343 ALA A CA 1
ATOM 2472 C C . ALA A 1 343 ? 3.011 -5.703 -19.322 1.00 90.94 343 ALA A C 1
ATOM 2474 O O . ALA A 1 343 ? 3.470 -4.583 -19.106 1.00 90.94 343 ALA A O 1
ATOM 2475 N N . GLY A 1 344 ? 3.599 -6.576 -20.145 1.00 86.75 344 GLY A N 1
ATOM 2476 C CA . GLY A 1 344 ? 4.910 -6.389 -20.746 1.00 86.75 344 GLY A CA 1
ATOM 2477 C C . GLY A 1 344 ? 6.044 -6.733 -19.786 1.00 86.75 344 GLY A C 1
ATOM 2478 O O . GLY A 1 344 ? 7.116 -6.162 -19.945 1.00 86.75 344 GLY A O 1
ATOM 2479 N N . THR A 1 345 ? 5.797 -7.614 -18.810 1.00 89.19 345 THR A N 1
ATOM 2480 C CA . THR A 1 345 ? 6.801 -8.086 -17.851 1.00 89.19 345 THR A CA 1
ATOM 2481 C C . THR A 1 345 ? 7.298 -9.494 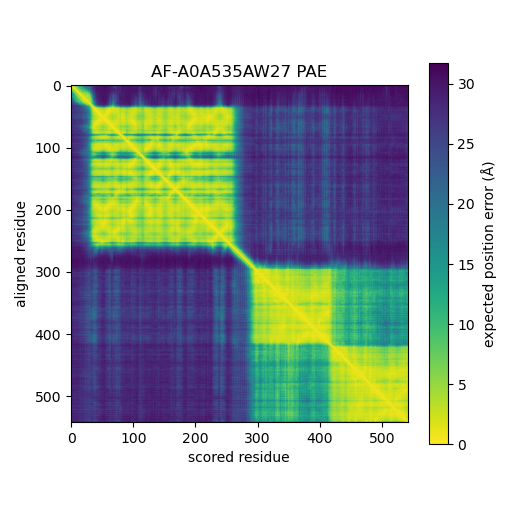-18.175 1.00 89.19 345 THR A C 1
ATOM 2483 O O . THR A 1 345 ? 6.672 -10.230 -18.947 1.00 89.19 345 THR A O 1
ATOM 2486 N N . ASN A 1 346 ? 8.455 -9.861 -17.621 1.00 84.31 346 ASN A N 1
ATOM 2487 C CA . ASN A 1 346 ? 9.089 -11.151 -17.877 1.00 84.31 346 ASN A CA 1
ATOM 2488 C C . ASN A 1 346 ? 8.609 -12.242 -16.910 1.00 84.31 346 ASN A C 1
ATOM 2490 O O . ASN A 1 346 ? 9.154 -12.364 -15.821 1.00 84.31 346 ASN A O 1
ATOM 2494 N N . SER A 1 347 ? 7.736 -13.125 -17.409 1.00 90.06 347 SER A N 1
ATOM 2495 C CA . SER A 1 347 ? 7.165 -14.270 -16.670 1.00 90.06 347 SER A CA 1
ATOM 2496 C C . SER A 1 347 ? 8.115 -15.369 -16.216 1.00 90.06 347 SER A C 1
ATOM 2498 O O . SER A 1 347 ? 7.688 -16.480 -15.916 1.00 90.06 347 SER A O 1
ATOM 2500 N N . LEU A 1 348 ? 9.420 -15.143 -16.298 1.00 86.12 348 LEU A N 1
ATOM 2501 C CA . LEU A 1 348 ? 10.444 -16.070 -15.833 1.00 86.12 348 LEU A CA 1
ATOM 2502 C C . LEU A 1 348 ? 11.346 -15.430 -14.777 1.00 86.12 348 LEU A C 1
ATOM 2504 O O . LEU A 1 348 ? 12.327 -16.065 -14.381 1.00 86.12 348 LEU A O 1
ATOM 2508 N N . VAL A 1 349 ? 11.064 -14.193 -14.371 1.00 84.50 349 VAL A N 1
ATOM 2509 C CA . VAL A 1 349 ? 11.918 -13.383 -13.512 1.00 84.50 349 VAL A CA 1
ATOM 2510 C C . VAL A 1 349 ? 11.072 -12.782 -12.398 1.00 84.50 349 VAL A C 1
ATOM 2512 O O . VAL A 1 349 ? 10.360 -11.808 -12.580 1.00 84.50 349 VAL A O 1
ATOM 2515 N N . HIS A 1 350 ? 11.273 -13.292 -11.186 1.00 86.00 350 HIS A N 1
ATOM 2516 C CA . HIS A 1 350 ? 10.536 -12.854 -10.000 1.00 86.00 350 HIS A CA 1
ATOM 2517 C C . HIS A 1 350 ? 10.740 -11.372 -9.630 1.00 86.00 350 HIS A C 1
ATOM 2519 O O . HIS A 1 350 ? 9.947 -10.775 -8.904 1.00 86.00 350 HIS A O 1
ATOM 2525 N N . CYS A 1 351 ? 11.891 -10.799 -9.991 1.00 86.50 351 CYS A N 1
ATOM 2526 C CA . CYS A 1 351 ? 12.274 -9.456 -9.579 1.00 86.50 351 CYS A CA 1
ATOM 2527 C C . CYS A 1 351 ? 13.324 -8.852 -10.502 1.00 86.50 351 CYS A C 1
ATOM 2529 O O . CYS A 1 351 ? 14.218 -9.548 -10.973 1.00 86.50 351 CYS A O 1
ATOM 2531 N N . GLY A 1 352 ? 13.280 -7.534 -10.667 1.00 79.94 352 GLY A N 1
ATOM 2532 C CA . GLY A 1 352 ? 14.180 -6.798 -11.540 1.00 79.94 352 GLY A CA 1
ATOM 2533 C C . GLY A 1 352 ? 13.428 -5.716 -12.298 1.00 79.94 352 GLY A C 1
ATOM 2534 O O . GLY A 1 352 ? 12.246 -5.473 -12.053 1.00 79.94 352 GLY A O 1
ATOM 2535 N N . ALA A 1 353 ? 14.125 -5.064 -13.222 1.00 75.88 353 ALA A N 1
ATOM 2536 C CA . ALA A 1 353 ? 13.492 -4.089 -14.095 1.00 75.88 353 ALA A CA 1
ATOM 2537 C C . ALA A 1 353 ? 12.447 -4.782 -14.976 1.00 75.88 353 ALA A C 1
ATOM 2539 O O . ALA A 1 353 ? 12.766 -5.771 -15.632 1.00 75.88 353 ALA A O 1
ATOM 2540 N N . ASP A 1 354 ? 11.218 -4.261 -14.965 1.00 79.38 354 ASP A N 1
ATOM 2541 C CA . ASP A 1 354 ? 10.094 -4.756 -15.771 1.00 79.38 354 ASP A CA 1
ATOM 2542 C C . ASP A 1 354 ? 9.818 -6.261 -15.576 1.00 79.38 354 ASP A C 1
ATOM 2544 O O . ASP A 1 354 ? 9.300 -6.942 -16.454 1.00 79.38 354 ASP A O 1
ATOM 2548 N N . ALA A 1 355 ? 10.171 -6.793 -14.407 1.00 85.75 355 ALA A N 1
ATOM 2549 C CA . ALA A 1 355 ? 9.996 -8.198 -14.066 1.00 85.75 355 ALA A CA 1
ATOM 2550 C C . ALA A 1 355 ? 8.682 -8.414 -13.307 1.00 85.75 355 ALA A C 1
ATOM 2552 O O . ALA A 1 355 ? 7.874 -9.244 -13.688 1.00 85.75 355 ALA A O 1
ATOM 2553 N N . TRP A 1 356 ? 8.418 -7.572 -12.305 1.00 92.44 356 TRP A N 1
ATOM 2554 C CA . TRP A 1 356 ? 7.278 -7.728 -11.408 1.00 92.44 356 TRP A CA 1
ATOM 2555 C C . TRP A 1 356 ? 6.148 -6.744 -11.762 1.00 92.44 356 TRP A C 1
ATOM 2557 O O . TRP A 1 356 ? 6.367 -5.525 -11.733 1.00 92.44 356 TRP A O 1
ATOM 2567 N N . PRO A 1 357 ? 4.926 -7.207 -12.096 1.00 94.94 357 PRO A N 1
ATOM 2568 C CA . PRO A 1 357 ? 3.813 -6.315 -12.431 1.00 94.94 357 PRO A CA 1
ATOM 2569 C C . PRO A 1 357 ? 3.393 -5.360 -11.313 1.00 94.94 357 PRO A C 1
ATOM 2571 O O . PRO A 1 357 ? 2.887 -4.287 -11.627 1.00 94.94 357 PRO A O 1
ATOM 2574 N N . ALA A 1 358 ? 3.620 -5.724 -10.046 1.00 95.12 358 ALA A N 1
ATOM 2575 C CA . ALA A 1 358 ? 3.263 -4.887 -8.897 1.00 95.12 358 ALA A CA 1
ATOM 2576 C C . ALA A 1 358 ? 4.234 -3.725 -8.618 1.00 95.12 358 ALA A C 1
ATOM 2578 O O . ALA A 1 358 ? 4.043 -2.966 -7.676 1.00 95.12 358 ALA A O 1
ATOM 2579 N N . ASP A 1 359 ? 5.314 -3.621 -9.386 1.00 93.00 359 ASP A N 1
ATOM 2580 C CA . ASP A 1 359 ? 6.336 -2.584 -9.251 1.00 93.00 359 ASP A CA 1
ATOM 2581 C C . ASP A 1 359 ? 6.331 -1.718 -10.515 1.00 93.00 359 ASP A C 1
ATOM 2583 O O . ASP A 1 359 ? 7.243 -1.771 -11.341 1.00 93.00 359 ASP A O 1
ATOM 2587 N N . ILE A 1 360 ? 5.236 -0.982 -10.731 1.00 91.31 360 ILE A N 1
ATOM 2588 C CA . ILE A 1 360 ? 4.926 -0.229 -11.963 1.00 91.31 360 ILE A CA 1
ATOM 2589 C C . ILE A 1 360 ? 5.989 0.820 -12.310 1.00 91.31 360 ILE A C 1
ATOM 2591 O O . ILE A 1 360 ? 6.114 1.211 -13.481 1.00 91.31 360 ILE A O 1
ATOM 2595 N N . ASN A 1 361 ? 6.784 1.263 -11.342 1.00 87.44 361 ASN A N 1
ATOM 2596 C CA . ASN A 1 361 ? 7.880 2.197 -11.572 1.00 87.44 361 ASN A CA 1
ATOM 2597 C C . ASN A 1 361 ? 9.277 1.522 -11.678 1.00 87.44 361 ASN A C 1
ATOM 2599 O O . ASN A 1 361 ? 10.240 2.209 -12.035 1.00 87.44 361 ASN A O 1
ATOM 2603 N N . SER A 1 362 ? 9.367 0.204 -11.458 1.00 86.88 362 SER A N 1
ATOM 2604 C CA . SER A 1 362 ? 10.584 -0.623 -11.516 1.00 86.88 362 SER A CA 1
ATOM 2605 C C . SER A 1 362 ? 11.655 -0.233 -10.475 1.00 86.88 362 SER A C 1
ATOM 2607 O O . SER A 1 362 ? 12.855 -0.226 -10.780 1.00 86.88 362 SER A O 1
ATOM 2609 N N . ASP A 1 363 ? 11.246 0.113 -9.249 1.00 85.12 363 ASP A N 1
ATOM 2610 C CA . ASP A 1 363 ? 12.116 0.474 -8.116 1.00 85.12 363 ASP A CA 1
ATOM 2611 C C . ASP A 1 363 ? 12.317 -0.642 -7.073 1.00 85.12 363 ASP A C 1
ATOM 2613 O O . ASP A 1 363 ? 13.026 -0.442 -6.078 1.00 85.12 363 ASP A O 1
ATOM 2617 N N . THR A 1 364 ? 11.811 -1.843 -7.357 1.00 89.06 364 THR A N 1
ATOM 2618 C CA . THR A 1 364 ? 11.841 -3.084 -6.563 1.00 89.06 364 THR A CA 1
ATOM 2619 C C . THR A 1 364 ? 10.915 -3.116 -5.345 1.00 89.06 364 THR A C 1
ATOM 2621 O O . THR A 1 364 ? 11.013 -4.037 -4.521 1.00 89.06 364 THR A O 1
ATOM 2624 N N . PHE A 1 365 ? 10.003 -2.152 -5.199 1.00 91.56 365 PHE A N 1
ATOM 2625 C CA . PHE A 1 365 ? 9.130 -2.068 -4.032 1.00 91.56 365 PHE A CA 1
ATOM 2626 C C . PHE A 1 365 ? 7.714 -1.595 -4.378 1.00 91.56 365 PHE A C 1
ATOM 2628 O O . PHE A 1 365 ? 7.504 -0.438 -4.695 1.00 91.56 365 PHE A O 1
ATOM 2635 N N . ALA A 1 366 ? 6.718 -2.467 -4.193 1.00 94.19 366 ALA A N 1
ATOM 2636 C CA . ALA A 1 366 ? 5.322 -2.134 -4.464 1.00 94.19 366 ALA A CA 1
ATOM 2637 C C . ALA A 1 366 ? 4.769 -1.183 -3.389 1.00 94.19 366 ALA A C 1
ATOM 2639 O O . ALA A 1 366 ? 4.497 -1.592 -2.248 1.00 94.19 366 ALA A O 1
ATOM 2640 N N . ASP A 1 367 ? 4.579 0.090 -3.730 1.00 93.12 367 ASP A N 1
ATOM 2641 C CA . ASP A 1 367 ? 4.100 1.114 -2.806 1.00 93.12 367 ASP A CA 1
ATOM 2642 C C . ASP A 1 367 ? 3.029 2.052 -3.385 1.00 93.12 367 ASP A C 1
ATOM 2644 O O . ASP A 1 367 ? 2.258 1.727 -4.290 1.00 93.12 367 ASP A O 1
ATOM 2648 N N . ILE A 1 368 ? 2.854 3.216 -2.751 1.00 93.81 368 ILE A N 1
ATOM 2649 C CA . ILE A 1 368 ? 1.813 4.165 -3.144 1.00 93.81 368 ILE A CA 1
ATOM 2650 C C . ILE A 1 368 ? 2.127 4.837 -4.479 1.00 93.81 368 ILE A C 1
ATOM 2652 O O . ILE A 1 368 ? 1.213 5.353 -5.123 1.00 93.81 368 ILE A O 1
ATOM 2656 N N . THR A 1 369 ? 3.389 4.867 -4.894 1.00 91.94 369 THR A N 1
ATOM 2657 C CA . THR A 1 369 ? 3.807 5.435 -6.171 1.00 91.94 369 THR A CA 1
ATOM 2658 C C . THR A 1 369 ? 3.362 4.554 -7.335 1.00 91.94 369 THR A C 1
ATOM 2660 O O . THR A 1 369 ? 2.851 5.108 -8.311 1.00 91.94 369 THR A O 1
ATOM 2663 N N . ASP A 1 370 ? 3.392 3.228 -7.192 1.00 95.31 370 ASP A N 1
ATOM 2664 C CA . ASP A 1 370 ? 2.879 2.278 -8.190 1.00 95.31 370 ASP A CA 1
ATOM 2665 C C . ASP A 1 370 ? 1.358 2.354 -8.294 1.00 95.31 370 ASP A C 1
ATOM 2667 O O . ASP A 1 370 ? 0.799 2.611 -9.364 1.00 95.31 370 ASP A O 1
ATOM 2671 N N . VAL A 1 371 ? 0.670 2.322 -7.148 1.00 94.44 371 VAL A N 1
ATOM 2672 C CA . VAL A 1 371 ? -0.787 2.529 -7.096 1.00 94.44 371 VAL A CA 1
ATOM 2673 C C . VAL A 1 371 ? -1.170 3.889 -7.698 1.00 94.44 371 VAL A C 1
ATOM 2675 O O . VAL A 1 371 ? -2.188 4.013 -8.385 1.00 94.44 371 VAL A O 1
ATOM 2678 N N . SER A 1 372 ? -0.368 4.933 -7.473 1.00 92.69 372 SER A N 1
ATOM 2679 C CA . SER A 1 372 ? -0.597 6.261 -8.060 1.00 92.69 372 SER A CA 1
ATOM 2680 C C . SER A 1 372 ? -0.405 6.265 -9.579 1.00 92.69 372 SER A C 1
ATOM 2682 O O . SER A 1 372 ? -1.175 6.927 -10.279 1.00 92.69 372 SER A O 1
ATOM 2684 N N . ALA A 1 373 ? 0.583 5.530 -10.096 1.00 92.38 373 ALA A N 1
ATOM 2685 C CA . ALA A 1 373 ? 0.810 5.376 -11.530 1.00 92.38 373 ALA A CA 1
ATOM 2686 C C . ALA A 1 373 ? -0.370 4.657 -12.202 1.00 92.38 373 ALA A C 1
ATOM 2688 O O . ALA A 1 373 ? -0.945 5.190 -13.152 1.00 92.38 373 ALA A O 1
ATOM 2689 N N . LEU A 1 374 ? -0.822 3.539 -11.630 1.00 94.31 374 LEU A N 1
ATOM 2690 C CA . LEU A 1 374 ? -1.982 2.784 -12.110 1.00 94.31 374 LEU A CA 1
ATOM 2691 C C . LEU A 1 374 ? -3.265 3.626 -12.068 1.00 94.31 374 LEU A C 1
ATOM 2693 O O . LEU A 1 374 ? -4.003 3.743 -13.050 1.00 94.31 374 LEU A O 1
ATOM 2697 N N . THR A 1 375 ? -3.537 4.279 -10.933 1.00 95.00 375 THR A N 1
ATOM 2698 C CA . THR A 1 375 ? -4.757 5.090 -10.757 1.00 95.00 375 THR A CA 1
ATOM 2699 C C . THR A 1 375 ? -4.801 6.319 -11.662 1.00 95.00 375 THR A C 1
ATOM 2701 O O . THR A 1 375 ? -5.898 6.796 -11.970 1.00 95.00 375 THR A O 1
ATOM 2704 N N . ALA A 1 376 ? -3.658 6.802 -12.161 1.00 94.75 376 ALA A N 1
ATOM 2705 C CA . ALA A 1 376 ? -3.616 7.873 -13.155 1.00 94.75 376 ALA A CA 1
ATOM 2706 C C . ALA A 1 376 ? -4.309 7.488 -14.475 1.00 94.75 376 ALA A C 1
ATOM 2708 O O . ALA A 1 376 ? -4.797 8.373 -15.184 1.00 94.75 376 ALA A O 1
ATOM 2709 N N . ASN A 1 377 ? -4.405 6.188 -14.776 1.00 96.62 377 ASN A N 1
ATOM 2710 C CA . ASN A 1 377 ? -5.038 5.653 -15.981 1.00 96.62 377 ASN A CA 1
ATOM 2711 C C . ASN A 1 377 ? -6.397 4.977 -15.721 1.00 96.62 377 ASN A C 1
ATOM 2713 O O . ASN A 1 377 ? -7.018 4.482 -16.664 1.00 96.62 377 ASN A O 1
ATOM 2717 N N . PHE A 1 378 ? -6.917 5.023 -14.490 1.00 96.50 378 PHE A N 1
ATOM 2718 C CA . PHE A 1 378 ? -8.178 4.377 -14.111 1.00 96.50 378 PHE A CA 1
ATOM 2719 C C . PHE A 1 378 ? -9.363 4.748 -15.021 1.00 96.50 378 PHE A C 1
ATOM 2721 O O . PHE A 1 378 ? -9.636 5.919 -15.305 1.00 96.50 378 PHE A O 1
ATOM 2728 N N . GLY A 1 379 ? -10.113 3.730 -15.441 1.00 94.69 379 GLY A N 1
ATOM 2729 C CA . GLY A 1 379 ? -11.248 3.828 -16.357 1.00 94.69 379 GLY A CA 1
ATOM 2730 C C . GLY A 1 379 ? -10.862 3.939 -17.835 1.00 94.69 379 GLY A C 1
ATOM 2731 O O . GLY A 1 379 ? -11.750 4.111 -18.676 1.00 94.69 379 GLY A O 1
ATOM 2732 N N . SER A 1 380 ? -9.571 3.858 -18.169 1.00 96.44 380 SER A N 1
ATOM 2733 C CA . SER A 1 380 ? -9.083 3.888 -19.551 1.00 96.44 380 SER A CA 1
ATOM 2734 C C . SER A 1 380 ? -9.019 2.484 -20.146 1.00 96.44 380 SER A C 1
ATOM 2736 O O . SER A 1 380 ? -8.669 1.524 -19.465 1.00 96.44 380 SER A O 1
ATOM 2738 N N . SER A 1 381 ? -9.324 2.364 -21.440 1.00 94.81 381 SER A N 1
ATOM 2739 C CA . SER A 1 381 ? -9.011 1.150 -22.195 1.00 94.81 381 SER A CA 1
ATOM 2740 C C . SER A 1 381 ? -7.504 1.035 -22.418 1.00 94.81 381 SER A C 1
ATOM 2742 O O . SER A 1 381 ? -6.803 2.045 -22.527 1.00 94.81 381 SER A O 1
ATOM 2744 N N . VAL A 1 382 ? -7.024 -0.192 -22.567 1.00 92.62 382 VAL A N 1
ATOM 2745 C CA . VAL A 1 382 ? -5.665 -0.523 -22.990 1.00 92.62 382 VAL A CA 1
ATOM 2746 C C . VAL A 1 382 ? -5.754 -1.039 -24.427 1.00 92.62 382 VAL A C 1
ATOM 2748 O O . VAL A 1 382 ? -6.176 -2.182 -24.634 1.00 92.62 382 VAL A O 1
ATOM 2751 N N . PRO A 1 383 ? -5.426 -0.221 -25.452 1.00 91.12 383 PRO A N 1
ATOM 2752 C CA . PRO A 1 383 ? -4.912 1.170 -25.432 1.00 91.12 383 PRO A CA 1
ATOM 2753 C C . PRO A 1 383 ? -6.005 2.266 -25.284 1.00 91.12 383 PRO A C 1
ATOM 2755 O O . PRO A 1 383 ? -7.175 1.988 -25.578 1.00 91.12 383 PRO A O 1
ATOM 2758 N N . PRO A 1 384 ? -5.682 3.533 -24.904 1.00 92.69 384 PRO A N 1
ATOM 2759 C CA . PRO A 1 384 ? -4.357 4.167 -24.916 1.00 92.69 384 PRO A CA 1
ATOM 2760 C C . PRO A 1 384 ? -3.558 4.090 -23.608 1.00 92.69 384 PRO A C 1
ATOM 2762 O O . PRO A 1 384 ? -2.431 4.580 -23.599 1.00 92.69 384 PRO A O 1
ATOM 2765 N N . ALA A 1 385 ? -4.118 3.548 -22.524 1.00 93.19 385 ALA A N 1
ATOM 2766 C CA . ALA A 1 385 ? -3.354 3.371 -21.291 1.00 93.19 385 ALA A CA 1
ATOM 2767 C C . ALA A 1 385 ? -2.185 2.383 -21.501 1.00 93.19 385 ALA A C 1
ATOM 2769 O O . ALA A 1 385 ? -2.283 1.520 -22.385 1.00 93.19 385 ALA A O 1
ATOM 2770 N N . PRO A 1 386 ? -1.085 2.516 -20.732 1.00 92.69 386 PRO A N 1
ATOM 2771 C CA . PRO A 1 386 ? 0.002 1.545 -20.727 1.00 92.69 386 PRO A CA 1
ATOM 2772 C C . PRO A 1 386 ? -0.520 0.138 -20.446 1.00 92.69 386 PRO A C 1
ATOM 2774 O O . PRO A 1 386 ? -1.388 -0.055 -19.598 1.00 92.69 386 PRO A O 1
ATOM 2777 N N . ALA A 1 387 ? 0.024 -0.855 -21.149 1.00 91.81 387 ALA A N 1
ATOM 2778 C CA . ALA A 1 387 ? -0.374 -2.243 -20.941 1.00 91.81 387 ALA A CA 1
ATOM 2779 C C . ALA A 1 387 ? -0.014 -2.742 -19.530 1.00 91.81 387 ALA A C 1
ATOM 2781 O O . ALA A 1 387 ? -0.752 -3.542 -18.958 1.00 91.81 387 ALA A O 1
ATOM 2782 N N . ARG A 1 388 ? 1.044 -2.157 -18.953 1.00 93.62 388 ARG A N 1
ATOM 2783 C CA . ARG A 1 388 ? 1.529 -2.388 -17.591 1.00 93.62 388 ARG A CA 1
ATOM 2784 C C . ARG A 1 388 ? 0.520 -2.077 -16.483 1.00 93.62 388 ARG A C 1
ATOM 2786 O O . ARG A 1 388 ? 0.632 -2.643 -15.409 1.00 93.62 388 ARG A O 1
ATOM 2793 N N . ASP A 1 389 ? -0.489 -1.252 -16.750 1.00 95.94 389 ASP A N 1
ATOM 2794 C CA . ASP A 1 389 ? -1.479 -0.8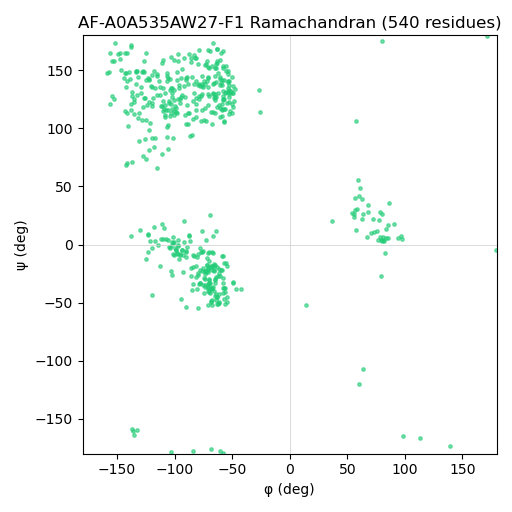59 -15.738 1.00 95.94 389 ASP A CA 1
ATOM 2795 C C . ASP A 1 389 ? -2.697 -1.809 -15.682 1.00 95.94 389 ASP A C 1
ATOM 2797 O O . ASP A 1 389 ? -3.576 -1.633 -14.841 1.00 95.94 389 ASP A O 1
ATOM 2801 N N . ASN A 1 390 ? -2.786 -2.783 -16.599 1.00 96.69 390 ASN A N 1
ATOM 2802 C CA . ASN A 1 390 ? -3.887 -3.749 -16.722 1.00 96.69 390 ASN A CA 1
ATOM 2803 C C . ASN A 1 390 ? -3.380 -5.149 -16.334 1.00 96.69 390 ASN A C 1
ATOM 2805 O O . ASN A 1 390 ? -3.058 -5.984 -17.187 1.00 96.69 390 ASN A O 1
ATOM 2809 N N . ILE A 1 391 ? -3.268 -5.352 -15.023 1.00 96.88 391 ILE A N 1
ATOM 2810 C CA . ILE A 1 391 ? -2.681 -6.513 -14.338 1.00 96.88 391 ILE A CA 1
ATOM 2811 C C . ILE A 1 391 ? -3.739 -7.471 -13.761 1.00 96.88 391 ILE A C 1
ATOM 2813 O O . ILE A 1 391 ? -3.410 -8.495 -13.155 1.00 96.88 391 ILE A O 1
ATOM 2817 N N . ALA A 1 392 ? -5.021 -7.149 -13.911 1.00 96.75 392 ALA A N 1
ATOM 2818 C CA . ALA A 1 392 ? -6.143 -7.958 -13.471 1.00 96.75 392 ALA A CA 1
ATOM 2819 C C . ALA A 1 392 ? -7.367 -7.764 -14.395 1.00 96.75 392 ALA A C 1
ATOM 2821 O O . ALA A 1 392 ? -7.420 -6.827 -15.182 1.00 96.75 392 ALA A O 1
ATOM 2822 N N . PRO A 1 393 ? -8.365 -8.668 -14.341 1.00 96.56 393 PRO A N 1
ATOM 2823 C CA . PRO A 1 393 ? -8.296 -10.012 -13.760 1.00 96.56 393 PRO A CA 1
ATOM 2824 C C . PRO A 1 393 ? -7.247 -10.890 -14.471 1.00 96.56 393 PRO A C 1
ATOM 2826 O O . PRO A 1 393 ? -6.552 -10.438 -15.365 1.00 96.56 393 PRO A O 1
ATOM 2829 N N . ASP A 1 394 ? -7.105 -12.157 -14.080 1.00 93.62 394 ASP A N 1
ATOM 2830 C CA . ASP A 1 394 ? -6.281 -13.121 -14.820 1.00 93.62 394 ASP A CA 1
ATOM 2831 C C . ASP A 1 394 ? -7.183 -14.018 -15.700 1.00 93.62 394 ASP A C 1
ATOM 2833 O O . ASP A 1 394 ? -7.967 -14.807 -15.148 1.00 93.62 394 ASP A O 1
ATOM 2837 N N . PRO A 1 395 ? -7.138 -13.918 -17.047 1.00 94.62 395 PRO A N 1
ATOM 2838 C CA . PRO A 1 395 ? -6.291 -13.031 -17.856 1.00 94.62 395 PRO A CA 1
ATOM 2839 C C . PRO A 1 395 ? -6.831 -11.583 -17.942 1.00 94.62 395 PRO A C 1
ATOM 2841 O O . PRO A 1 395 ? -8.054 -11.412 -17.866 1.00 94.62 395 PRO A O 1
ATOM 2844 N N . PRO A 1 396 ? -5.968 -10.569 -18.187 1.00 96.38 396 PRO A N 1
ATOM 2845 C CA . PRO A 1 396 ? -6.378 -9.160 -18.193 1.00 96.38 396 PRO A CA 1
ATOM 2846 C C . PRO A 1 396 ? -7.434 -8.823 -19.242 1.00 96.38 396 PRO A C 1
ATOM 2848 O O . PRO A 1 396 ? -7.421 -9.361 -20.360 1.00 96.38 396 PRO A O 1
ATOM 2851 N N . ASP A 1 397 ? -8.343 -7.912 -18.897 1.00 95.81 397 ASP A N 1
ATOM 2852 C CA . ASP A 1 397 ? -9.560 -7.649 -19.673 1.00 95.81 397 ASP A CA 1
ATOM 2853 C C . ASP A 1 397 ? -9.444 -6.478 -20.667 1.00 95.81 397 ASP A C 1
ATOM 2855 O O . ASP A 1 397 ? -10.301 -6.317 -21.546 1.00 95.81 397 ASP A O 1
ATOM 2859 N N . GLY A 1 398 ? -8.340 -5.731 -20.602 1.00 95.81 398 GLY A N 1
ATOM 2860 C CA . GLY A 1 398 ? -8.039 -4.628 -21.511 1.00 95.81 398 GLY A CA 1
ATOM 2861 C C . GLY A 1 398 ? -8.555 -3.275 -21.025 1.00 95.81 398 GLY A C 1
ATOM 2862 O O . GLY A 1 398 ? -8.668 -2.352 -21.839 1.00 95.81 398 GLY A O 1
ATOM 2863 N N . PHE A 1 399 ? -8.875 -3.139 -19.740 1.00 96.88 399 PHE A N 1
ATOM 2864 C CA . PHE A 1 399 ? -9.191 -1.877 -19.080 1.00 96.88 399 PHE A CA 1
ATOM 2865 C C . PHE A 1 399 ? -8.411 -1.751 -17.776 1.00 96.88 399 PHE A C 1
ATOM 2867 O O . PHE A 1 399 ? -8.241 -2.725 -17.071 1.00 96.88 399 PHE A O 1
ATOM 2874 N N . VAL A 1 400 ? -7.994 -0.530 -17.439 1.00 97.38 400 VAL A N 1
ATOM 2875 C CA . VAL A 1 400 ? -7.486 -0.235 -16.093 1.00 97.38 400 VAL A CA 1
ATOM 2876 C C . VAL A 1 400 ? -8.687 0.049 -15.199 1.00 97.38 400 VAL A C 1
ATOM 2878 O O . VAL A 1 400 ? -9.348 1.084 -15.353 1.00 97.38 400 VAL A O 1
ATOM 2881 N N . ASP A 1 401 ? -9.017 -0.856 -14.290 1.00 97.31 401 ASP A N 1
ATOM 2882 C CA . ASP A 1 401 ? -10.202 -0.790 -13.449 1.00 97.31 401 ASP A CA 1
ATOM 2883 C C . ASP A 1 401 ? -9.933 -1.116 -11.966 1.00 97.31 401 ASP A C 1
ATOM 2885 O O . ASP A 1 401 ? -8.828 -0.973 -11.440 1.00 97.31 401 ASP A O 1
ATOM 2889 N N . ILE A 1 402 ? -10.999 -1.396 -11.208 1.00 96.88 402 ILE A N 1
ATOM 2890 C CA . ILE A 1 402 ? -10.891 -1.611 -9.761 1.00 96.88 402 ILE A CA 1
ATOM 2891 C C . ILE A 1 402 ? -10.231 -2.948 -9.424 1.00 96.88 402 ILE A C 1
ATOM 2893 O O . ILE A 1 402 ? -9.709 -3.108 -8.319 1.00 96.88 402 ILE A O 1
ATOM 2897 N N . THR A 1 403 ? -10.273 -3.915 -10.338 1.00 97.12 403 THR A N 1
ATOM 2898 C CA . THR A 1 403 ? -9.628 -5.212 -10.165 1.00 97.12 403 THR A CA 1
ATOM 2899 C C . THR A 1 403 ? -8.115 -5.076 -10.238 1.00 97.12 403 THR A C 1
ATOM 2901 O O . THR A 1 403 ? -7.452 -5.689 -9.403 1.00 97.12 403 THR A O 1
ATOM 2904 N N . ASP A 1 404 ? -7.586 -4.198 -11.097 1.00 97.94 404 ASP A N 1
ATOM 2905 C CA . ASP A 1 404 ? -6.153 -3.875 -11.166 1.00 97.94 404 ASP A CA 1
ATOM 2906 C C . ASP A 1 404 ? -5.675 -3.236 -9.868 1.00 97.94 404 ASP A C 1
ATOM 2908 O O . ASP A 1 404 ? -4.771 -3.753 -9.223 1.00 97.94 404 ASP A O 1
ATOM 2912 N N . ILE A 1 405 ? -6.369 -2.193 -9.394 1.00 96.31 405 ILE A N 1
ATOM 2913 C CA . ILE A 1 405 ? -6.054 -1.552 -8.104 1.00 96.31 405 ILE A CA 1
ATOM 2914 C C . ILE A 1 405 ? -6.129 -2.572 -6.959 1.00 96.31 405 ILE A C 1
ATOM 2916 O O . ILE A 1 405 ? -5.299 -2.568 -6.053 1.00 96.31 405 ILE A O 1
ATOM 2920 N N . SER A 1 406 ? -7.136 -3.449 -6.961 1.00 95.19 406 SER A N 1
ATOM 2921 C CA . SER A 1 406 ? -7.292 -4.463 -5.908 1.00 95.19 406 SER A CA 1
ATOM 2922 C C . SER A 1 406 ? -6.169 -5.500 -5.942 1.00 95.19 406 SER A C 1
ATOM 2924 O O . SER A 1 406 ? -5.741 -5.970 -4.889 1.00 95.19 406 SER A O 1
ATOM 2926 N N . LYS A 1 407 ? -5.702 -5.866 -7.140 1.00 96.56 407 LYS A N 1
ATOM 2927 C CA . LYS A 1 407 ? -4.568 -6.768 -7.328 1.00 96.56 407 LYS A CA 1
ATOM 2928 C C . LYS A 1 407 ? -3.282 -6.091 -6.869 1.00 96.56 407 LYS A C 1
ATOM 2930 O O . LYS A 1 407 ? -2.613 -6.655 -6.013 1.00 96.56 407 LYS A O 1
ATOM 2935 N N . GLU A 1 408 ? -3.026 -4.866 -7.307 1.00 95.50 408 GLU A N 1
ATOM 2936 C CA . GLU A 1 408 ? -1.868 -4.059 -6.914 1.00 95.50 408 GLU A CA 1
ATOM 2937 C C . GLU A 1 408 ? -1.773 -3.875 -5.399 1.00 95.50 408 GLU A C 1
ATOM 2939 O O . GLU A 1 408 ? -0.782 -4.208 -4.756 1.00 95.50 408 GLU A O 1
ATOM 2944 N N . THR A 1 409 ? -2.870 -3.441 -4.778 1.00 93.75 409 THR A N 1
ATOM 2945 C CA . THR A 1 409 ? -2.924 -3.218 -3.327 1.00 93.75 409 THR A CA 1
ATOM 2946 C C . THR A 1 409 ? -2.757 -4.498 -2.509 1.00 93.75 409 THR A C 1
ATOM 2948 O O . THR A 1 409 ? -2.416 -4.416 -1.330 1.00 93.75 409 THR A O 1
ATOM 2951 N N . SER A 1 410 ? -2.947 -5.681 -3.108 1.00 94.56 410 SER A N 1
ATOM 2952 C CA . SER A 1 410 ? -2.627 -6.954 -2.450 1.00 94.56 410 SER A CA 1
ATOM 2953 C C . SER A 1 410 ? -1.119 -7.204 -2.321 1.00 94.56 410 SER A C 1
ATOM 2955 O O . SER A 1 410 ? -0.721 -7.994 -1.462 1.00 94.56 410 SER A O 1
ATOM 2957 N N . PHE A 1 411 ? -0.303 -6.488 -3.103 1.00 95.25 411 PHE A N 1
ATOM 2958 C CA . PHE A 1 411 ? 1.158 -6.495 -3.046 1.00 95.25 411 PHE A CA 1
ATOM 2959 C C . PHE A 1 411 ? 1.756 -5.272 -2.322 1.00 95.25 411 PHE A C 1
ATOM 2961 O O . PHE A 1 411 ? 2.970 -5.183 -2.158 1.00 95.25 411 PHE A O 1
ATOM 2968 N N . PHE A 1 412 ? 0.925 -4.360 -1.811 1.00 94.19 412 PHE A N 1
ATOM 2969 C CA . PHE A 1 412 ? 1.396 -3.142 -1.151 1.00 94.19 412 PHE A CA 1
ATOM 2970 C C . PHE A 1 412 ? 2.306 -3.432 0.055 1.00 94.19 412 PHE A C 1
ATOM 2972 O O . PHE A 1 412 ? 1.925 -4.145 0.990 1.00 94.19 412 PHE A O 1
ATOM 2979 N N . GLY A 1 413 ? 3.485 -2.812 0.067 1.00 91.38 413 GLY A N 1
ATOM 2980 C CA . GLY A 1 413 ? 4.494 -2.943 1.115 1.00 91.38 413 GLY A CA 1
ATOM 2981 C C . GLY A 1 413 ? 5.379 -4.185 0.988 1.00 91.38 413 GLY A C 1
ATOM 2982 O O . GLY A 1 413 ? 6.221 -4.412 1.864 1.00 91.38 413 GLY A O 1
ATOM 2983 N N . TYR A 1 414 ? 5.209 -4.987 -0.065 1.00 91.94 414 TYR A N 1
ATOM 2984 C CA . TYR A 1 414 ? 6.158 -6.038 -0.405 1.00 91.94 414 TYR A CA 1
ATOM 2985 C C . TYR A 1 414 ? 7.248 -5.478 -1.318 1.00 91.94 414 TYR A C 1
ATOM 2987 O O . TYR A 1 414 ? 6.992 -4.701 -2.230 1.00 91.94 414 TYR A O 1
ATOM 2995 N N . GLY A 1 415 ? 8.484 -5.888 -1.051 1.00 89.06 415 GLY A N 1
ATOM 2996 C CA . GLY A 1 415 ? 9.601 -5.667 -1.955 1.00 89.06 415 GLY A CA 1
ATOM 2997 C C . GLY A 1 415 ? 9.984 -6.971 -2.622 1.00 89.06 415 GLY A C 1
ATOM 2998 O O . GLY A 1 415 ? 9.954 -8.026 -1.978 1.00 89.06 415 GLY A O 1
ATOM 2999 N N . CYS A 1 416 ? 10.406 -6.884 -3.871 1.00 86.50 416 CYS A N 1
ATOM 3000 C CA . CYS A 1 416 ? 11.144 -7.952 -4.512 1.00 86.50 416 CYS A CA 1
ATOM 3001 C C . CYS A 1 416 ? 12.640 -7.636 -4.342 1.00 86.50 416 CYS A C 1
ATOM 3003 O O . CYS A 1 416 ? 13.053 -6.480 -4.310 1.00 86.50 416 CYS A O 1
ATOM 3005 N N . THR A 1 417 ? 13.491 -8.639 -4.130 1.00 80.88 417 THR A N 1
ATOM 3006 C CA . THR A 1 417 ? 14.945 -8.409 -4.066 1.00 80.88 417 THR A CA 1
ATOM 3007 C C . THR A 1 417 ? 15.589 -9.065 -5.277 1.00 80.88 417 THR A C 1
ATOM 3009 O O . THR A 1 417 ? 15.492 -10.289 -5.385 1.00 80.88 417 THR A O 1
ATOM 3012 N N . PRO A 1 418 ? 16.265 -8.300 -6.156 1.00 73.06 418 PRO A N 1
ATOM 3013 C CA . PRO A 1 418 ? 17.013 -8.877 -7.263 1.00 73.06 418 PRO A CA 1
ATOM 3014 C C . PRO A 1 418 ? 18.075 -9.847 -6.745 1.00 73.06 418 PRO A C 1
ATOM 3016 O O . PRO A 1 418 ? 18.607 -9.685 -5.635 1.00 73.06 418 PRO A O 1
ATOM 3019 N N . CYS A 1 419 ? 18.429 -10.843 -7.547 1.00 75.69 419 CYS A N 1
ATOM 3020 C CA . CYS A 1 419 ? 19.455 -11.799 -7.168 1.00 75.69 419 CYS A CA 1
ATOM 3021 C C . CYS A 1 419 ? 20.800 -11.087 -6.910 1.00 75.69 419 CYS A C 1
ATOM 3023 O O . CYS A 1 419 ? 21.193 -10.114 -7.556 1.00 75.69 419 CYS A O 1
ATOM 3025 N N . SER A 1 420 ? 21.514 -11.506 -5.859 1.00 77.88 420 SER A N 1
ATOM 3026 C CA . SER A 1 420 ? 22.714 -10.788 -5.406 1.00 77.88 420 SER A CA 1
ATOM 3027 C C . SER A 1 420 ? 23.862 -10.877 -6.424 1.00 77.88 420 SER A C 1
ATOM 3029 O O . SER A 1 420 ? 24.608 -11.856 -6.429 1.00 77.88 420 SER A O 1
ATOM 3031 N N . ASN A 1 421 ? 24.094 -9.786 -7.166 1.00 79.06 421 ASN A N 1
ATOM 3032 C CA . ASN A 1 421 ? 25.069 -9.661 -8.270 1.00 79.06 421 ASN A CA 1
ATOM 3033 C C . ASN A 1 421 ? 24.726 -10.488 -9.520 1.00 79.06 421 ASN A C 1
ATOM 3035 O O . ASN A 1 421 ? 25.634 -10.899 -10.247 1.00 79.06 421 ASN A O 1
ATOM 3039 N N . ASP A 1 422 ? 23.439 -10.720 -9.724 1.00 81.00 422 ASP A N 1
ATOM 3040 C CA . ASP A 1 422 ? 22.854 -11.458 -10.835 1.00 81.00 422 ASP A CA 1
ATOM 3041 C C . ASP A 1 422 ? 21.575 -10.693 -11.211 1.00 81.00 422 ASP A C 1
ATOM 3043 O O . ASP A 1 422 ? 20.623 -10.649 -10.432 1.00 81.00 422 ASP A O 1
ATOM 3047 N N . PHE A 1 423 ? 21.650 -9.913 -12.287 1.00 80.75 423 PHE A N 1
ATOM 3048 C CA . PHE A 1 423 ? 20.635 -8.922 -12.651 1.00 80.75 423 PHE A CA 1
ATOM 3049 C C . PHE A 1 423 ? 19.381 -9.550 -13.256 1.00 80.75 423 PHE A C 1
ATOM 3051 O O . PHE A 1 423 ? 18.326 -8.926 -13.172 1.00 80.75 423 PHE A O 1
ATOM 3058 N N . ASP A 1 424 ? 19.484 -10.751 -13.814 1.00 77.56 424 ASP A N 1
ATOM 3059 C CA . ASP A 1 424 ? 18.377 -11.466 -14.446 1.00 77.56 424 ASP A CA 1
ATOM 3060 C C . ASP A 1 424 ? 18.036 -12.795 -13.747 1.00 77.56 424 ASP A C 1
ATOM 3062 O O . ASP A 1 424 ? 17.108 -13.495 -14.152 1.00 77.56 424 ASP A O 1
ATOM 3066 N N . CYS A 1 425 ? 18.728 -13.102 -12.645 1.00 79.00 425 CYS A N 1
ATOM 3067 C CA . CYS A 1 425 ? 18.468 -14.246 -11.780 1.00 79.00 425 CYS A CA 1
ATOM 3068 C C . CYS A 1 425 ? 18.676 -15.610 -12.456 1.00 79.00 425 CYS A C 1
ATOM 3070 O O . CYS A 1 425 ? 18.099 -16.613 -12.024 1.00 79.00 425 CYS A O 1
ATOM 3072 N N . ASP A 1 426 ? 19.523 -15.699 -13.480 1.00 78.25 426 ASP A N 1
ATOM 3073 C CA . ASP A 1 426 ? 19.719 -16.936 -14.238 1.00 78.25 426 ASP A CA 1
ATOM 3074 C C . ASP A 1 426 ? 20.769 -17.894 -13.643 1.00 78.25 426 ASP A C 1
ATOM 3076 O O . ASP A 1 426 ? 21.027 -18.974 -14.197 1.00 78.25 426 ASP A O 1
ATOM 3080 N N . THR A 1 427 ? 21.338 -17.532 -12.486 1.00 82.62 427 THR A N 1
ATOM 3081 C CA . THR A 1 427 ? 22.423 -18.193 -11.739 1.00 82.62 427 THR A CA 1
ATOM 3082 C C . THR A 1 427 ? 23.842 -17.928 -12.257 1.00 82.62 427 THR A C 1
ATOM 3084 O O . THR A 1 427 ? 24.815 -18.462 -11.699 1.00 82.62 427 THR A O 1
ATOM 3087 N N . VAL A 1 428 ? 24.000 -17.092 -13.283 1.00 83.12 428 VAL A N 1
ATOM 3088 C CA . VAL A 1 428 ? 25.275 -16.616 -13.816 1.00 83.12 428 VAL A CA 1
ATOM 3089 C C . VAL A 1 428 ? 25.507 -15.183 -13.347 1.00 83.12 428 VAL A C 1
ATOM 3091 O O . VAL A 1 428 ? 24.840 -14.237 -13.716 1.00 83.12 428 VAL A O 1
ATOM 3094 N N . LEU A 1 429 ? 26.524 -14.993 -12.507 1.00 88.06 429 LEU A N 1
ATOM 3095 C CA . LEU A 1 429 ? 26.808 -13.662 -11.970 1.00 88.06 429 LEU A CA 1
ATOM 3096 C C . LEU A 1 429 ? 27.209 -12.680 -13.083 1.00 88.06 429 LEU A C 1
ATOM 3098 O O . LEU A 1 429 ? 28.091 -13.001 -13.886 1.00 88.06 429 LEU A O 1
ATOM 3102 N N . ASN A 1 430 ? 26.729 -11.435 -12.998 1.00 86.38 430 ASN A N 1
ATOM 3103 C CA . ASN A 1 430 ? 26.968 -10.353 -13.970 1.00 86.38 430 ASN A CA 1
ATOM 3104 C C . ASN A 1 430 ? 28.415 -10.244 -14.505 1.00 86.38 430 ASN A C 1
ATOM 3106 O O . ASN A 1 430 ? 28.597 -9.945 -15.682 1.00 86.38 430 ASN A O 1
ATOM 3110 N N . PRO A 1 431 ? 29.495 -10.448 -13.709 1.00 90.12 431 PRO A N 1
ATOM 3111 C CA . PRO A 1 431 ? 30.863 -10.341 -14.230 1.00 90.12 431 PRO A CA 1
ATOM 3112 C C . PRO A 1 431 ? 31.273 -11.429 -15.232 1.00 90.12 431 PRO A C 1
ATOM 3114 O O . PRO A 1 431 ? 32.307 -11.280 -15.888 1.00 90.12 431 PRO A O 1
ATOM 3117 N N . ILE A 1 432 ? 30.555 -12.551 -15.269 1.00 91.56 432 ILE A N 1
ATOM 3118 C CA . ILE A 1 432 ? 30.809 -13.681 -16.173 1.00 91.56 432 ILE A CA 1
ATOM 3119 C C . ILE A 1 432 ? 29.630 -13.972 -17.099 1.00 91.56 432 ILE A C 1
ATOM 3121 O O . ILE A 1 432 ? 29.768 -14.849 -17.948 1.00 91.56 432 ILE A O 1
ATOM 3125 N N . ASP A 1 433 ? 28.534 -13.242 -16.933 1.00 88.38 433 ASP A N 1
ATOM 3126 C CA . ASP A 1 433 ? 27.341 -13.354 -17.743 1.00 88.38 433 ASP A CA 1
ATOM 3127 C C . ASP A 1 433 ? 27.515 -12.629 -19.084 1.00 88.38 433 ASP A C 1
ATOM 3129 O O . ASP A 1 433 ? 27.949 -11.474 -19.146 1.00 88.38 433 ASP A O 1
ATOM 3133 N N . ASN A 1 434 ? 27.245 -13.339 -20.177 1.00 89.62 434 ASN A N 1
ATOM 3134 C CA . ASN A 1 434 ? 27.282 -12.795 -21.522 1.00 89.62 434 ASN A CA 1
ATOM 3135 C C . ASN A 1 434 ? 25.992 -12.082 -21.940 1.00 89.62 434 ASN A C 1
ATOM 3137 O O . ASN A 1 434 ? 26.044 -11.421 -22.977 1.00 89.62 434 ASN A O 1
ATOM 3141 N N . CYS A 1 435 ? 24.923 -12.172 -21.145 1.00 90.31 435 CYS A N 1
ATOM 3142 C CA . CYS A 1 435 ? 23.692 -11.398 -21.277 1.00 90.31 435 CYS A CA 1
ATOM 3143 C C . CYS A 1 435 ? 23.146 -10.999 -19.896 1.00 90.31 435 CYS A C 1
ATOM 3145 O O . CYS A 1 435 ? 22.100 -11.497 -19.518 1.00 90.31 435 CYS A O 1
ATOM 3147 N N . PRO A 1 436 ? 23.807 -10.081 -19.162 1.00 88.81 436 PRO A N 1
ATOM 3148 C CA . PRO A 1 436 ? 23.463 -9.755 -17.773 1.00 88.81 436 PRO A CA 1
ATOM 3149 C C . PRO A 1 436 ? 22.015 -9.332 -17.505 1.00 88.81 436 PRO A C 1
ATOM 3151 O O . PRO A 1 436 ? 21.629 -9.217 -16.352 1.00 88.81 436 PRO A O 1
ATOM 3154 N N . ASN A 1 437 ? 21.241 -8.979 -18.526 1.00 85.25 437 ASN A N 1
ATOM 3155 C CA . ASN A 1 437 ? 19.852 -8.557 -18.394 1.00 85.25 437 ASN A CA 1
ATOM 3156 C C . ASN A 1 437 ? 18.873 -9.492 -19.130 1.00 85.25 437 ASN A C 1
ATOM 3158 O O . ASN A 1 437 ? 17.722 -9.115 -19.342 1.00 85.25 437 ASN A O 1
ATOM 3162 N N . TRP A 1 438 ? 19.302 -10.695 -19.527 1.00 85.69 438 TRP A N 1
ATOM 3163 C CA . TRP A 1 438 ? 18.448 -11.681 -20.187 1.00 85.69 438 TRP A CA 1
ATOM 3164 C C . TRP A 1 438 ? 18.755 -13.112 -19.728 1.00 85.69 438 TRP A C 1
ATOM 3166 O O . TRP A 1 438 ? 19.794 -13.659 -20.121 1.00 85.69 438 TRP A O 1
ATOM 3176 N N . PRO A 1 439 ? 17.807 -13.775 -19.024 1.00 83.81 439 PRO A N 1
ATOM 3177 C CA . PRO A 1 439 ? 18.091 -15.046 -18.382 1.00 83.81 439 PRO A CA 1
ATOM 3178 C C . PRO A 1 439 ? 18.503 -16.128 -19.379 1.00 83.81 439 PRO A C 1
ATOM 3180 O O . PRO A 1 439 ? 17.678 -16.639 -20.148 1.00 83.81 439 PRO A O 1
ATOM 3183 N N . ASN A 1 440 ? 19.772 -16.539 -19.364 1.00 84.75 440 ASN A N 1
ATOM 3184 C CA . ASN A 1 440 ? 20.313 -17.413 -20.402 1.00 84.75 440 ASN A CA 1
ATOM 3185 C C . ASN A 1 440 ? 21.229 -18.546 -19.921 1.00 84.75 440 ASN A C 1
ATOM 3187 O O . ASN A 1 440 ? 21.779 -19.247 -20.770 1.00 84.75 440 ASN A O 1
ATOM 3191 N N . ARG A 1 441 ? 21.371 -18.767 -18.613 1.00 84.06 441 ARG A N 1
ATOM 3192 C CA . ARG A 1 441 ? 22.088 -19.782 -17.806 1.00 84.06 441 ARG A CA 1
ATOM 3193 C C . ARG A 1 441 ? 23.132 -20.677 -18.465 1.00 84.06 441 ARG A C 1
ATOM 3195 O O . ARG A 1 441 ? 24.242 -20.871 -17.977 1.00 84.06 441 ARG A O 1
ATOM 3202 N N . THR A 1 442 ? 22.756 -21.326 -19.558 1.00 87.06 442 THR A N 1
ATOM 3203 C CA . THR A 1 442 ? 23.680 -22.031 -20.453 1.00 87.06 442 THR A CA 1
ATOM 3204 C C . THR A 1 442 ? 24.649 -21.101 -21.188 1.00 87.06 442 THR A C 1
ATOM 3206 O O . THR A 1 442 ? 25.550 -21.607 -21.865 1.00 87.06 442 THR A O 1
ATOM 3209 N N . GLN A 1 443 ? 24.471 -19.780 -21.060 1.00 89.12 443 GLN A N 1
ATOM 3210 C CA . GLN A 1 443 ? 25.222 -18.738 -21.756 1.00 89.12 443 GLN A CA 1
ATOM 3211 C C . GLN A 1 443 ? 25.090 -18.887 -23.279 1.00 89.12 443 GLN A C 1
ATOM 3213 O O . GLN A 1 443 ? 26.018 -18.607 -24.048 1.00 89.12 443 GLN A O 1
ATOM 3218 N N . ALA A 1 444 ? 23.940 -19.408 -23.717 1.00 89.19 444 ALA A N 1
ATOM 3219 C CA . ALA A 1 444 ? 23.611 -19.586 -25.118 1.00 89.19 444 ALA A CA 1
ATOM 3220 C C . ALA A 1 444 ? 23.111 -18.257 -25.672 1.00 89.19 444 ALA A C 1
ATOM 3222 O O . ALA A 1 444 ? 22.066 -17.762 -25.270 1.00 89.19 444 ALA A O 1
ATOM 3223 N N . LEU A 1 445 ? 23.866 -17.702 -26.615 1.00 88.56 445 LEU A N 1
ATOM 3224 C CA . LEU A 1 445 ? 23.470 -16.466 -27.271 1.00 88.56 445 LEU A CA 1
ATOM 3225 C C . LEU A 1 445 ? 22.262 -16.701 -28.194 1.00 88.56 445 LEU A C 1
ATOM 3227 O O . LEU A 1 445 ? 22.126 -17.805 -28.746 1.00 88.56 445 LEU A O 1
ATOM 3231 N N . PRO A 1 446 ? 21.431 -15.672 -28.421 1.00 86.12 446 PRO A N 1
ATOM 3232 C CA . PRO A 1 446 ? 20.331 -15.740 -29.371 1.00 86.12 446 PRO A CA 1
ATOM 3233 C C . PRO A 1 446 ? 20.801 -16.047 -30.806 1.00 86.12 446 PRO A C 1
ATOM 3235 O O . PRO A 1 446 ? 21.987 -15.928 -31.133 1.00 86.12 446 PRO A O 1
ATOM 3238 N N . PRO A 1 447 ? 19.887 -16.437 -31.715 1.00 88.06 447 PRO A N 1
ATOM 3239 C CA . PRO A 1 447 ? 20.242 -16.753 -33.099 1.00 88.06 447 PRO A CA 1
ATOM 3240 C C . PRO A 1 447 ? 20.633 -15.521 -33.938 1.00 88.06 447 PRO A C 1
ATOM 3242 O O . PRO A 1 447 ? 21.075 -15.684 -35.081 1.00 88.06 447 PRO A O 1
ATOM 3245 N N . TRP A 1 448 ? 20.479 -14.307 -33.404 1.00 87.75 448 TRP A N 1
ATOM 3246 C CA . TRP A 1 448 ? 20.861 -13.052 -34.048 1.00 87.75 448 TRP A CA 1
ATOM 3247 C C . TRP A 1 448 ? 22.236 -12.536 -33.586 1.00 87.75 448 TRP A C 1
ATOM 3249 O O . TRP A 1 448 ? 22.741 -12.923 -32.533 1.00 87.75 448 TRP A O 1
ATOM 3259 N N . PRO A 1 449 ? 22.898 -11.675 -34.385 1.00 87.31 449 PRO A N 1
ATOM 3260 C CA . PRO A 1 449 ? 24.146 -11.040 -33.975 1.00 87.31 449 PRO A CA 1
ATOM 3261 C C . PRO A 1 449 ? 23.924 -10.065 -32.814 1.00 87.31 449 PRO A C 1
ATOM 3263 O O . PRO A 1 449 ? 23.093 -9.168 -32.935 1.00 87.31 449 PRO A O 1
ATOM 3266 N N . LEU A 1 450 ? 24.728 -10.195 -31.758 1.00 90.38 450 LEU A N 1
ATOM 3267 C CA . LEU A 1 450 ? 24.750 -9.254 -30.636 1.00 90.38 450 LEU A CA 1
ATOM 3268 C C . LEU A 1 450 ? 25.539 -7.996 -30.972 1.00 90.38 450 LEU A C 1
ATOM 3270 O O . LEU A 1 450 ? 26.615 -8.069 -31.590 1.00 90.38 450 LEU A O 1
ATOM 3274 N N . ALA A 1 451 ? 25.008 -6.847 -30.566 1.00 90.94 451 ALA A N 1
ATOM 3275 C CA . ALA A 1 451 ? 25.711 -5.583 -30.701 1.00 90.94 451 ALA A CA 1
ATOM 3276 C C . ALA A 1 451 ? 26.770 -5.424 -29.592 1.00 90.94 451 ALA A C 1
ATOM 3278 O O . ALA A 1 451 ? 26.859 -6.200 -28.643 1.00 90.94 451 ALA A O 1
ATOM 3279 N N . ALA A 1 452 ? 27.658 -4.440 -29.737 1.00 90.56 452 ALA A N 1
ATOM 3280 C CA . ALA A 1 452 ? 28.540 -4.067 -28.634 1.00 90.56 452 ALA A CA 1
ATOM 3281 C C . ALA A 1 452 ? 27.754 -3.185 -27.653 1.00 90.56 452 ALA A C 1
ATOM 3283 O O . ALA A 1 452 ? 27.085 -2.260 -28.101 1.00 90.56 452 ALA A O 1
ATOM 3284 N N . ASN A 1 453 ? 27.911 -3.404 -26.343 1.00 90.69 453 ASN A N 1
ATOM 3285 C CA . ASN A 1 453 ? 27.112 -2.736 -25.301 1.00 90.69 453 ASN A CA 1
ATOM 3286 C C . ASN A 1 453 ? 25.604 -3.007 -25.464 1.00 90.69 453 ASN A C 1
ATOM 3288 O O . ASN A 1 453 ? 24.811 -2.079 -25.583 1.00 90.69 453 ASN A O 1
ATOM 3292 N N . ASP A 1 454 ? 25.273 -4.290 -25.503 1.00 93.25 454 ASP A N 1
ATOM 3293 C CA . ASP A 1 454 ? 23.939 -4.875 -25.649 1.00 93.25 454 ASP A CA 1
ATOM 3294 C C . ASP A 1 454 ? 23.746 -5.773 -24.412 1.00 93.25 454 ASP A C 1
ATOM 3296 O O . ASP A 1 454 ? 24.190 -6.926 -24.424 1.00 93.25 454 ASP A O 1
ATOM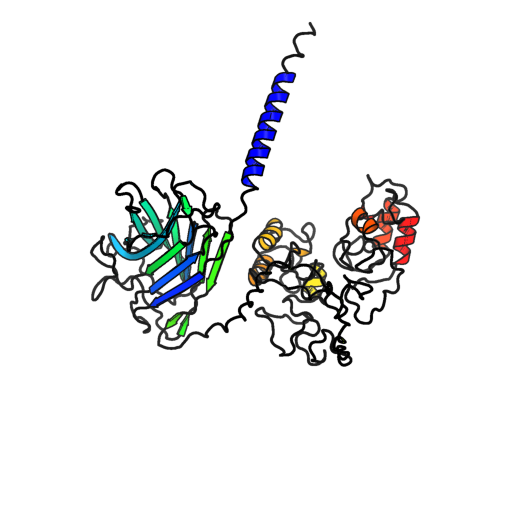 3300 N N . PRO A 1 455 ? 23.362 -5.193 -23.258 1.00 89.69 455 PRO A N 1
ATOM 3301 C CA . PRO A 1 455 ? 23.398 -5.894 -21.976 1.00 89.69 455 PRO A CA 1
ATOM 3302 C C . PRO A 1 455 ? 22.227 -6.871 -21.797 1.00 89.69 455 PRO A C 1
ATOM 3304 O O . PRO A 1 455 ? 22.358 -7.818 -21.024 1.00 89.69 455 PRO A O 1
ATOM 3307 N N . ASP A 1 456 ? 21.127 -6.680 -22.520 1.00 89.88 456 ASP A N 1
ATOM 3308 C CA . ASP A 1 456 ? 19.977 -7.583 -22.576 1.00 89.88 456 ASP A CA 1
ATOM 3309 C C . ASP A 1 456 ? 20.010 -8.522 -23.788 1.00 89.88 456 ASP A C 1
ATOM 3311 O O . ASP A 1 456 ? 19.160 -9.392 -23.904 1.00 89.88 456 ASP A O 1
ATOM 3315 N N . CYS A 1 457 ? 21.017 -8.441 -24.657 1.00 93.31 457 CYS A N 1
ATOM 3316 C CA . CYS A 1 457 ? 21.235 -9.361 -25.772 1.00 93.31 457 CYS A CA 1
ATOM 3317 C C . CYS A 1 457 ? 20.122 -9.385 -26.833 1.00 93.31 457 CYS A C 1
ATOM 3319 O O . CYS A 1 457 ? 19.995 -10.360 -27.587 1.00 93.31 457 CYS A O 1
ATOM 3321 N N . ASP A 1 458 ? 19.312 -8.339 -26.949 1.00 92.75 458 ASP A N 1
ATOM 3322 C CA . ASP A 1 458 ? 18.200 -8.280 -27.908 1.00 92.75 458 ASP A CA 1
ATOM 3323 C C . ASP A 1 458 ? 18.666 -8.043 -29.367 1.00 92.75 458 ASP A C 1
ATOM 3325 O O . ASP A 1 458 ? 17.894 -8.153 -30.331 1.00 92.75 458 ASP A O 1
ATOM 3329 N N . GLY A 1 459 ? 19.973 -7.811 -29.543 1.00 94.62 459 GLY A N 1
ATOM 3330 C CA . GLY A 1 459 ? 20.643 -7.582 -30.817 1.00 94.62 459 GLY A CA 1
ATOM 3331 C C . GLY A 1 459 ? 20.780 -6.104 -31.185 1.00 94.62 459 GLY A C 1
ATOM 3332 O O . GLY A 1 459 ? 21.251 -5.796 -32.296 1.00 94.62 459 GLY A O 1
ATOM 3333 N N . PHE A 1 460 ? 20.396 -5.191 -30.300 1.00 95.88 460 PHE A N 1
ATOM 3334 C CA . PHE A 1 460 ? 20.536 -3.748 -30.423 1.00 95.88 460 PHE A CA 1
ATOM 3335 C C . PHE A 1 460 ? 21.444 -3.227 -29.306 1.00 95.88 460 PHE A C 1
ATOM 3337 O O . PHE A 1 460 ? 21.596 -3.824 -28.256 1.00 95.88 460 PHE A O 1
ATOM 3344 N N . SER A 1 461 ? 22.186 -2.151 -29.570 1.00 95.75 461 SER A N 1
ATOM 3345 C CA . SER A 1 461 ? 23.009 -1.567 -28.510 1.00 95.75 461 SER A CA 1
ATOM 3346 C C . SER A 1 461 ? 22.185 -0.589 -27.694 1.00 95.75 461 SER A C 1
ATOM 3348 O O . SER A 1 461 ? 21.311 0.091 -28.239 1.00 95.75 461 SER A O 1
ATOM 3350 N N . THR A 1 462 ? 22.611 -0.350 -26.453 1.00 94.81 462 THR A N 1
ATOM 3351 C CA . THR A 1 462 ? 22.026 0.681 -25.586 1.00 94.81 462 THR A CA 1
ATOM 3352 C C . THR A 1 462 ? 21.895 2.041 -26.279 1.00 94.81 462 THR A C 1
ATOM 3354 O O . THR A 1 462 ? 20.968 2.803 -26.006 1.00 94.81 462 THR A O 1
ATOM 3357 N N . GLY A 1 463 ? 22.828 2.378 -27.179 1.00 95.81 463 GLY A N 1
ATOM 3358 C CA . GLY A 1 463 ? 22.793 3.628 -27.938 1.00 95.81 463 GLY A CA 1
ATOM 3359 C C . GLY A 1 463 ? 21.655 3.684 -28.957 1.00 95.81 463 GLY A C 1
ATOM 3360 O O . GLY A 1 463 ? 21.000 4.721 -29.078 1.00 95.81 463 GLY A O 1
ATOM 3361 N N . VAL A 1 464 ? 21.416 2.581 -29.667 1.00 97.00 464 VAL A N 1
ATOM 3362 C CA . VAL A 1 464 ? 20.301 2.453 -30.610 1.00 97.00 464 VAL A CA 1
ATOM 3363 C C . VAL A 1 464 ? 18.976 2.468 -29.864 1.00 97.00 464 VAL A C 1
ATOM 3365 O O . VAL A 1 464 ? 18.095 3.247 -30.212 1.00 97.00 464 VAL A O 1
ATOM 3368 N N . GLU A 1 465 ? 18.856 1.682 -28.805 1.00 95.94 465 GLU A N 1
ATOM 3369 C CA . GLU A 1 465 ? 17.621 1.545 -28.034 1.00 95.94 465 GLU A CA 1
ATOM 3370 C C . GLU A 1 465 ? 17.198 2.849 -27.361 1.00 95.94 465 GLU A C 1
ATOM 3372 O O . GLU A 1 465 ? 16.065 3.305 -27.519 1.00 95.94 465 GLU A O 1
ATOM 3377 N N . THR A 1 466 ? 18.150 3.545 -26.728 1.00 94.50 466 THR A N 1
ATOM 3378 C CA . THR A 1 466 ? 17.905 4.880 -26.160 1.00 94.50 466 THR A CA 1
ATOM 3379 C C . THR A 1 466 ? 17.388 5.852 -27.223 1.00 94.50 466 THR A C 1
ATOM 3381 O O . THR A 1 466 ? 16.543 6.700 -26.932 1.00 94.50 466 THR A O 1
ATOM 3384 N N . SER A 1 467 ? 17.890 5.753 -28.460 1.00 94.25 467 SER A N 1
ATOM 3385 C CA . SER A 1 467 ? 17.424 6.593 -29.564 1.00 94.25 467 SER A CA 1
ATOM 3386 C C . SER A 1 467 ? 16.048 6.170 -30.077 1.00 94.25 467 SER A C 1
ATOM 3388 O O . SER A 1 467 ? 15.194 7.023 -30.321 1.00 94.25 467 SER A O 1
ATOM 3390 N N . ALA A 1 468 ? 15.808 4.864 -30.196 1.00 94.38 468 ALA A N 1
ATOM 3391 C CA . ALA A 1 468 ? 14.535 4.291 -30.614 1.00 94.38 468 ALA A CA 1
ATOM 3392 C C . ALA A 1 468 ? 13.423 4.506 -29.570 1.00 94.38 468 ALA A C 1
ATOM 3394 O O . ALA A 1 468 ? 12.237 4.463 -29.905 1.00 94.38 468 ALA A O 1
ATOM 3395 N N . GLY A 1 469 ? 13.798 4.793 -28.321 1.00 91.38 469 GLY A N 1
ATOM 3396 C CA . GLY A 1 469 ? 12.884 4.911 -27.192 1.00 91.38 469 GLY A CA 1
ATOM 3397 C C . GLY A 1 469 ? 12.449 3.554 -26.642 1.00 91.38 469 GLY A C 1
ATOM 3398 O O . GLY A 1 469 ? 11.333 3.459 -26.131 1.00 91.38 469 GLY A O 1
ATOM 3399 N N . THR A 1 470 ? 13.290 2.527 -26.786 1.00 92.50 470 THR A N 1
ATOM 3400 C CA . THR A 1 470 ? 13.144 1.231 -26.108 1.00 92.50 470 THR A CA 1
ATOM 3401 C C . THR A 1 470 ? 14.008 1.175 -24.847 1.00 92.50 470 THR A C 1
ATOM 3403 O O . THR A 1 470 ? 14.854 2.053 -24.643 1.00 92.50 470 THR A O 1
ATOM 3406 N N . ASN A 1 471 ? 13.740 0.214 -23.959 1.00 88.00 471 ASN A N 1
ATOM 3407 C CA . ASN A 1 471 ? 14.449 0.077 -22.686 1.00 88.00 471 ASN A CA 1
ATOM 3408 C C . ASN A 1 471 ? 15.726 -0.780 -22.848 1.00 88.00 471 ASN A C 1
ATOM 3410 O O . ASN A 1 471 ? 15.573 -1.980 -23.019 1.00 88.00 471 ASN A O 1
ATOM 3414 N N . PRO A 1 472 ? 16.948 -0.220 -22.684 1.00 91.88 472 PRO A N 1
ATOM 3415 C CA . PRO A 1 472 ? 18.215 -0.920 -22.944 1.00 91.88 472 PRO A CA 1
ATOM 3416 C C . PRO A 1 472 ? 18.604 -2.094 -22.047 1.00 91.88 472 PRO A C 1
ATOM 3418 O O . PRO A 1 472 ? 19.773 -2.473 -22.013 1.00 91.88 472 PRO A O 1
ATOM 3421 N N . ILE A 1 473 ? 17.703 -2.518 -21.175 1.00 88.12 473 ILE A N 1
ATOM 3422 C CA . ILE A 1 473 ? 17.902 -3.617 -20.228 1.00 88.12 473 ILE A CA 1
ATOM 3423 C C . ILE A 1 473 ? 16.733 -4.604 -20.302 1.00 88.12 473 ILE A C 1
ATOM 3425 O O . ILE A 1 473 ? 16.583 -5.426 -19.401 1.00 88.12 473 ILE A O 1
ATOM 3429 N N . LEU A 1 474 ? 15.884 -4.486 -21.324 1.00 85.75 474 LEU A N 1
ATOM 3430 C CA . LEU A 1 474 ? 14.671 -5.263 -21.493 1.00 85.75 474 LEU A CA 1
ATOM 3431 C C . LEU A 1 474 ? 14.717 -6.001 -22.833 1.00 85.75 474 LEU A C 1
ATOM 3433 O O . LEU A 1 474 ? 14.305 -5.473 -23.863 1.00 85.75 474 LEU A O 1
ATOM 3437 N N . HIS A 1 475 ? 15.100 -7.279 -22.773 1.00 87.50 475 HIS A N 1
ATOM 3438 C CA . HIS A 1 475 ? 15.253 -8.123 -23.959 1.00 87.50 475 HIS A CA 1
ATOM 3439 C C . HIS A 1 475 ? 13.994 -8.171 -24.839 1.00 87.50 475 HIS A C 1
ATOM 3441 O O . HIS A 1 475 ? 14.071 -8.068 -26.061 1.00 87.50 475 HIS A O 1
ATOM 3447 N N . CYS A 1 476 ? 12.825 -8.340 -24.211 1.00 85.44 476 CYS A N 1
ATOM 3448 C CA . CYS A 1 476 ? 11.526 -8.498 -24.866 1.00 85.44 476 CYS A CA 1
ATOM 3449 C C . CYS A 1 476 ? 10.429 -7.756 -24.100 1.00 85.44 476 CYS A C 1
ATOM 3451 O O . CYS A 1 476 ? 10.578 -7.450 -22.925 1.00 85.44 476 CYS A O 1
ATOM 3453 N N . GLY A 1 477 ? 9.277 -7.554 -24.739 1.00 80.62 477 GLY A N 1
ATOM 3454 C CA . GLY A 1 477 ? 8.092 -6.984 -24.098 1.00 80.62 477 GLY A CA 1
ATOM 3455 C C . GLY A 1 477 ? 7.730 -5.612 -24.649 1.00 80.62 477 GLY A C 1
ATOM 3456 O O . GLY A 1 477 ? 8.194 -5.190 -25.713 1.00 80.62 477 GLY A O 1
ATOM 3457 N N . TYR A 1 478 ? 6.849 -4.908 -23.940 1.00 81.00 478 TYR A N 1
ATOM 3458 C CA . TYR A 1 478 ? 6.306 -3.643 -24.422 1.00 81.00 478 TYR A CA 1
ATOM 3459 C C . TYR A 1 478 ? 7.399 -2.570 -24.490 1.00 81.00 478 TYR A C 1
ATOM 3461 O O . TYR A 1 478 ? 7.911 -2.133 -23.465 1.00 81.00 478 TYR A O 1
ATOM 3469 N N . ASN A 1 479 ? 7.727 -2.112 -25.703 1.00 84.06 479 ASN A N 1
ATOM 3470 C CA . ASN A 1 479 ? 8.862 -1.217 -25.959 1.00 84.06 479 ASN A CA 1
ATOM 3471 C C . ASN A 1 479 ? 10.219 -1.766 -25.465 1.00 84.06 479 ASN A C 1
ATOM 3473 O O . ASN A 1 479 ? 11.130 -0.971 -25.243 1.00 84.06 479 ASN A O 1
ATOM 3477 N N . GLY A 1 480 ? 10.371 -3.085 -25.317 1.00 87.50 480 GLY A N 1
ATOM 3478 C CA . GLY A 1 480 ? 11.673 -3.713 -25.061 1.00 87.50 480 GLY A CA 1
ATOM 3479 C C . GLY A 1 480 ? 12.465 -3.850 -26.353 1.00 87.50 480 GLY A C 1
ATOM 3480 O O . GLY A 1 480 ? 13.515 -3.256 -26.514 1.00 87.50 480 GLY A O 1
ATOM 3481 N N . TRP A 1 481 ? 11.866 -4.488 -27.361 1.00 93.88 481 TRP A N 1
ATOM 3482 C CA . TRP A 1 481 ? 12.597 -4.899 -28.556 1.00 93.88 481 TRP A CA 1
ATOM 3483 C C . TRP A 1 481 ? 12.403 -3.940 -29.749 1.00 93.88 481 TRP A C 1
ATOM 3485 O O . TRP A 1 481 ? 11.275 -3.785 -30.240 1.00 93.88 481 TRP A O 1
ATOM 3495 N N . PRO A 1 482 ? 13.454 -3.296 -30.299 1.00 95.88 482 PRO A N 1
ATOM 3496 C CA . PRO A 1 482 ? 13.333 -2.413 -31.466 1.00 95.88 482 PRO A CA 1
ATOM 3497 C C . PRO A 1 482 ? 12.829 -3.099 -32.741 1.00 95.88 482 PRO A C 1
ATOM 3499 O O . PRO A 1 482 ? 12.332 -2.417 -33.639 1.00 95.88 482 PRO A O 1
ATOM 3502 N N . ALA A 1 483 ? 12.956 -4.427 -32.843 1.00 95.56 483 ALA A N 1
ATOM 3503 C CA . ALA A 1 483 ? 12.500 -5.186 -34.007 1.00 95.56 483 ALA A CA 1
ATOM 3504 C C . ALA A 1 483 ? 10.983 -5.466 -34.026 1.00 95.56 483 ALA A C 1
ATOM 3506 O O . ALA A 1 483 ? 10.470 -5.962 -35.031 1.00 95.56 483 ALA A O 1
ATOM 3507 N N . ASP A 1 484 ? 10.279 -5.146 -32.941 1.00 94.12 484 ASP A N 1
ATOM 3508 C CA . ASP A 1 484 ? 8.840 -5.343 -32.772 1.00 94.12 484 ASP A CA 1
ATOM 3509 C C . ASP A 1 484 ? 8.160 -3.980 -32.582 1.00 94.12 484 ASP A C 1
ATOM 3511 O O . ASP A 1 484 ? 7.956 -3.482 -31.472 1.00 94.12 484 ASP A O 1
ATOM 3515 N N . LEU A 1 485 ? 7.854 -3.315 -33.697 1.00 93.00 485 LEU A N 1
ATOM 3516 C CA . LEU A 1 485 ? 7.322 -1.955 -33.693 1.00 93.00 485 LEU A CA 1
ATOM 3517 C C . LEU A 1 485 ? 5.885 -1.858 -33.186 1.00 93.00 485 LEU A C 1
ATOM 3519 O O . LEU A 1 485 ? 5.449 -0.756 -32.824 1.00 93.00 485 LEU A O 1
ATOM 3523 N N . ASN A 1 486 ? 5.146 -2.961 -33.193 1.00 89.19 486 ASN A N 1
ATOM 3524 C CA . ASN A 1 486 ? 3.751 -2.994 -32.775 1.00 89.19 486 ASN A CA 1
ATOM 3525 C C . ASN A 1 486 ? 3.546 -3.626 -31.376 1.00 89.19 486 ASN A C 1
ATOM 3527 O O . ASN A 1 486 ? 2.426 -3.550 -30.865 1.00 89.19 486 ASN A O 1
ATOM 3531 N N . ASN A 1 487 ? 4.620 -4.121 -30.747 1.00 87.62 487 ASN A N 1
ATOM 3532 C CA . ASN A 1 487 ? 4.661 -4.780 -29.438 1.00 87.62 487 ASN A CA 1
ATOM 3533 C C . ASN A 1 487 ? 3.801 -6.062 -29.382 1.00 87.62 487 ASN A C 1
ATOM 3535 O O . ASN A 1 487 ? 3.070 -6.266 -28.409 1.00 87.62 487 ASN A O 1
ATOM 3539 N N . ASP A 1 488 ? 3.833 -6.895 -30.428 1.00 84.19 488 ASP A N 1
ATOM 3540 C CA . ASP A 1 488 ? 3.127 -8.187 -30.492 1.00 84.19 488 ASP A CA 1
ATOM 3541 C C . ASP A 1 488 ? 4.015 -9.419 -30.215 1.00 84.19 488 ASP A C 1
ATOM 3543 O O . ASP A 1 488 ? 3.524 -10.553 -30.225 1.00 84.19 488 ASP A O 1
ATOM 3547 N N . GLY A 1 489 ? 5.297 -9.199 -29.913 1.00 87.69 489 GLY A N 1
ATOM 3548 C CA . GLY A 1 489 ? 6.301 -10.213 -29.595 1.00 87.69 489 GLY A CA 1
ATOM 3549 C C . GLY A 1 489 ? 6.915 -10.898 -30.818 1.00 87.69 489 GLY A C 1
ATOM 3550 O O . GLY A 1 489 ? 7.711 -11.832 -30.661 1.00 87.69 489 GLY A O 1
ATOM 3551 N N . PHE A 1 490 ? 6.566 -10.489 -32.043 1.00 92.00 490 PHE A N 1
ATOM 3552 C CA . PHE A 1 490 ? 6.996 -11.160 -33.265 1.00 92.00 490 PHE A CA 1
ATOM 3553 C C . PHE A 1 490 ? 7.410 -10.180 -34.362 1.00 92.00 490 PHE A C 1
ATOM 3555 O O . PHE A 1 490 ? 6.587 -9.494 -34.946 1.00 92.00 490 PHE A O 1
ATOM 3562 N N . SER A 1 491 ? 8.691 -10.202 -34.742 1.00 94.19 491 SER A N 1
ATOM 3563 C CA . SER A 1 491 ? 9.176 -9.330 -35.814 1.00 94.19 491 SER A CA 1
ATOM 3564 C C . SER A 1 491 ? 8.714 -9.840 -37.182 1.00 94.19 491 SER A C 1
ATOM 3566 O O . SER A 1 491 ? 9.222 -10.846 -37.698 1.00 94.19 491 SER A O 1
ATOM 3568 N N . ASP A 1 492 ? 7.754 -9.153 -37.800 1.00 94.50 492 ASP A N 1
ATOM 3569 C CA . ASP A 1 492 ? 7.193 -9.536 -39.092 1.00 94.50 492 ASP A CA 1
ATOM 3570 C C . ASP A 1 492 ? 6.975 -8.365 -40.070 1.00 94.50 492 ASP A C 1
ATOM 3572 O O . ASP A 1 492 ? 7.670 -7.345 -40.075 1.00 94.50 492 ASP A O 1
ATOM 3576 N N . ILE A 1 493 ? 6.088 -8.553 -41.053 1.00 95.25 493 ILE A N 1
ATOM 3577 C CA . ILE A 1 493 ? 5.841 -7.540 -42.083 1.00 95.25 493 ILE A CA 1
ATOM 3578 C C . ILE A 1 493 ? 5.085 -6.327 -41.527 1.00 95.25 493 ILE A C 1
ATOM 3580 O O . ILE A 1 493 ? 5.166 -5.242 -42.114 1.00 95.25 493 ILE A O 1
ATOM 3584 N N . ALA A 1 494 ? 4.351 -6.494 -40.429 1.00 93.38 494 ALA A N 1
ATOM 3585 C CA . ALA A 1 494 ? 3.687 -5.426 -39.705 1.00 93.38 494 ALA A CA 1
ATOM 3586 C C . ALA A 1 494 ? 4.702 -4.453 -39.095 1.00 93.38 494 ALA A C 1
ATOM 3588 O O . ALA A 1 494 ? 4.411 -3.259 -39.091 1.00 93.38 494 ALA A O 1
ATOM 3589 N N . ASP A 1 495 ? 5.900 -4.909 -38.718 1.00 95.56 495 ASP A N 1
ATOM 3590 C CA . ASP A 1 495 ? 6.973 -4.059 -38.171 1.00 95.56 495 ASP A CA 1
ATOM 3591 C C . ASP A 1 495 ? 7.806 -3.387 -39.255 1.00 95.56 495 ASP A C 1
ATOM 3593 O O . ASP A 1 495 ? 8.192 -2.226 -39.142 1.00 95.56 495 ASP A O 1
ATOM 3597 N N . VAL A 1 496 ? 8.012 -4.064 -40.385 1.00 94.56 496 VAL A N 1
ATOM 3598 C CA . VAL A 1 496 ? 8.710 -3.472 -41.539 1.00 94.56 496 VAL A CA 1
ATOM 3599 C C . VAL A 1 496 ? 7.859 -2.388 -42.216 1.00 94.56 496 VAL A C 1
ATOM 3601 O O . VAL A 1 496 ? 8.385 -1.401 -42.742 1.00 94.56 496 VAL A O 1
ATOM 3604 N N . SER A 1 497 ? 6.533 -2.549 -42.227 1.00 94.31 497 SER A N 1
ATOM 3605 C CA . SER A 1 497 ? 5.618 -1.646 -42.938 1.00 94.31 497 SER A CA 1
ATOM 3606 C C . SER A 1 497 ? 5.741 -0.174 -42.486 1.00 94.31 497 SER A C 1
ATOM 3608 O O . SER A 1 497 ? 5.883 0.686 -43.363 1.00 94.31 497 SER A O 1
ATOM 3610 N N . PRO A 1 498 ? 5.768 0.157 -41.177 1.00 94.69 498 PRO A N 1
ATOM 3611 C CA . PRO A 1 498 ? 6.025 1.510 -40.685 1.00 94.69 498 PRO A CA 1
ATOM 3612 C C . PRO A 1 498 ? 7.343 2.131 -41.168 1.00 94.69 498 PRO A C 1
ATOM 3614 O O . PRO A 1 498 ? 7.329 3.301 -41.550 1.00 94.69 498 PRO A O 1
ATOM 3617 N N . LEU A 1 499 ? 8.449 1.372 -41.226 1.00 94.62 499 LEU A N 1
ATOM 3618 C CA . LEU A 1 499 ? 9.729 1.882 -41.744 1.00 94.62 499 LEU A CA 1
ATOM 3619 C C . LEU A 1 499 ? 9.597 2.253 -43.221 1.00 94.62 499 LEU A C 1
ATOM 3621 O O . LEU A 1 499 ? 10.012 3.328 -43.645 1.00 94.62 499 LEU A O 1
ATOM 3625 N N . THR A 1 500 ? 8.957 1.393 -44.020 1.00 94.62 500 THR A N 1
ATOM 3626 C CA . THR A 1 500 ? 8.762 1.681 -45.451 1.00 94.62 500 THR A CA 1
ATOM 3627 C C . THR A 1 500 ? 7.858 2.890 -45.693 1.00 94.62 500 THR A C 1
ATOM 3629 O O . THR A 1 500 ? 8.044 3.601 -46.681 1.00 94.62 500 THR A O 1
ATOM 3632 N N . ALA A 1 501 ? 6.909 3.159 -44.790 1.00 95.25 501 ALA A N 1
ATOM 3633 C CA . ALA A 1 501 ? 6.021 4.314 -44.877 1.00 95.25 501 ALA A CA 1
ATOM 3634 C C . ALA A 1 501 ? 6.749 5.646 -44.625 1.00 95.25 501 ALA A C 1
ATOM 3636 O O . ALA A 1 501 ? 6.357 6.662 -45.202 1.00 95.25 501 ALA A O 1
ATOM 3637 N N . ASN A 1 502 ? 7.811 5.633 -43.814 1.00 97.06 502 ASN A N 1
ATOM 3638 C CA . ASN A 1 502 ? 8.634 6.800 -43.490 1.00 97.06 502 ASN A CA 1
ATOM 3639 C C . ASN A 1 502 ? 10.034 6.753 -44.123 1.00 97.06 502 ASN A C 1
ATOM 3641 O O . ASN A 1 502 ? 10.894 7.555 -43.774 1.00 97.06 502 ASN A O 1
ATOM 3645 N N . PHE A 1 503 ? 10.265 5.865 -45.089 1.00 97.06 503 PHE A N 1
ATOM 3646 C CA . PHE A 1 503 ? 11.550 5.765 -45.770 1.00 97.06 503 PHE A CA 1
ATOM 3647 C C . PHE A 1 503 ? 11.942 7.094 -46.431 1.00 97.06 503 PHE A C 1
ATOM 3649 O O . PHE A 1 503 ? 11.162 7.694 -47.180 1.00 97.06 503 PHE A O 1
ATOM 3656 N N . GLY A 1 504 ? 13.179 7.534 -46.209 1.00 96.06 504 GLY A N 1
ATOM 3657 C CA . GLY A 1 504 ? 13.675 8.801 -46.737 1.00 96.06 504 GLY A CA 1
ATOM 3658 C C . GLY A 1 504 ? 13.313 10.022 -45.886 1.00 96.06 504 GLY A C 1
ATOM 3659 O O . GLY A 1 504 ? 13.422 11.147 -46.385 1.00 96.06 504 GLY A O 1
ATOM 3660 N N . VAL A 1 505 ? 12.837 9.826 -44.654 1.00 97.88 505 VAL A N 1
ATOM 3661 C CA . VAL A 1 505 ? 12.401 10.896 -43.747 1.00 97.88 505 VAL A CA 1
ATOM 3662 C C . VAL A 1 505 ? 13.387 11.023 -42.585 1.00 97.88 505 VAL A C 1
ATOM 3664 O O . VAL A 1 505 ? 13.778 10.031 -41.979 1.00 97.88 505 VAL A O 1
ATOM 3667 N N . SER A 1 506 ? 13.769 12.259 -42.251 1.00 95.88 506 SER A N 1
ATOM 3668 C CA . SER A 1 506 ? 14.591 12.534 -41.070 1.00 95.88 506 SER A CA 1
ATOM 3669 C C . SER A 1 506 ? 13.834 12.243 -39.776 1.00 95.88 506 SER A C 1
ATOM 3671 O O . SER A 1 506 ? 12.611 12.387 -39.712 1.00 95.88 506 SER A O 1
ATOM 3673 N N . VAL A 1 507 ? 14.564 11.924 -38.717 1.00 94.94 507 VAL A N 1
ATOM 3674 C CA . VAL A 1 507 ? 14.049 11.808 -37.354 1.00 94.94 507 VAL A CA 1
ATOM 3675 C C . VAL A 1 507 ? 14.524 13.034 -36.578 1.00 94.94 507 VAL A C 1
ATOM 3677 O O . VAL A 1 507 ? 15.699 13.113 -36.217 1.00 94.94 507 VAL A O 1
ATOM 3680 N N . PRO A 1 508 ? 13.664 14.047 -36.335 1.00 93.69 508 PRO A N 1
ATOM 3681 C CA . PRO A 1 508 ? 12.243 14.205 -36.715 1.00 93.69 508 PRO A CA 1
ATOM 3682 C C . PRO A 1 508 ? 12.016 14.711 -38.168 1.00 93.69 508 PRO A C 1
ATOM 3684 O O . PRO A 1 508 ? 12.921 15.329 -38.742 1.00 93.69 508 PRO A O 1
ATOM 3687 N N . PRO A 1 509 ? 10.818 14.527 -38.791 1.00 94.81 509 PRO A N 1
ATOM 3688 C CA . PRO A 1 509 ? 9.520 14.224 -38.174 1.00 94.81 509 PRO A CA 1
ATOM 3689 C C . PRO A 1 509 ? 9.126 12.744 -38.067 1.00 94.81 509 PRO A C 1
ATOM 3691 O O . PRO A 1 509 ? 8.061 12.480 -37.511 1.00 94.81 509 PRO A O 1
ATOM 3694 N N . ALA A 1 510 ? 9.903 11.798 -38.602 1.00 96.25 510 ALA A N 1
ATOM 3695 C CA . ALA A 1 510 ? 9.596 10.381 -38.410 1.00 96.25 510 ALA A CA 1
ATOM 3696 C C . ALA A 1 510 ? 9.715 9.987 -36.917 1.00 96.25 510 ALA A C 1
ATOM 3698 O O . ALA A 1 510 ? 10.456 10.643 -36.174 1.00 96.25 510 ALA A O 1
ATOM 3699 N N . PRO A 1 511 ? 8.966 8.968 -36.451 1.00 96.75 511 PRO A N 1
ATOM 3700 C CA . PRO A 1 511 ? 9.095 8.450 -35.092 1.00 96.75 511 PRO A CA 1
ATOM 3701 C C . PRO A 1 511 ? 10.517 7.961 -34.814 1.00 96.75 511 PRO A C 1
ATOM 3703 O O . PRO A 1 511 ? 11.093 7.261 -35.642 1.00 96.75 511 PRO A O 1
ATOM 3706 N N . ALA A 1 512 ? 11.044 8.279 -33.631 1.00 95.88 512 ALA A N 1
ATOM 3707 C CA . ALA A 1 512 ? 12.390 7.875 -33.224 1.00 95.88 512 ALA A CA 1
ATOM 3708 C C . ALA A 1 512 ? 12.582 6.350 -33.248 1.00 95.88 512 ALA A C 1
ATOM 3710 O O . ALA A 1 512 ? 13.618 5.863 -33.678 1.00 95.88 512 ALA A O 1
ATOM 3711 N N . ARG A 1 513 ? 11.512 5.604 -32.943 1.00 95.56 513 ARG A N 1
ATOM 3712 C CA . ARG A 1 513 ? 11.464 4.137 -32.977 1.00 95.56 513 ARG A CA 1
ATOM 3713 C C . ARG A 1 513 ? 11.776 3.495 -34.337 1.00 95.56 513 ARG A C 1
ATOM 3715 O O . ARG A 1 513 ? 11.883 2.284 -34.424 1.00 95.56 513 ARG A O 1
ATOM 3722 N N . GLN A 1 514 ? 11.863 4.275 -35.412 1.00 96.94 514 GLN A N 1
ATOM 3723 C CA . GLN A 1 514 ? 12.114 3.770 -36.766 1.00 96.94 514 GLN A CA 1
ATOM 3724 C C . GLN A 1 514 ? 13.548 4.018 -37.260 1.00 96.94 514 GLN A C 1
ATOM 3726 O O . GLN A 1 514 ? 13.860 3.602 -38.370 1.00 96.94 514 GLN A O 1
ATOM 3731 N N . ASP A 1 515 ? 14.376 4.691 -36.456 1.00 97.25 515 ASP A N 1
ATOM 3732 C CA . ASP A 1 515 ? 15.805 4.961 -36.680 1.00 97.25 515 ASP A CA 1
ATOM 3733 C C . ASP A 1 515 ? 16.601 4.045 -35.739 1.00 97.25 515 ASP A C 1
ATOM 3735 O O . ASP A 1 515 ? 16.918 4.404 -34.606 1.00 97.25 515 ASP A O 1
ATOM 3739 N N . ILE A 1 516 ? 16.790 2.799 -36.182 1.00 96.94 516 ILE A N 1
ATOM 3740 C CA . ILE A 1 516 ? 17.358 1.666 -35.429 1.00 96.94 516 ILE A CA 1
ATOM 3741 C C . ILE A 1 516 ? 18.706 1.193 -35.999 1.00 96.94 516 ILE A C 1
ATOM 3743 O O . ILE A 1 516 ? 19.299 0.226 -35.511 1.00 96.94 516 ILE A O 1
ATOM 3747 N N . ALA A 1 517 ? 19.186 1.816 -37.072 1.00 96.50 517 ALA A N 1
ATOM 3748 C CA . ALA A 1 517 ? 20.496 1.580 -37.652 1.00 96.50 517 ALA A CA 1
ATOM 3749 C C . ALA A 1 517 ? 20.982 2.831 -38.410 1.00 96.50 517 ALA A C 1
ATOM 3751 O O . ALA A 1 517 ? 20.171 3.631 -38.851 1.00 96.50 517 ALA A O 1
ATOM 3752 N N . PRO A 1 518 ? 22.302 2.995 -38.618 1.00 95.81 518 PRO A N 1
ATOM 3753 C CA . PRO A 1 518 ? 23.399 2.189 -38.074 1.00 95.81 518 PRO A CA 1
ATOM 3754 C C . PRO A 1 518 ? 23.560 2.359 -36.550 1.00 95.81 518 PRO A C 1
ATOM 3756 O O . PRO A 1 518 ? 22.763 3.016 -35.900 1.00 95.81 518 PRO A O 1
ATOM 3759 N N . ASP A 1 519 ? 24.579 1.731 -35.959 1.00 93.00 519 ASP A N 1
ATOM 3760 C CA . ASP A 1 519 ? 24.974 1.984 -34.568 1.00 93.00 519 ASP A CA 1
ATOM 3761 C C . ASP A 1 519 ? 26.292 2.787 -34.542 1.00 93.00 519 ASP A C 1
ATOM 3763 O O . ASP A 1 519 ? 27.320 2.273 -35.012 1.00 93.00 519 ASP A O 1
ATOM 3767 N N . PRO A 1 520 ? 26.306 4.038 -34.037 1.00 94.56 520 PRO A N 1
ATOM 3768 C CA . PRO A 1 520 ? 25.163 4.815 -33.538 1.00 94.56 520 PRO A CA 1
ATOM 3769 C C . PRO A 1 520 ? 24.239 5.290 -34.672 1.00 94.56 520 PRO A C 1
ATOM 3771 O O . PRO A 1 520 ? 24.694 5.417 -35.812 1.00 94.56 520 PRO A O 1
ATOM 3774 N N . VAL A 1 521 ? 22.979 5.589 -34.338 1.00 96.31 521 VAL A N 1
ATOM 3775 C CA . VAL A 1 521 ? 21.936 5.975 -35.308 1.00 96.31 521 VAL A CA 1
ATOM 3776 C C . VAL A 1 521 ? 22.255 7.278 -36.041 1.00 96.31 521 VAL A C 1
ATOM 3778 O O . VAL A 1 521 ? 23.022 8.112 -35.541 1.00 96.31 521 VAL A O 1
ATOM 3781 N N . ASP A 1 522 ? 21.675 7.474 -37.226 1.00 96.56 522 ASP A N 1
ATOM 3782 C CA . ASP A 1 522 ? 22.002 8.607 -38.099 1.00 96.56 522 ASP A CA 1
ATOM 3783 C C . ASP A 1 522 ? 20.890 9.661 -38.240 1.00 96.56 522 ASP A C 1
ATOM 3785 O O . ASP A 1 522 ? 21.087 10.674 -38.929 1.00 96.56 522 ASP A O 1
ATOM 3789 N N . HIS A 1 523 ? 19.791 9.503 -37.491 1.00 96.69 523 HIS A N 1
ATOM 3790 C CA . HIS A 1 523 ? 18.639 10.407 -37.472 1.00 96.69 523 HIS A CA 1
ATOM 3791 C C . HIS A 1 523 ? 17.851 10.409 -38.781 1.00 96.69 523 HIS A C 1
ATOM 3793 O O . HIS A 1 523 ? 17.303 11.449 -39.189 1.00 96.69 523 HIS A O 1
ATOM 3799 N N . PHE A 1 524 ? 17.779 9.263 -39.457 1.00 97.31 524 PHE A N 1
ATOM 3800 C CA . PHE A 1 524 ? 17.114 9.153 -40.743 1.00 97.31 524 PHE A CA 1
ATOM 3801 C C . PHE A 1 524 ? 16.613 7.732 -41.014 1.00 97.31 524 PHE A C 1
ATOM 3803 O O . PHE A 1 524 ? 17.382 6.792 -41.006 1.00 97.31 524 PHE A O 1
ATOM 3810 N N . VAL A 1 525 ? 15.329 7.581 -41.360 1.00 97.75 525 VAL A N 1
ATOM 3811 C CA . VAL A 1 525 ? 14.786 6.259 -41.712 1.00 97.75 525 VAL A CA 1
ATOM 3812 C C . VAL A 1 525 ? 15.233 5.888 -43.128 1.00 97.75 525 VAL A C 1
ATOM 3814 O O . VAL A 1 525 ? 14.720 6.438 -44.116 1.00 97.75 525 VAL A O 1
ATOM 3817 N N . ASP A 1 526 ? 16.178 4.961 -43.257 1.00 97.50 526 ASP A N 1
ATOM 3818 C CA . ASP A 1 526 ? 16.766 4.539 -44.525 1.00 97.50 526 ASP A CA 1
ATOM 3819 C C . ASP A 1 526 ? 16.859 3.015 -44.734 1.00 97.50 526 ASP A C 1
ATOM 3821 O O . ASP A 1 526 ? 16.065 2.209 -44.244 1.00 97.50 526 ASP A O 1
ATOM 3825 N N . VAL A 1 527 ? 17.744 2.609 -45.650 1.00 97.50 527 VAL A N 1
ATOM 3826 C CA . VAL A 1 527 ? 17.911 1.208 -46.041 1.00 97.50 527 VAL A CA 1
ATOM 3827 C C . VAL A 1 527 ? 18.614 0.399 -44.956 1.00 97.50 527 VAL A C 1
ATOM 3829 O O . VAL A 1 527 ? 18.443 -0.820 -44.919 1.00 97.50 527 VAL A O 1
ATOM 3832 N N . THR A 1 528 ? 19.408 1.037 -44.101 1.00 97.44 528 THR A N 1
ATOM 3833 C CA . THR A 1 528 ? 20.102 0.383 -42.997 1.00 97.44 528 THR A CA 1
ATOM 3834 C C . THR A 1 528 ? 19.118 -0.031 -41.910 1.00 97.44 528 THR A C 1
ATOM 3836 O O . THR A 1 528 ? 19.198 -1.185 -41.490 1.00 97.44 528 THR A O 1
ATOM 3839 N N . ASP A 1 529 ? 18.116 0.795 -41.584 1.00 97.81 529 ASP A N 1
ATOM 3840 C CA . ASP A 1 529 ? 17.033 0.440 -40.650 1.00 97.81 529 ASP A CA 1
ATOM 3841 C C . ASP A 1 529 ? 16.230 -0.754 -41.147 1.00 97.81 529 ASP A C 1
ATOM 3843 O O . ASP A 1 529 ? 16.066 -1.752 -40.448 1.00 97.81 529 ASP A O 1
ATOM 3847 N N . ILE A 1 530 ? 15.783 -0.699 -42.407 1.00 96.25 530 ILE A N 1
ATOM 3848 C CA . ILE A 1 530 ? 15.024 -1.796 -43.019 1.00 96.25 530 ILE A CA 1
ATOM 3849 C C . ILE A 1 530 ? 15.879 -3.064 -43.059 1.00 96.25 530 ILE A C 1
ATOM 3851 O O . ILE A 1 530 ? 15.388 -4.151 -42.762 1.00 96.25 530 ILE A O 1
ATOM 3855 N N . SER A 1 531 ? 17.163 -2.949 -43.408 1.00 95.69 531 SER A N 1
ATOM 3856 C CA . SER A 1 531 ? 18.066 -4.103 -43.443 1.00 95.69 531 SER A CA 1
ATOM 3857 C C . SER A 1 531 ? 18.254 -4.707 -42.052 1.00 95.69 531 SER A C 1
ATOM 3859 O O . SER A 1 531 ? 18.209 -5.930 -41.927 1.00 95.69 531 SER A O 1
ATOM 3861 N N . LYS A 1 532 ? 18.413 -3.873 -41.016 1.00 95.75 532 LYS A N 1
ATOM 3862 C CA . LYS A 1 532 ? 18.514 -4.309 -39.619 1.00 95.75 532 LYS A CA 1
ATOM 3863 C C . LYS A 1 532 ? 17.229 -5.012 -39.186 1.00 95.75 532 LYS A C 1
ATOM 3865 O O . LYS A 1 532 ? 17.319 -6.167 -38.788 1.00 95.75 532 LYS A O 1
ATOM 3870 N N . MET A 1 533 ? 16.063 -4.398 -39.400 1.00 94.50 533 MET A N 1
ATOM 3871 C CA . MET A 1 533 ? 14.740 -4.976 -39.118 1.00 94.50 533 MET A CA 1
ATOM 3872 C C . MET A 1 533 ? 14.545 -6.333 -39.810 1.00 94.50 533 MET A C 1
ATOM 3874 O O . MET A 1 533 ? 14.209 -7.328 -39.180 1.00 94.50 533 MET A O 1
ATOM 3878 N N . THR A 1 534 ? 14.839 -6.426 -41.111 1.00 93.75 534 THR A N 1
ATOM 3879 C CA . THR A 1 534 ? 14.701 -7.696 -41.850 1.00 93.75 534 THR A CA 1
ATOM 3880 C C . THR A 1 534 ? 15.665 -8.789 -41.385 1.00 93.75 534 THR A C 1
ATOM 3882 O O . THR A 1 534 ? 15.413 -9.964 -41.646 1.00 93.75 534 THR A O 1
ATOM 3885 N N . GLY A 1 535 ? 16.745 -8.426 -40.685 1.00 94.06 535 GLY A N 1
ATOM 3886 C CA . GLY A 1 535 ? 17.631 -9.375 -40.014 1.00 94.06 535 GLY A CA 1
ATOM 3887 C C . GLY A 1 535 ? 16.956 -10.117 -38.859 1.00 94.06 535 GLY A C 1
ATOM 3888 O O . GLY A 1 535 ? 17.382 -11.229 -38.547 1.00 94.06 535 GLY A O 1
ATOM 3889 N N . PHE A 1 536 ? 15.894 -9.541 -38.287 1.00 94.75 536 PHE A N 1
ATOM 3890 C CA . PHE A 1 536 ? 15.102 -10.135 -37.212 1.00 94.75 536 PHE A CA 1
ATOM 3891 C C . PHE A 1 536 ? 13.791 -10.787 -37.693 1.00 94.75 536 PHE A C 1
ATOM 3893 O O . PHE A 1 536 ? 13.087 -11.420 -36.911 1.00 94.75 536 PHE A O 1
ATOM 3900 N N . PHE A 1 537 ? 13.480 -10.692 -38.990 1.00 94.38 537 PHE A N 1
ATOM 3901 C CA . PHE A 1 537 ? 12.207 -11.150 -39.544 1.00 94.38 537 PHE A CA 1
ATOM 3902 C C . PHE A 1 537 ? 11.951 -12.641 -39.281 1.00 94.38 537 PHE A C 1
ATOM 3904 O O . PHE A 1 537 ? 12.718 -13.511 -39.708 1.00 94.38 537 PHE A O 1
ATOM 3911 N N . GLY A 1 538 ? 10.812 -12.938 -38.661 1.00 93.12 538 GLY A N 1
ATOM 3912 C CA . GLY A 1 538 ? 10.385 -14.287 -38.312 1.00 93.12 538 GLY A CA 1
ATOM 3913 C C . GLY A 1 538 ? 10.929 -14.801 -36.979 1.00 93.12 538 GLY A C 1
ATOM 3914 O O . GLY A 1 538 ? 10.703 -15.975 -36.675 1.00 93.12 538 GLY A O 1
ATOM 3915 N N . TYR A 1 539 ? 11.626 -13.970 -36.198 1.00 92.56 539 TYR A N 1
ATOM 3916 C CA . TYR A 1 539 ? 11.946 -14.282 -34.808 1.00 92.56 539 TYR A CA 1
ATOM 3917 C C . TYR A 1 539 ? 10.861 -13.766 -33.864 1.00 92.56 539 TYR A C 1
ATOM 3919 O O . TYR A 1 539 ? 10.287 -12.697 -34.060 1.00 92.56 539 TYR A O 1
ATOM 3927 N N . THR A 1 540 ? 10.602 -14.558 -32.829 1.00 88.94 540 THR A N 1
ATOM 3928 C CA . THR A 1 540 ? 9.837 -14.163 -31.647 1.00 88.94 540 THR A CA 1
ATOM 3929 C C . THR A 1 540 ? 10.806 -13.772 -30.546 1.00 88.94 540 THR A C 1
ATOM 3931 O O . THR A 1 540 ? 11.803 -14.479 -30.359 1.00 88.94 540 THR A O 1
ATOM 3934 N N . CYS A 1 541 ? 10.472 -12.737 -29.793 1.00 84.19 541 CYS A N 1
ATOM 3935 C CA . CYS A 1 541 ? 11.135 -12.423 -28.537 1.00 84.19 541 CYS A CA 1
ATOM 3936 C C . CYS A 1 541 ? 10.219 -12.897 -27.406 1.00 84.19 541 CYS A C 1
ATOM 3938 O O . CYS A 1 541 ? 9.082 -12.436 -27.326 1.00 84.19 541 CYS A O 1
ATOM 3940 N N . ASN A 1 542 ? 10.680 -13.865 -26.608 1.00 73.25 542 ASN A N 1
ATOM 3941 C CA . ASN A 1 542 ? 9.922 -14.458 -25.501 1.00 73.25 542 ASN A CA 1
ATOM 3942 C C . ASN A 1 542 ? 10.779 -14.564 -24.249 1.00 73.25 542 ASN A C 1
ATOM 3944 O O . ASN A 1 542 ? 11.997 -14.821 -24.411 1.00 73.25 542 ASN A O 1
#

pLDDT: mean 83.89, std 18.37, range [30.73, 98.25]

Foldseek 3Di:
DPDPPPPPVVVVVVVVVVVVVVVVVVVVVVVPDPQFAADKDKDFPDWQAQAAFDLIKTKIKIWDAQRHFDFFKKKKKAPALQKDFQFDDPQQALWFQKWKKKWWWKDLQQDSPPPPTDDIDIWDRWTWGWHDLPPPGARTKTKIKGADLVPNDRPFIWIKIWGWHDDPRIIMTMIGGDDGRHDPSIDIGDRMMMMMIGGQFIHPDSGDNDHDDDPGHGGMTGGNDWDWGWIKMKTAGSVNPDIDMDTDTDGHPPPDDPDPPPDPPDDPDDDDDDDDDDDDDDDDDDDPDDDPADPQQFLRLNDHLVGAPQSQDRDVPNDQDPEDQDPQQNRNLNAHPLLLQQLFADSRANAAASHHLLCCVRPQARAVVSLVLLVVQEQHFPVVRRSSSQRDDVNGDRGSYPRSSVSSVSRHGDGDDADDQQRRSLPDHLVRAPQSLDNDVVSDQDPADADPCQNNNLNAHPLLLVQLVADSSANATDSPHLLCPPRPQARAPVSLVLLVVQEAQFQVVRRSSQQRDDVNGDRHSYPRSSVSSVSRHGDGRD

Sequence (542 aa):
MSYLRARRTWTLWAAATAVITCLAVLLAARLAGATMPYNPLFELTSISNTAPSANANMTFRVTLPAGNGIIGTYGLEIPDNSWTVAGHSNQLNGKVVAVGSLTINLDPDGSCTDGDTGTAQNYGPFPLLDVDPGPQGPYAMWTGTITDFGDGNPNTNWGLTLNVEQLGTGYTIDGFLTDAVLPPGNVVCTPEIFNFTVCGRANATPTATTCGTGSSTIVWTNPTTAGCYFPRFVSVDDSGTMSASDSLGVSIGGTPCPTPTPSPTATASPTATASPTATATRTASPTPTSTPPPPGDGDGDGVQDGSDNCPRWPNPSQNLPPWPVPANDPDCDGFSNAVENRAGTNSLVHCGADAWPADINSDTFADITDVSALTANFGSSVPPAPARDNIAPDPPDGFVDITDISKETSFFGYGCTPCSNDFDCDTVLNPIDNCPNWPNRTQALPPWPLAANDPDCDGFSTGVETSAGTNPILHCGYNGWPADLNNDGFSDIADVSPLTANFGVSVPPAPARQDIAPDPVDHFVDVTDISKMTGFFGYTCN

Nearest PDB structures (foldseek):
  6m1u-assembly1_A  TM=7.002E-01  e=6.612E-01  Homo sapiens
  3frp-assembly1_G  TM=5.226E-01  e=3.009E-01  Naja kaouthia
  4d62-assembly1_A  TM=1.873E-01  e=2.697E+00  Avirulent turkey hemorrhagic enteritis virus

Solvent-accessible surface area (backbone atoms only — not comparable to full-atom values): 29387 Å² total; per-residue (Å²): 142,82,84,82,72,73,74,72,59,61,64,56,52,57,52,50,52,54,50,50,50,51,49,50,50,55,52,48,58,64,70,65,56,79,78,52,54,67,70,68,47,78,43,81,78,45,67,75,45,46,47,46,56,29,61,24,36,38,30,37,36,40,36,28,54,65,62,27,50,52,80,24,33,42,36,41,38,32,89,38,70,46,56,48,70,54,58,62,42,89,86,40,51,55,16,14,40,30,35,35,31,42,30,33,13,60,22,68,87,58,56,80,77,81,79,78,62,48,76,68,44,79,44,67,66,29,29,17,25,27,40,85,53,59,101,84,42,53,48,21,29,34,41,31,59,49,63,34,87,88,72,82,42,88,80,26,32,33,38,38,41,32,38,28,38,71,58,89,60,16,37,36,41,40,31,41,64,41,81,70,35,62,61,90,55,43,34,86,28,38,41,32,36,42,36,44,28,47,14,10,15,26,14,82,51,58,81,38,61,56,65,29,62,90,89,39,54,69,32,25,31,40,27,80,58,62,35,60,44,64,41,32,38,37,38,27,27,64,85,70,79,48,68,47,72,50,70,51,70,43,49,23,50,83,38,75,39,83,73,78,75,77,70,81,73,79,74,78,77,78,79,84,71,84,86,78,83,90,81,81,93,75,82,84,76,85,75,83,77,77,73,79,62,64,93,64,25,65,43,60,44,82,49,42,41,95,78,37,85,30,37,34,32,71,38,73,81,70,64,76,63,101,60,71,63,47,81,69,22,41,16,46,68,47,53,24,44,62,18,23,65,51,27,28,24,41,58,62,28,42,30,40,74,54,19,36,73,54,25,70,79,46,80,44,50,16,42,72,68,27,54,50,57,39,57,74,40,54,77,31,42,49,71,86,40,65,44,49,42,23,60,18,51,90,62,42,77,46,38,22,46,72,53,18,54,54,54,43,60,72,42,56,78,44,65,49,72,54,45,92,66,15,61,35,54,37,84,48,43,42,95,78,34,84,29,38,33,31,69,40,66,84,68,63,74,64,101,60,71,68,39,76,69,24,45,15,49,66,41,50,22,40,66,23,25,59,54,25,67,25,44,56,55,34,35,44,43,64,52,18,32,78,54,30,71,79,54,79,44,50,17,44,69,79,34,51,46,61,44,67,74,40,53,80,32,40,47,73,86,41,65,44,57,45,26,64,20,52,89,70,52,75,46,35,23,45,69,51,20,53,53,54,44,60,71,44,54,78,43,69,52,127